Protein AF-S6GPW7-F1 (afdb_monomer_lite)

Sequence (615 aa):
MEFRFLLLMLITALSSCASDKSPLDYYLIQAQLHTISVLPEEQQSIKIIALLDSNPIYSYEIVKYLLRSKIVPNGTIKRIVKQKNISINQISSNVGASPVVITPLFHSASITINPVILAPHYYLQYKQKGNMDWKPSLKFYHDSISDSFTTSIFSLIENTDYEIRISKDKQFNQSMSYIFTTKTIPHFSDNNTFLLSNIYHGGTLDLVKLDISGSKNNWVRIIGDKNTVISTTDSSNSAINIGSNSYIYFENITINGGGRNAISSNKSHHLWFNGCNISNWGRKAHHYRGGKAYAEVNSDKAINYDSAFSLIRTGVVTIENCLVYSPRTKANAWKNGHPKGANAVLVDASHPIPAFQGQIVIRENRFFGTDKHRFNDIIESRRNGSPYGGFVRDSAIYNNYLAFSNDDIIEIDGSQSNILVYNNEIEQGFVGISAIPNRRGPSFIFNNHIHNLGDQYNNSWAAIKLGGLVSRPAGKVFIFNNLIISDSNGIASAKFGNDSTFWLEAWSNIIIVNGYKKNFFGYSVLEKSPFFINKYHNNLVFNCYLNLGLIKVKYNHTFTQNNHISLPFEILDLKSKNAIFDSVEMDSAIIKFSDKSGFIKMNDICELFDFFNLN

Structure (mmCIF, N/CA/C/O backbone):
data_AF-S6GPW7-F1
#
_entry.id   AF-S6GPW7-F1
#
loop_
_atom_site.group_PDB
_atom_site.id
_atom_site.type_symbol
_atom_site.label_atom_id
_atom_site.label_alt_id
_atom_site.label_comp_id
_atom_site.label_asym_id
_atom_site.label_entity_id
_atom_site.label_seq_id
_atom_site.pdbx_PDB_ins_code
_atom_site.Cartn_x
_atom_site.Cartn_y
_atom_site.Cartn_z
_atom_site.occupancy
_atom_site.B_iso_or_equiv
_atom_site.auth_seq_id
_atom_site.auth_comp_id
_atom_site.auth_asym_id
_atom_site.auth_atom_id
_atom_site.pdbx_PDB_model_num
ATOM 1 N N . MET A 1 1 ? -23.935 25.434 43.826 1.00 41.22 1 MET A N 1
ATOM 2 C CA . MET A 1 1 ? -23.540 24.031 44.096 1.00 41.22 1 MET A CA 1
ATOM 3 C C . MET A 1 1 ? -24.501 23.045 43.416 1.00 41.22 1 MET A C 1
ATOM 5 O O . MET A 1 1 ? -24.041 22.059 42.858 1.00 41.22 1 MET A O 1
ATOM 9 N N . GLU A 1 2 ? -25.793 23.373 43.331 1.00 40.59 2 GLU A N 1
ATOM 10 C CA . GLU A 1 2 ? -26.852 22.542 42.725 1.00 40.59 2 GLU A CA 1
ATOM 11 C C . GLU A 1 2 ? -26.724 22.306 41.205 1.00 40.59 2 GLU A C 1
ATOM 13 O O . GLU A 1 2 ? -27.003 21.209 40.732 1.00 40.59 2 GLU A O 1
ATOM 18 N N . PHE A 1 3 ? -26.187 23.259 40.431 1.00 35.41 3 PHE A N 1
ATOM 19 C CA . PHE A 1 3 ? -26.026 23.094 38.972 1.00 35.41 3 PHE A CA 1
ATOM 20 C C . PHE A 1 3 ? -24.984 22.026 38.580 1.00 35.41 3 PHE A C 1
ATOM 22 O O . PHE A 1 3 ? -25.128 21.345 37.568 1.00 35.41 3 PHE A O 1
ATOM 29 N N . ARG A 1 4 ? -23.939 21.833 39.405 1.00 36.97 4 ARG A N 1
ATOM 30 C CA . ARG A 1 4 ? -22.937 20.769 39.199 1.00 36.97 4 ARG A CA 1
ATOM 31 C C . ARG A 1 4 ? -23.511 19.385 39.492 1.00 36.97 4 ARG A C 1
ATOM 33 O O . ARG A 1 4 ? -23.126 18.436 38.822 1.00 36.97 4 ARG A O 1
ATOM 40 N N . PHE A 1 5 ? -24.428 19.286 40.452 1.00 33.16 5 PHE A N 1
ATOM 41 C CA . PHE A 1 5 ? -25.099 18.034 40.799 1.00 33.16 5 PHE A CA 1
ATOM 42 C C . PHE A 1 5 ? -26.126 17.627 39.736 1.00 33.16 5 PHE A C 1
ATOM 44 O O . PHE A 1 5 ? -26.167 16.462 39.349 1.00 33.16 5 PHE A O 1
ATOM 51 N N . LEU A 1 6 ? -26.879 18.591 39.188 1.00 33.94 6 LEU A N 1
ATOM 52 C CA . LEU A 1 6 ? -27.813 18.339 38.084 1.00 33.94 6 LEU A CA 1
ATOM 53 C C . LEU A 1 6 ? -27.091 17.891 36.804 1.00 33.94 6 LEU A C 1
ATOM 55 O O . LEU A 1 6 ? -27.535 16.955 36.146 1.00 33.94 6 LEU A O 1
ATOM 59 N N . LEU A 1 7 ? -25.953 18.518 36.479 1.00 40.66 7 LEU A N 1
ATOM 60 C CA . LEU A 1 7 ? -25.128 18.134 35.332 1.00 40.66 7 LEU A CA 1
ATOM 61 C C . LEU A 1 7 ? -24.517 16.739 35.522 1.00 40.66 7 LEU A C 1
ATOM 63 O O . LEU A 1 7 ? -24.514 15.953 34.581 1.00 40.66 7 LEU A O 1
ATOM 67 N N . LEU A 1 8 ? -24.057 16.407 36.736 1.00 36.50 8 LEU A N 1
ATOM 68 C CA . LEU A 1 8 ? -23.556 15.067 37.041 1.00 36.50 8 LEU A CA 1
ATOM 69 C C . LEU A 1 8 ? -24.660 14.020 36.856 1.00 36.50 8 LEU A C 1
ATOM 71 O O . LEU A 1 8 ? -24.414 13.038 36.174 1.00 36.50 8 LEU A O 1
ATOM 75 N N . MET A 1 9 ? -25.873 14.265 37.372 1.00 34.50 9 MET A N 1
ATOM 76 C CA . MET A 1 9 ? -27.010 13.345 37.225 1.00 34.50 9 MET A CA 1
ATOM 77 C C . MET A 1 9 ? -27.498 13.199 35.780 1.00 34.50 9 MET A C 1
ATOM 79 O O . MET A 1 9 ? -27.859 12.095 35.383 1.00 34.50 9 MET A O 1
ATOM 83 N N . LEU A 1 10 ? -27.474 14.265 34.968 1.00 37.69 10 LEU A N 1
ATOM 84 C CA . LEU A 1 10 ? -27.791 14.165 33.537 1.00 37.69 10 LEU A CA 1
ATOM 85 C C . LEU A 1 10 ? -26.751 13.312 32.792 1.00 37.69 10 LEU A C 1
ATOM 87 O O . LEU A 1 10 ? -27.102 12.510 31.930 1.00 37.69 10 LEU A O 1
ATOM 91 N N . ILE A 1 11 ? -25.474 13.454 33.157 1.00 40.44 11 ILE A N 1
ATOM 92 C CA . ILE A 1 11 ? -24.356 12.677 32.612 1.00 40.44 11 ILE A CA 1
ATOM 93 C C . ILE A 1 11 ? -24.465 11.194 33.023 1.00 40.44 11 ILE A C 1
ATOM 95 O O . ILE A 1 11 ? -24.216 10.323 32.189 1.00 40.44 11 ILE A O 1
ATOM 99 N N . THR A 1 12 ? -24.901 10.880 34.252 1.00 34.84 12 THR A N 1
ATOM 100 C CA . THR A 1 12 ? -25.174 9.494 34.689 1.00 34.84 12 THR A CA 1
ATOM 101 C C . THR A 1 12 ? -26.476 8.912 34.133 1.00 34.84 12 THR A C 1
ATOM 103 O O . THR A 1 12 ? -26.576 7.703 33.970 1.00 34.84 12 THR A O 1
ATOM 106 N N . ALA A 1 13 ? -27.481 9.729 33.820 1.00 31.44 13 ALA A N 1
ATOM 107 C CA . ALA A 1 13 ? -28.709 9.255 33.176 1.00 31.44 13 ALA A CA 1
ATOM 108 C C . ALA A 1 13 ? -28.494 8.953 31.681 1.00 31.44 13 ALA A C 1
ATOM 110 O O . ALA A 1 13 ? -29.089 8.026 31.140 1.00 31.44 13 ALA A O 1
ATOM 111 N N . LEU A 1 14 ? -27.595 9.686 31.015 1.00 33.16 14 LEU A N 1
ATOM 112 C CA . LEU A 1 14 ? -27.185 9.418 29.631 1.00 33.16 14 LEU A CA 1
ATOM 113 C C . LEU A 1 14 ? -26.241 8.206 29.509 1.00 33.16 14 LEU A C 1
ATOM 115 O O . LEU A 1 14 ? -26.162 7.600 28.440 1.00 33.16 14 LEU A O 1
ATOM 119 N N . SER A 1 15 ? -25.547 7.820 30.587 1.00 31.41 15 SER A N 1
ATOM 120 C CA . SER A 1 15 ? -24.606 6.692 30.581 1.00 31.41 15 SER A CA 1
ATOM 121 C C . SER A 1 15 ? -25.280 5.314 30.591 1.00 31.41 15 SER A C 1
ATOM 123 O O . SER A 1 15 ? -24.649 4.341 30.183 1.00 31.41 15 SER A O 1
ATOM 125 N N . SER A 1 16 ? -26.554 5.212 30.988 1.00 27.55 16 SER A N 1
ATOM 126 C CA . SER A 1 16 ? -27.301 3.944 31.019 1.00 27.55 16 SER A CA 1
ATOM 127 C C . SER A 1 16 ? -27.968 3.573 29.686 1.00 27.55 16 SER A C 1
ATOM 129 O O . SER A 1 16 ? -28.416 2.440 29.532 1.00 27.55 16 SER A O 1
ATOM 131 N N . CYS A 1 17 ? -28.004 4.487 28.706 1.00 25.69 17 CYS A N 1
ATOM 132 C CA . CYS A 1 17 ? -28.658 4.273 27.405 1.00 25.69 17 CYS A CA 1
ATOM 133 C C . CYS A 1 17 ? -27.687 4.120 26.216 1.00 25.69 17 CYS A C 1
ATOM 135 O O . CYS A 1 17 ? -28.120 3.782 25.115 1.00 25.69 17 CYS A O 1
ATOM 137 N N . ALA A 1 18 ? -26.384 4.358 26.399 1.00 26.92 18 ALA A N 1
ATOM 138 C CA . ALA A 1 18 ? -25.404 4.344 25.313 1.00 26.92 18 ALA A CA 1
ATOM 139 C C . ALA A 1 18 ? -24.499 3.104 25.392 1.00 26.92 18 ALA A C 1
ATOM 141 O O . ALA A 1 18 ? -23.521 3.072 26.136 1.00 26.92 18 ALA A O 1
ATOM 142 N N . SER A 1 19 ? -24.786 2.084 24.578 1.00 27.97 19 SER A N 1
ATOM 143 C CA . SER A 1 19 ? -23.931 0.893 24.432 1.00 27.97 19 SER A CA 1
ATOM 144 C C . SER A 1 19 ? -22.595 1.169 23.720 1.00 27.97 19 SER A C 1
ATOM 146 O O . SER A 1 19 ? -21.774 0.268 23.584 1.00 27.97 19 SER A O 1
ATOM 148 N N . ASP A 1 20 ? -22.361 2.404 23.272 1.00 36.50 20 ASP A N 1
ATOM 149 C CA . ASP A 1 20 ? -21.093 2.885 22.733 1.00 36.50 20 ASP A CA 1
ATOM 150 C C . ASP A 1 20 ? -20.721 4.176 23.488 1.00 36.50 20 ASP A C 1
ATOM 152 O O . ASP A 1 20 ? -21.438 5.171 23.434 1.00 36.50 20 ASP A O 1
ATOM 156 N N . LYS A 1 21 ? -19.596 4.162 24.215 1.00 40.12 21 LYS A N 1
ATOM 157 C CA . LYS A 1 21 ? -19.097 5.246 25.095 1.00 40.12 21 LYS A CA 1
ATOM 158 C C . LYS A 1 21 ? -18.836 6.606 24.402 1.00 40.12 21 LYS A C 1
ATOM 160 O O . LYS A 1 21 ? -18.437 7.560 25.064 1.00 40.12 21 LYS A O 1
ATOM 165 N N . SER A 1 22 ? -19.082 6.739 23.096 1.00 50.16 22 SER A N 1
ATOM 166 C CA . SER A 1 22 ? -18.648 7.892 22.295 1.00 50.16 22 SER A CA 1
ATOM 167 C C . SER A 1 22 ? -19.288 9.247 22.645 1.00 50.16 22 SER A C 1
ATOM 169 O O . SER A 1 22 ? -18.579 10.247 22.534 1.00 50.16 22 SER A O 1
ATOM 171 N N . PRO A 1 23 ? -20.563 9.359 23.081 1.00 45.94 23 PRO A N 1
ATOM 172 C CA . PRO A 1 23 ? -21.122 10.662 23.447 1.00 45.94 23 PRO A CA 1
ATOM 173 C C . PRO A 1 23 ? -20.554 11.177 24.777 1.00 45.94 23 PRO A C 1
ATOM 175 O O . PRO A 1 23 ? -20.287 12.366 24.920 1.00 45.94 23 PRO A O 1
ATOM 178 N N . LEU A 1 24 ? -20.335 10.279 25.743 1.00 48.34 24 LEU A N 1
ATOM 179 C CA . LEU A 1 24 ? -19.881 10.619 27.093 1.00 48.34 24 LEU A CA 1
ATOM 180 C C . LEU A 1 24 ? -18.437 11.137 27.095 1.00 48.34 24 LEU A C 1
ATOM 182 O O . LEU A 1 24 ? -18.153 12.165 27.711 1.00 48.34 24 LEU A O 1
ATOM 186 N N . ASP A 1 25 ? -17.554 10.467 26.351 1.00 63.09 25 ASP A N 1
ATOM 187 C CA . ASP A 1 25 ? -16.155 10.878 26.197 1.00 63.09 25 ASP A CA 1
ATOM 188 C C . ASP A 1 25 ? -16.063 12.273 25.558 1.00 63.09 25 ASP A C 1
ATOM 190 O O . ASP A 1 25 ? -15.295 13.123 26.010 1.00 63.09 25 ASP A O 1
ATOM 194 N N . TYR A 1 26 ? -16.930 12.566 24.581 1.00 61.44 26 TYR A N 1
ATOM 195 C CA . TYR A 1 26 ? -17.014 13.890 23.968 1.00 61.44 26 TYR A CA 1
ATOM 196 C C . TYR A 1 26 ? -17.415 14.978 24.976 1.00 61.44 26 TYR A C 1
ATOM 198 O O . TYR A 1 26 ? -16.755 16.015 25.049 1.00 61.44 26 TYR A O 1
ATOM 206 N N . TYR A 1 27 ? -18.448 14.757 25.798 1.00 66.75 27 TYR A N 1
ATOM 207 C CA . TYR A 1 27 ? -18.858 15.732 26.820 1.00 66.75 27 TYR A CA 1
ATOM 208 C C . TYR A 1 27 ? -17.788 15.949 27.900 1.00 66.75 27 TYR A C 1
ATOM 210 O O . TYR A 1 27 ? -17.579 17.083 28.338 1.00 66.75 27 TYR A O 1
ATOM 218 N N . LEU A 1 28 ? -17.073 14.895 28.302 1.00 68.56 28 LEU A N 1
ATOM 219 C CA . LEU A 1 28 ? -15.960 14.996 29.250 1.00 68.56 28 LEU A CA 1
ATOM 220 C C . LEU A 1 28 ? -14.803 15.823 28.675 1.00 68.56 28 LEU A C 1
ATOM 222 O O . LEU A 1 28 ? -14.281 16.709 29.357 1.00 68.56 28 LEU A O 1
ATOM 226 N N . ILE A 1 29 ? -14.454 15.598 27.407 1.00 74.62 29 ILE A N 1
ATOM 227 C CA . ILE A 1 29 ? -13.446 16.388 26.689 1.00 74.62 29 ILE A CA 1
ATOM 228 C C . ILE A 1 29 ? -13.878 17.859 26.604 1.00 74.62 29 ILE A C 1
ATOM 230 O O . ILE A 1 29 ? -13.081 18.754 26.886 1.00 74.62 29 ILE A O 1
ATOM 234 N N . GLN A 1 30 ? -15.145 18.128 26.282 1.00 71.50 30 GLN A N 1
ATOM 235 C CA . GLN A 1 30 ? -15.696 19.487 26.241 1.00 71.50 30 GLN A CA 1
ATOM 236 C C . GLN A 1 30 ? -15.601 20.197 27.601 1.00 71.50 30 GLN A C 1
ATOM 238 O O . GLN A 1 30 ? -15.169 21.350 27.675 1.00 71.50 30 GLN A O 1
ATOM 243 N N . ALA A 1 31 ? -15.924 19.499 28.693 1.00 74.75 31 ALA A N 1
ATOM 244 C CA . ALA A 1 31 ? -15.784 20.037 30.043 1.00 74.75 31 ALA A CA 1
ATOM 245 C C . ALA A 1 31 ? -14.317 20.368 30.376 1.00 74.75 31 ALA A C 1
ATOM 247 O O . ALA A 1 31 ? -14.025 21.455 30.879 1.00 74.75 31 ALA A O 1
ATOM 248 N N . GLN A 1 32 ? -13.379 19.476 30.040 1.00 80.56 32 GLN A N 1
ATOM 249 C CA . GLN A 1 32 ? -11.944 19.716 30.224 1.00 80.56 32 GLN A CA 1
ATOM 250 C C . GLN A 1 32 ? -11.466 20.929 29.415 1.00 80.56 32 GLN A C 1
ATOM 252 O O . GLN A 1 32 ? -10.768 21.786 29.958 1.00 80.56 32 GLN A O 1
ATOM 257 N N . LEU A 1 33 ? -11.904 21.065 28.162 1.00 79.38 33 LEU A N 1
ATOM 258 C CA . LEU A 1 33 ? -11.578 22.206 27.302 1.00 79.38 33 LEU A CA 1
ATOM 259 C C . LEU A 1 33 ? -12.082 23.533 27.874 1.00 79.38 33 LEU A C 1
ATOM 261 O O . LEU A 1 33 ? -11.371 24.535 27.813 1.00 79.38 33 LEU A O 1
ATOM 265 N N . HIS A 1 34 ? -13.258 23.545 28.502 1.00 76.81 34 HIS A N 1
ATOM 266 C CA . HIS A 1 34 ? -13.762 24.743 29.168 1.00 76.81 34 HIS A CA 1
ATOM 267 C C . HIS A 1 34 ? -12.894 25.140 30.373 1.00 76.81 34 HIS A C 1
ATOM 269 O O . HIS A 1 34 ? -12.595 26.318 30.550 1.00 76.81 34 HIS A O 1
ATOM 275 N N . THR A 1 35 ? -12.382 24.180 31.153 1.00 81.31 35 THR A N 1
ATOM 276 C CA . THR A 1 35 ? -11.455 24.490 32.263 1.00 81.31 35 THR A CA 1
ATOM 277 C C . THR A 1 35 ? -10.084 24.992 31.809 1.00 81.31 35 THR A C 1
ATOM 279 O O . THR A 1 35 ? -9.365 25.595 32.600 1.00 81.31 35 THR A O 1
ATOM 282 N N . ILE A 1 36 ? -9.701 24.760 30.550 1.00 82.69 36 ILE A N 1
ATOM 283 C CA . ILE A 1 36 ? -8.444 25.280 29.996 1.00 82.69 36 ILE A CA 1
ATOM 284 C C . ILE A 1 36 ? -8.540 26.796 29.769 1.00 82.69 36 ILE A C 1
ATOM 286 O O . ILE A 1 36 ? -7.542 27.489 29.940 1.00 82.69 36 ILE A O 1
ATOM 290 N N . SER A 1 37 ? -9.737 27.319 29.479 1.00 75.12 37 SER A N 1
ATOM 291 C CA . SER A 1 37 ? -9.974 28.747 29.198 1.00 75.12 37 SER A CA 1
ATOM 292 C C . SER A 1 37 ? -9.546 29.697 30.318 1.00 75.12 37 SER A C 1
ATOM 294 O O . SER A 1 37 ? -9.167 30.833 30.056 1.00 75.12 37 SER A O 1
ATOM 296 N N . VAL A 1 38 ? -9.591 29.222 31.562 1.00 82.94 38 VAL A N 1
ATOM 297 C CA . VAL A 1 38 ? -9.333 30.027 32.763 1.00 82.94 38 VAL A CA 1
ATOM 298 C C . VAL A 1 38 ? -7.879 29.960 33.235 1.00 82.94 38 VAL A C 1
ATOM 300 O O . VAL A 1 38 ? -7.550 30.492 34.291 1.00 82.94 38 VAL A O 1
ATOM 303 N N . LEU A 1 39 ? -7.004 29.274 32.496 1.00 86.19 39 LEU A N 1
ATOM 304 C CA . LEU A 1 39 ? -5.601 29.094 32.873 1.00 86.19 39 LEU A CA 1
ATOM 305 C C . LEU A 1 39 ? -4.692 30.130 32.204 1.00 86.19 39 LEU A C 1
ATOM 307 O O . LEU A 1 39 ? -4.997 30.570 31.094 1.00 86.19 39 LEU A O 1
ATOM 311 N N . PRO A 1 40 ? -3.526 30.438 32.802 1.00 84.31 40 PRO A N 1
ATOM 312 C CA . PRO A 1 40 ? -2.455 31.162 32.119 1.00 84.31 40 PRO A CA 1
ATOM 313 C C . PRO A 1 40 ? -2.008 30.442 30.837 1.00 84.31 40 PRO A C 1
ATOM 315 O O . PRO A 1 40 ? -1.972 29.211 30.802 1.00 84.31 40 PRO A O 1
ATOM 318 N N . GLU A 1 41 ? -1.612 31.187 29.800 1.00 76.94 41 GLU A N 1
ATOM 319 C CA . GLU A 1 41 ? -1.289 30.645 28.465 1.00 76.94 41 GLU A CA 1
ATOM 320 C C . GLU A 1 41 ? -0.233 29.517 28.486 1.00 76.94 41 GLU A C 1
ATOM 322 O O . GLU A 1 41 ? -0.355 28.512 27.773 1.00 76.94 41 GLU A O 1
ATOM 327 N N . GLU A 1 42 ? 0.778 29.629 29.350 1.00 76.81 42 GLU A N 1
ATOM 328 C CA . GLU A 1 42 ? 1.805 28.593 29.525 1.00 76.81 42 GLU A CA 1
ATOM 329 C C . GLU A 1 42 ? 1.209 27.265 30.025 1.00 76.81 42 GLU A C 1
ATOM 331 O O . GLU A 1 42 ? 1.555 26.188 29.533 1.00 76.81 42 GLU A O 1
ATOM 336 N N . GLN A 1 43 ? 0.239 27.332 30.941 1.00 87.06 43 GLN A N 1
ATOM 337 C CA . GLN A 1 43 ? -0.461 26.159 31.468 1.00 87.06 43 GLN A CA 1
ATOM 338 C C . GLN A 1 43 ? -1.509 25.619 30.490 1.00 87.06 43 GLN A C 1
ATOM 340 O O . GLN A 1 43 ? -1.745 24.407 30.459 1.00 87.06 43 GLN A O 1
ATOM 345 N N . GLN A 1 44 ? -2.109 26.484 29.663 1.00 86.19 44 GLN A N 1
ATOM 346 C CA . GLN A 1 44 ? -3.016 26.057 28.595 1.00 86.19 44 GLN A CA 1
ATOM 347 C C . GLN A 1 44 ? -2.303 25.098 27.644 1.00 86.19 44 GLN A C 1
ATOM 349 O O . GLN A 1 44 ? -2.817 24.018 27.358 1.00 86.19 44 GLN A O 1
ATOM 354 N N . SER A 1 45 ? -1.086 25.446 27.216 1.00 87.69 45 SER A N 1
ATOM 355 C CA . SER A 1 45 ? -0.302 24.620 26.291 1.00 87.69 45 SER A CA 1
ATOM 356 C C . SER A 1 45 ? -0.040 23.218 26.847 1.00 87.69 45 SER A C 1
ATOM 358 O O . SER A 1 45 ? -0.283 22.224 26.162 1.00 87.69 45 SER A O 1
ATOM 360 N N . ILE A 1 46 ? 0.391 23.133 28.109 1.00 89.62 46 ILE A N 1
ATOM 361 C CA . ILE A 1 46 ? 0.670 21.861 28.792 1.00 89.62 46 ILE A CA 1
ATOM 362 C C . ILE A 1 46 ? -0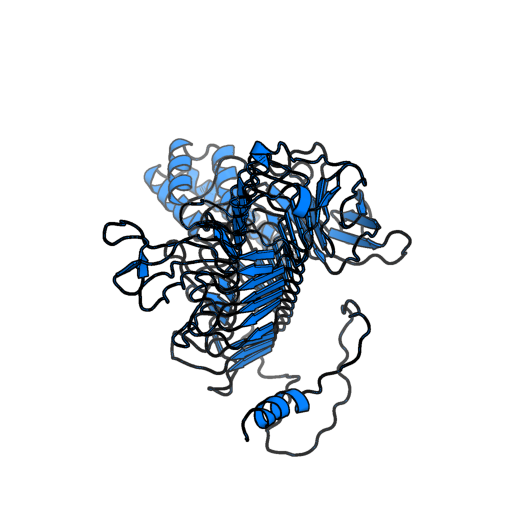.602 21.016 28.907 1.00 89.62 46 ILE A C 1
ATOM 364 O O . ILE A 1 46 ? -0.585 19.831 28.568 1.00 89.62 46 ILE A O 1
ATOM 368 N N . LYS A 1 47 ? -1.722 21.613 29.338 1.00 90.19 47 LYS A N 1
ATOM 369 C CA . LYS A 1 47 ? -2.984 20.875 29.481 1.00 90.19 47 LYS A CA 1
ATOM 370 C C . LYS A 1 47 ? -3.547 20.402 28.146 1.00 90.19 47 LYS A C 1
ATOM 372 O O . LYS A 1 47 ? -4.050 19.287 28.085 1.00 90.19 47 LYS A O 1
ATOM 377 N N . ILE A 1 48 ? -3.445 21.199 27.082 1.00 90.44 48 ILE A N 1
ATOM 378 C CA . ILE A 1 48 ? -3.885 20.783 25.742 1.00 90.44 48 ILE A CA 1
ATOM 379 C C . ILE A 1 48 ? -3.036 19.608 25.252 1.00 90.44 48 ILE A C 1
ATOM 381 O O . ILE A 1 48 ? -3.587 18.645 24.730 1.00 90.44 48 ILE A O 1
ATOM 385 N N . ILE A 1 49 ? -1.712 19.645 25.440 1.00 90.69 49 ILE A N 1
ATOM 386 C CA . ILE A 1 49 ? -0.837 18.525 25.062 1.00 90.69 49 ILE A CA 1
ATOM 387 C C . ILE A 1 49 ? -1.229 17.256 25.827 1.00 90.69 49 ILE A C 1
ATOM 389 O O . ILE A 1 49 ? -1.452 16.225 25.197 1.00 90.69 49 ILE A O 1
ATOM 393 N N . ALA A 1 50 ? -1.405 17.344 27.149 1.00 89.44 50 ALA A N 1
ATOM 394 C CA . ALA A 1 50 ? -1.837 16.214 27.972 1.00 89.44 50 ALA A CA 1
ATOM 395 C C . ALA A 1 50 ? -3.219 15.672 27.557 1.00 89.44 50 ALA A C 1
ATOM 397 O O . ALA A 1 50 ? -3.441 14.458 27.547 1.00 89.44 50 ALA A O 1
ATOM 398 N N . LEU A 1 51 ? -4.142 16.560 27.177 1.00 88.38 51 LEU A N 1
ATOM 399 C CA . LEU A 1 51 ? -5.462 16.191 26.672 1.00 88.38 51 LEU A CA 1
ATOM 400 C C . LEU A 1 51 ? -5.367 15.421 25.347 1.00 88.38 51 LEU A C 1
ATOM 402 O O . LEU A 1 51 ? -6.013 14.388 25.201 1.00 88.38 51 LEU A O 1
ATOM 406 N N . LEU A 1 52 ? -4.538 15.885 24.407 1.00 88.75 52 LEU A N 1
ATOM 407 C CA . LEU A 1 52 ? -4.300 15.203 23.129 1.00 88.75 52 LEU A CA 1
ATOM 408 C C . LEU A 1 52 ? -3.625 13.837 23.328 1.00 88.75 52 LEU A C 1
ATOM 410 O O . LEU A 1 52 ? -4.007 12.869 22.681 1.00 88.75 52 LEU A O 1
ATOM 414 N N . ASP A 1 53 ? -2.659 13.741 24.246 1.00 86.88 53 ASP A N 1
ATOM 415 C CA . ASP A 1 53 ? -1.949 12.492 24.560 1.00 86.88 53 ASP A CA 1
ATOM 416 C C . ASP A 1 53 ? -2.845 11.425 25.193 1.00 86.88 53 ASP A C 1
ATOM 418 O O . ASP A 1 53 ? -2.709 10.236 24.907 1.00 86.88 53 ASP A O 1
ATOM 422 N N . SER A 1 54 ? -3.779 11.849 26.042 1.00 83.94 54 SER A N 1
ATOM 423 C CA . SER A 1 54 ? -4.762 10.954 26.661 1.00 83.94 54 SER A CA 1
ATOM 424 C C . SER A 1 54 ? -5.922 10.597 25.727 1.00 83.94 54 SER A C 1
ATOM 426 O O . SER A 1 54 ? -6.571 9.575 25.938 1.00 83.94 54 SER A O 1
ATOM 428 N N . ASN A 1 55 ? -6.150 11.390 24.673 1.00 83.88 55 ASN A N 1
ATOM 429 C CA . ASN A 1 55 ? -7.260 11.235 23.731 1.00 83.88 55 ASN A CA 1
ATOM 430 C C . ASN A 1 55 ? -6.784 11.297 22.267 1.00 83.88 55 ASN A C 1
ATOM 432 O O . ASN A 1 55 ? -7.261 12.133 21.490 1.00 83.88 55 ASN A O 1
ATOM 436 N N . PRO A 1 56 ? -5.857 10.418 21.841 1.00 85.31 56 PRO A N 1
ATOM 437 C CA . PRO A 1 56 ? -5.248 10.514 20.520 1.00 85.31 56 PRO A CA 1
ATOM 438 C C . PRO A 1 56 ? -6.270 10.338 19.387 1.00 85.31 56 PRO A C 1
ATOM 440 O O . PRO A 1 56 ? -6.174 11.025 18.372 1.00 85.31 56 PRO A O 1
ATOM 443 N N . ILE A 1 57 ? -7.302 9.508 19.589 1.00 84.12 57 ILE A N 1
ATOM 444 C CA . ILE A 1 57 ? -8.386 9.312 18.612 1.00 84.12 57 ILE A CA 1
ATOM 445 C C . ILE A 1 57 ? -9.247 10.567 18.410 1.00 84.12 57 ILE A C 1
ATOM 447 O O . ILE A 1 57 ? -9.777 10.748 17.324 1.00 84.12 57 ILE A O 1
ATOM 451 N N . TYR A 1 58 ? -9.324 11.453 19.412 1.00 83.25 58 TYR A N 1
ATOM 452 C CA . TYR A 1 58 ? -10.111 12.692 19.370 1.00 83.25 58 TYR A CA 1
ATOM 453 C C . TYR A 1 58 ? -9.262 13.936 19.068 1.00 83.25 58 TYR A C 1
ATOM 455 O O . TYR A 1 58 ? -9.710 15.077 19.218 1.00 83.25 58 TYR A O 1
ATOM 463 N N . SER A 1 59 ? -7.994 13.743 18.687 1.00 86.94 59 SER A N 1
ATOM 464 C CA . SER A 1 59 ? -7.034 14.841 18.542 1.00 86.94 59 SER A CA 1
ATOM 465 C C . SER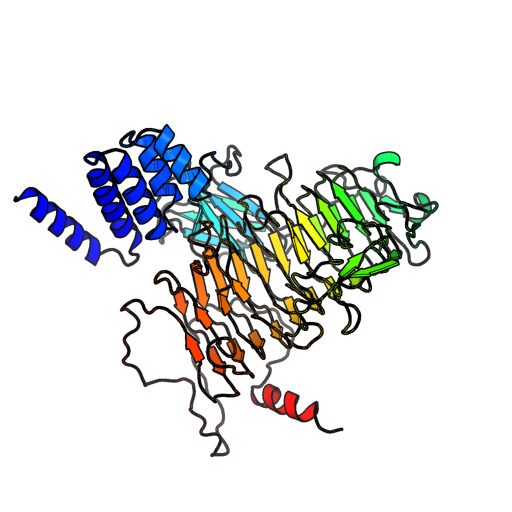 A 1 59 ? -7.480 15.894 17.525 1.00 86.94 59 SER A C 1
ATOM 467 O O . SER A 1 59 ? -7.269 17.089 17.740 1.00 86.94 59 SER A O 1
ATOM 469 N N . TYR A 1 60 ? -8.120 15.483 16.426 1.00 84.81 60 TYR A N 1
ATOM 470 C CA . TYR A 1 60 ? -8.588 16.418 15.400 1.00 84.81 60 TYR A CA 1
ATOM 471 C C . TYR A 1 60 ? -9.853 17.157 15.841 1.00 84.81 60 TYR A C 1
ATOM 473 O O . TYR A 1 60 ? -9.954 18.360 15.603 1.00 84.81 60 TYR A O 1
ATOM 481 N N . GLU A 1 61 ? -10.792 16.491 16.515 1.00 80.81 61 GLU A N 1
ATOM 482 C CA . GLU A 1 61 ? -11.999 17.106 17.073 1.00 80.81 61 GLU A CA 1
ATOM 483 C C . GLU A 1 61 ? -11.644 18.153 18.130 1.00 80.81 61 GLU A C 1
ATOM 485 O O . GLU A 1 61 ? -12.157 19.273 18.081 1.00 80.81 61 GLU A O 1
ATOM 490 N N . ILE A 1 62 ? -10.713 17.822 19.031 1.00 85.94 62 ILE A N 1
ATOM 491 C CA . ILE A 1 62 ? -10.199 18.736 20.058 1.00 85.94 62 ILE A CA 1
ATOM 492 C C . ILE A 1 62 ? -9.613 19.992 19.404 1.00 85.94 62 ILE A C 1
ATOM 494 O O . ILE A 1 62 ? -9.976 21.115 19.759 1.00 85.94 62 ILE A O 1
ATOM 498 N N . VAL A 1 63 ? -8.739 19.822 18.410 1.00 87.69 63 VAL A N 1
ATOM 499 C CA . VAL A 1 63 ? -8.103 20.946 17.707 1.00 87.69 63 VAL A CA 1
ATOM 500 C C . VAL A 1 63 ? -9.129 21.786 16.942 1.00 87.69 63 VAL A C 1
ATOM 502 O O . VAL A 1 63 ? -9.089 23.016 17.021 1.00 87.69 63 VAL A O 1
ATOM 505 N N . LYS A 1 64 ? -10.079 21.155 16.239 1.00 82.44 64 LYS A N 1
ATOM 506 C CA . LYS A 1 64 ? -11.172 21.851 15.537 1.00 82.44 64 LYS A CA 1
ATOM 507 C C . LYS A 1 64 ? -12.020 22.670 16.513 1.00 82.44 64 LYS A C 1
ATOM 509 O O . LYS A 1 64 ? -12.353 23.815 16.210 1.00 82.44 64 LYS A O 1
ATOM 514 N N . TYR A 1 65 ? -12.339 22.120 17.683 1.00 82.88 65 TYR A N 1
ATOM 515 C CA . TYR A 1 65 ? -13.076 22.836 18.720 1.00 82.88 65 TYR A CA 1
ATOM 516 C C . TYR A 1 65 ? -12.293 24.039 19.258 1.00 82.88 65 TYR A C 1
ATOM 518 O O . TYR A 1 65 ? -12.842 25.137 19.340 1.00 82.88 65 TYR A O 1
ATOM 526 N N . LEU A 1 66 ? -11.006 23.871 19.578 1.00 85.69 66 LEU A N 1
ATOM 527 C CA . LEU A 1 66 ? -10.149 24.961 20.060 1.00 85.69 66 LEU A CA 1
ATOM 528 C C . LEU A 1 66 ? -10.077 26.120 19.053 1.00 85.69 66 LEU A C 1
ATOM 530 O O . LEU A 1 66 ? -10.238 27.277 19.434 1.00 85.69 66 LEU A O 1
ATOM 534 N N . LEU A 1 67 ? -9.920 25.811 17.761 1.00 85.44 67 LEU A N 1
ATOM 535 C CA . LEU A 1 67 ? -9.899 26.814 16.690 1.00 85.44 67 LEU A CA 1
ATOM 536 C C . LEU A 1 67 ? -11.241 27.550 16.532 1.00 85.44 67 LEU A C 1
ATOM 538 O O . LEU A 1 67 ? -11.252 28.755 16.286 1.00 85.44 67 LEU A O 1
ATOM 542 N N . ARG A 1 68 ? -12.373 26.841 16.662 1.00 83.31 68 ARG A N 1
ATOM 543 C CA . ARG A 1 68 ? -13.724 27.421 16.523 1.00 83.31 68 ARG A CA 1
ATOM 544 C C . ARG A 1 68 ? -14.124 28.270 17.726 1.00 83.31 68 ARG A C 1
ATOM 546 O O . ARG A 1 68 ? -14.665 29.356 17.554 1.00 83.31 68 ARG A O 1
ATOM 553 N N . SER A 1 69 ? -13.863 27.765 18.928 1.00 82.69 69 SER A N 1
ATOM 554 C CA . SER A 1 69 ? -14.263 28.396 20.190 1.00 82.69 69 SER A CA 1
ATOM 555 C C . SER A 1 69 ? -13.460 29.653 20.518 1.00 82.69 69 SER A C 1
ATOM 557 O O . SER A 1 69 ? -13.933 30.484 21.286 1.00 82.69 69 SER A O 1
ATOM 559 N N . LYS A 1 70 ? -12.253 29.801 19.946 1.00 82.19 70 LYS A N 1
ATOM 560 C CA . LYS A 1 70 ? -11.316 30.906 20.225 1.00 82.19 70 LYS A CA 1
ATOM 561 C C . LYS A 1 70 ? -10.941 31.037 21.708 1.00 82.19 70 LYS A C 1
ATOM 563 O O . LYS A 1 70 ? -10.478 32.088 22.135 1.00 82.19 70 LYS A O 1
ATOM 568 N N . ILE A 1 71 ? -11.106 29.959 22.476 1.00 82.94 71 ILE A N 1
ATOM 569 C CA . ILE A 1 71 ? -10.767 29.896 23.903 1.00 82.94 71 ILE A CA 1
ATOM 570 C C . ILE A 1 71 ? -9.250 30.028 24.130 1.00 82.94 71 ILE A C 1
ATOM 572 O O . ILE A 1 71 ? -8.814 30.499 25.175 1.00 82.94 71 ILE A O 1
ATOM 576 N N . VAL A 1 72 ? -8.446 29.609 23.150 1.00 85.50 72 VAL A N 1
ATOM 577 C CA . VAL A 1 72 ? -6.979 29.615 23.196 1.00 85.50 72 VAL A CA 1
ATOM 578 C C . VAL A 1 72 ? -6.453 30.394 21.988 1.00 85.50 72 VAL A C 1
ATOM 580 O O . VAL A 1 72 ? -7.004 30.237 20.892 1.00 85.50 72 VAL A O 1
ATOM 583 N N . PRO A 1 73 ? -5.377 31.194 22.122 1.00 87.81 73 PRO A N 1
ATOM 584 C CA . PRO A 1 73 ? -4.792 31.906 20.992 1.00 87.81 73 PRO A CA 1
ATOM 585 C C . PRO A 1 73 ? -4.406 30.971 19.837 1.00 87.81 73 PRO A C 1
ATOM 587 O O . PRO A 1 73 ? -3.711 29.966 20.019 1.00 87.81 73 PRO A O 1
ATOM 590 N N . ASN A 1 74 ? -4.771 31.348 18.608 1.00 87.88 74 ASN A N 1
ATOM 591 C CA . ASN A 1 74 ? -4.472 30.564 17.402 1.00 87.88 74 ASN A CA 1
ATOM 592 C C . ASN A 1 74 ? -2.972 30.276 17.219 1.00 87.88 74 ASN A C 1
ATOM 594 O O . ASN A 1 74 ? -2.612 29.225 16.690 1.00 87.88 74 ASN A O 1
ATOM 598 N N . GLY A 1 75 ? -2.090 31.189 17.643 1.00 88.06 75 GLY A N 1
ATOM 599 C CA . GLY A 1 75 ? -0.637 30.979 17.608 1.00 88.06 75 GLY A CA 1
ATOM 600 C C . GLY A 1 75 ? -0.195 29.804 18.484 1.00 88.06 75 GLY A C 1
ATOM 601 O O . GLY A 1 75 ? 0.593 28.962 18.048 1.00 88.06 75 GLY A O 1
ATOM 602 N N . THR A 1 76 ? -0.781 29.686 19.675 1.00 88.38 76 THR A N 1
ATOM 603 C CA . THR A 1 76 ? -0.529 28.580 20.602 1.00 88.38 76 THR A CA 1
ATOM 604 C C . THR A 1 76 ? -1.064 27.261 20.053 1.00 88.38 76 THR A C 1
ATOM 606 O O . THR A 1 76 ? -0.320 26.280 20.016 1.00 88.38 76 THR A O 1
ATOM 609 N N . ILE A 1 77 ? -2.271 27.251 19.478 1.00 89.25 77 ILE A N 1
ATOM 610 C CA . ILE A 1 77 ? -2.811 26.063 18.797 1.00 89.25 77 ILE A CA 1
ATOM 611 C C . ILE A 1 77 ? -1.889 25.627 17.644 1.00 89.25 77 ILE A C 1
ATOM 613 O O . ILE A 1 77 ? -1.517 24.458 17.571 1.00 89.25 77 ILE A O 1
ATOM 617 N N . LYS A 1 78 ? -1.448 26.555 16.777 1.00 89.62 78 LYS A N 1
ATOM 618 C CA . LYS A 1 78 ? -0.545 26.268 15.641 1.00 89.62 78 LYS A CA 1
ATOM 619 C C . LYS A 1 78 ? 0.788 25.642 16.072 1.00 89.62 78 LYS A C 1
ATOM 621 O O . LYS A 1 78 ? 1.306 24.756 15.391 1.00 89.62 78 LYS A O 1
ATOM 626 N N . ARG A 1 79 ? 1.345 26.084 17.200 1.00 90.38 79 ARG A N 1
ATOM 627 C CA . ARG A 1 79 ? 2.567 25.511 17.782 1.00 90.38 79 ARG A CA 1
ATOM 628 C C . ARG A 1 79 ? 2.334 24.080 18.274 1.00 90.38 79 ARG A C 1
ATOM 630 O O . ARG A 1 79 ? 3.119 23.195 17.934 1.00 90.38 79 ARG A O 1
ATOM 637 N N . ILE A 1 80 ? 1.229 23.842 18.983 1.00 90.88 80 ILE A N 1
ATOM 638 C CA . ILE A 1 80 ? 0.861 22.517 19.503 1.00 90.88 80 ILE A CA 1
ATOM 639 C C . ILE A 1 80 ? 0.613 21.526 18.362 1.00 90.88 80 ILE A C 1
ATOM 641 O O . ILE A 1 80 ? 1.197 20.448 18.350 1.00 90.88 80 ILE A O 1
ATOM 645 N N . VAL A 1 81 ? -0.188 21.880 17.355 1.00 89.75 81 VAL A N 1
ATOM 646 C CA . VAL A 1 81 ? -0.492 20.961 16.238 1.00 89.75 81 VAL A CA 1
ATOM 647 C C . VAL A 1 81 ? 0.757 20.598 15.433 1.00 89.75 81 VAL A C 1
ATOM 649 O O . VAL A 1 81 ? 0.908 19.444 15.035 1.00 89.75 81 VAL A O 1
ATOM 652 N N . LYS A 1 82 ? 1.704 21.537 15.267 1.00 88.44 82 LYS A N 1
ATOM 653 C CA . LYS A 1 82 ? 3.011 21.263 14.652 1.00 88.44 82 LYS A CA 1
ATOM 654 C C . LYS A 1 82 ? 3.819 20.274 15.496 1.00 88.44 82 LYS A C 1
ATOM 656 O O . LYS A 1 82 ? 4.357 19.318 14.947 1.00 88.44 82 LYS A O 1
ATOM 661 N N . GLN A 1 83 ? 3.868 20.472 16.814 1.00 88.75 83 GLN A N 1
ATOM 662 C CA . GLN A 1 83 ? 4.553 19.571 17.747 1.00 88.75 83 GLN A CA 1
ATOM 663 C C . GLN A 1 83 ? 3.934 18.163 17.759 1.00 88.75 83 GLN A C 1
ATOM 665 O O . GLN A 1 83 ? 4.659 17.172 17.813 1.00 88.75 83 GLN A O 1
ATOM 670 N N . LYS A 1 84 ? 2.603 18.064 17.674 1.00 88.31 84 LYS A N 1
ATOM 671 C CA . LYS A 1 84 ? 1.845 16.801 17.719 1.00 88.31 84 LYS A CA 1
ATOM 672 C C . LYS A 1 84 ? 1.615 16.162 16.344 1.00 88.31 84 LYS A C 1
ATOM 674 O O . LYS A 1 84 ? 0.925 15.156 16.252 1.00 88.31 84 LYS A O 1
ATOM 679 N N . ASN A 1 85 ? 2.190 16.715 15.271 1.00 86.50 85 ASN A N 1
ATOM 680 C CA . ASN A 1 85 ? 2.014 16.239 13.892 1.00 86.50 85 ASN A CA 1
ATOM 681 C C . ASN A 1 85 ? 0.543 16.146 13.429 1.00 86.50 85 ASN A C 1
ATOM 683 O O . ASN A 1 85 ? 0.210 15.304 12.585 1.00 86.50 85 ASN A O 1
ATOM 687 N N . ILE A 1 86 ? -0.324 17.017 13.948 1.00 86.00 86 ILE A N 1
ATOM 688 C CA . ILE A 1 86 ? -1.743 17.104 13.585 1.00 86.00 86 ILE A CA 1
ATOM 689 C C . ILE A 1 86 ? -1.883 18.061 12.398 1.00 86.00 86 ILE A C 1
ATOM 691 O O . ILE A 1 86 ? -1.444 19.211 12.456 1.00 86.00 86 ILE A O 1
ATOM 695 N N . SER A 1 87 ? -2.500 17.601 11.307 1.00 75.88 87 SER A N 1
ATOM 696 C CA . SER A 1 87 ? -2.771 18.466 10.154 1.00 75.88 87 SER A CA 1
ATOM 697 C C . SER A 1 87 ? -3.990 19.351 10.420 1.00 75.88 87 SER A C 1
ATOM 699 O O . SER A 1 87 ? -5.080 18.836 10.642 1.00 75.88 87 SER A O 1
ATOM 701 N N . ILE A 1 88 ? -3.822 20.676 10.354 1.00 68.81 88 ILE A N 1
ATOM 702 C CA . ILE A 1 88 ? -4.923 21.654 10.485 1.00 68.81 88 ILE A CA 1
ATOM 703 C C . ILE A 1 88 ? -5.534 22.089 9.155 1.00 68.81 88 ILE A C 1
ATOM 705 O O . ILE A 1 88 ? -6.643 22.618 9.134 1.00 68.81 88 ILE A O 1
ATOM 709 N N . ASN A 1 89 ? -4.831 21.875 8.043 1.00 59.09 89 ASN A N 1
ATOM 710 C CA . ASN A 1 89 ? -5.417 22.104 6.731 1.00 59.09 89 ASN A CA 1
ATOM 711 C C . ASN A 1 89 ? -6.421 20.981 6.486 1.00 59.09 89 ASN A C 1
ATOM 713 O O . ASN A 1 89 ? -6.059 19.810 6.644 1.00 59.09 89 ASN A O 1
ATOM 717 N N . GLN A 1 90 ? -7.657 21.337 6.114 1.00 52.12 90 GLN A N 1
ATOM 718 C CA . GLN A 1 90 ? -8.617 20.364 5.607 1.00 52.12 90 GLN A CA 1
ATOM 719 C C . GLN A 1 90 ? -7.948 19.648 4.442 1.00 52.12 90 GLN A C 1
ATOM 721 O O . GLN A 1 90 ? -7.726 20.220 3.376 1.00 52.12 90 GLN A O 1
ATOM 726 N N . ILE A 1 91 ? -7.580 18.395 4.673 1.00 51.34 91 ILE A N 1
ATOM 727 C CA . ILE A 1 91 ? -7.314 17.502 3.569 1.00 51.34 91 ILE A CA 1
ATOM 728 C C . ILE A 1 91 ? -8.692 17.245 3.001 1.00 51.34 91 ILE A C 1
ATOM 730 O O . ILE A 1 91 ? -9.482 16.556 3.649 1.00 51.34 91 ILE A O 1
ATOM 734 N N . SER A 1 92 ? -8.996 17.875 1.870 1.00 42.75 92 SER A N 1
ATOM 735 C CA . SER A 1 92 ? -10.279 17.707 1.212 1.00 42.75 92 SER A CA 1
ATOM 736 C C . SER A 1 92 ? -10.584 16.209 1.123 1.00 42.75 92 SER A C 1
ATOM 738 O O . SER A 1 92 ? -9.859 15.441 0.486 1.00 42.75 92 SER A O 1
ATOM 740 N N . SER A 1 93 ? -11.657 15.778 1.796 1.00 46.84 93 SER A N 1
ATOM 741 C CA . SER A 1 93 ? -12.446 14.664 1.278 1.00 46.84 93 SER A CA 1
ATOM 742 C C . SER A 1 93 ? -12.797 15.028 -0.158 1.00 46.84 93 SER A C 1
ATOM 744 O O . SER A 1 93 ? -12.854 16.212 -0.490 1.00 46.84 93 SER A O 1
ATOM 746 N N . ASN A 1 94 ? -12.956 14.047 -1.039 1.00 45.28 94 ASN A N 1
ATOM 747 C CA . ASN A 1 94 ? -13.382 14.297 -2.412 1.00 45.28 94 ASN A CA 1
ATOM 748 C C . ASN A 1 94 ? -14.553 15.294 -2.432 1.00 45.28 94 ASN A C 1
ATOM 750 O O . ASN A 1 94 ? -15.694 14.910 -2.183 1.00 45.28 94 ASN A O 1
ATOM 754 N N . VAL A 1 95 ? -14.270 16.566 -2.737 1.00 43.03 95 VAL A N 1
ATOM 755 C CA . VAL A 1 95 ? -15.290 17.586 -2.976 1.00 43.03 95 VAL A CA 1
ATOM 756 C C . VAL A 1 95 ? -15.789 17.340 -4.394 1.00 43.03 95 VAL A C 1
ATOM 758 O O . VAL A 1 95 ? -15.530 18.098 -5.321 1.00 43.03 95 VAL A O 1
ATOM 761 N N . GLY A 1 96 ? -16.427 16.189 -4.585 1.00 48.56 96 GLY A N 1
ATOM 762 C CA . GLY A 1 96 ? -17.490 16.087 -5.562 1.00 48.56 96 GLY A CA 1
ATOM 763 C C . GLY A 1 96 ? -18.719 16.777 -4.976 1.00 48.56 96 GLY A C 1
ATOM 764 O O . GLY A 1 96 ? -18.894 16.810 -3.760 1.00 48.56 96 GLY A O 1
ATOM 765 N N . ALA A 1 97 ? -19.593 17.301 -5.832 1.00 53.28 97 ALA A N 1
ATOM 766 C CA . ALA A 1 97 ? -20.876 17.864 -5.410 1.00 53.28 97 ALA A CA 1
ATOM 767 C C . ALA A 1 97 ? -21.806 16.825 -4.737 1.00 53.28 97 ALA A C 1
ATOM 769 O O . ALA A 1 97 ? -22.813 17.197 -4.140 1.00 53.28 97 ALA A O 1
ATOM 770 N N . SER A 1 98 ? -21.480 15.528 -4.832 1.00 68.94 98 SER A N 1
ATOM 771 C CA . SER A 1 98 ? -22.285 14.447 -4.267 1.00 68.94 98 SER A CA 1
ATOM 772 C C . SER A 1 98 ? -22.061 14.291 -2.754 1.00 68.94 98 SER A C 1
ATOM 774 O O . SER A 1 98 ? -20.912 14.233 -2.298 1.00 68.94 98 SER A O 1
ATOM 776 N N . PRO A 1 99 ? -23.135 14.142 -1.962 1.00 83.00 99 PRO A N 1
ATOM 777 C CA . PRO A 1 99 ? -23.033 13.853 -0.534 1.00 83.00 99 PRO A CA 1
ATOM 778 C C . PRO A 1 99 ? -22.417 12.481 -0.220 1.00 83.00 99 PRO A C 1
ATOM 780 O O . PRO A 1 99 ? -21.903 12.283 0.880 1.00 83.00 99 PRO A O 1
ATOM 783 N N . VAL A 1 100 ? -22.461 11.544 -1.170 1.00 90.75 100 VAL A N 1
ATOM 784 C CA . VAL A 1 100 ? -21.893 10.197 -1.047 1.00 90.75 100 VAL A CA 1
ATOM 785 C C . VAL A 1 100 ? -20.966 9.938 -2.227 1.00 90.75 100 VAL A C 1
ATOM 787 O O . VAL A 1 100 ? -21.324 10.185 -3.382 1.00 90.75 100 VAL A O 1
ATOM 790 N N . VAL A 1 101 ? -19.770 9.440 -1.931 1.00 91.44 101 VAL A N 1
ATOM 791 C CA . VAL A 1 101 ? -18.757 9.030 -2.902 1.00 91.44 101 VAL A CA 1
ATOM 792 C C . VAL A 1 101 ? -18.601 7.518 -2.820 1.00 91.44 101 VAL A C 1
ATOM 794 O O . VAL A 1 101 ? -18.340 6.974 -1.747 1.00 91.44 101 VAL A O 1
ATOM 797 N N . ILE A 1 102 ? -18.761 6.855 -3.962 1.00 95.19 102 ILE A N 1
ATOM 798 C CA . ILE A 1 102 ? -18.591 5.412 -4.121 1.00 95.19 102 ILE A CA 1
ATOM 799 C C . ILE A 1 102 ? -17.383 5.198 -5.027 1.00 95.19 102 ILE A C 1
ATOM 801 O O . ILE A 1 102 ? -17.391 5.654 -6.171 1.00 95.19 102 ILE A O 1
ATOM 805 N N . THR A 1 103 ? -16.363 4.510 -4.521 1.00 96.31 103 THR A N 1
ATOM 806 C CA . THR A 1 103 ? -15.173 4.134 -5.292 1.00 96.31 103 THR A CA 1
ATOM 807 C C . THR A 1 103 ? -15.195 2.617 -5.506 1.00 96.31 103 THR A C 1
ATOM 809 O O . THR A 1 103 ? -14.807 1.871 -4.601 1.00 96.31 103 THR A O 1
ATOM 812 N N . PRO A 1 104 ? -15.687 2.127 -6.658 1.00 97.06 104 PRO A N 1
ATOM 813 C CA . PRO A 1 104 ? -15.689 0.702 -6.951 1.00 97.06 104 PRO A CA 1
ATOM 814 C C . PRO A 1 104 ? -14.280 0.189 -7.277 1.00 97.06 104 PRO A C 1
ATOM 816 O O . PRO A 1 104 ? -13.540 0.785 -8.058 1.00 97.06 104 PRO A O 1
ATOM 819 N N . LEU A 1 105 ? -13.945 -0.967 -6.710 1.00 97.00 105 LEU A N 1
ATOM 820 C CA . LEU A 1 105 ? -12.856 -1.843 -7.140 1.00 97.00 105 LEU A CA 1
ATOM 821 C C . LEU A 1 105 ? -13.470 -3.112 -7.763 1.00 97.00 105 LEU A C 1
ATOM 823 O O . LEU A 1 105 ? -14.658 -3.142 -8.079 1.00 97.00 105 LEU A O 1
ATOM 827 N N . PHE A 1 106 ? -12.665 -4.153 -7.968 1.00 97.44 106 PHE A N 1
ATOM 828 C CA . PHE A 1 106 ? -13.098 -5.405 -8.603 1.00 97.44 106 PHE A CA 1
ATOM 829 C C . PHE A 1 106 ? -14.037 -6.232 -7.712 1.00 97.44 106 PHE A C 1
ATOM 831 O O . PHE A 1 106 ? -15.148 -6.554 -8.114 1.00 97.44 106 PHE A O 1
ATOM 838 N N . HIS A 1 107 ? -13.622 -6.505 -6.470 1.00 97.25 107 HIS A N 1
ATOM 839 C CA . HIS A 1 107 ? -14.372 -7.331 -5.508 1.00 97.25 107 HIS A CA 1
ATOM 840 C C . HIS A 1 107 ? -14.800 -6.565 -4.253 1.00 97.25 107 HIS A C 1
ATOM 842 O O . HIS A 1 107 ? -15.151 -7.148 -3.224 1.00 97.25 107 HIS A O 1
ATOM 848 N N . SER A 1 108 ? -14.755 -5.239 -4.317 1.00 97.31 108 SER A N 1
ATOM 849 C CA . SER A 1 108 ? -15.072 -4.370 -3.193 1.00 97.31 108 SER A CA 1
ATOM 850 C C . SER A 1 108 ? -15.482 -2.984 -3.664 1.00 97.31 108 SER A C 1
ATOM 852 O O . SER A 1 108 ? -15.182 -2.587 -4.788 1.00 97.31 108 SER A O 1
ATOM 854 N N . ALA A 1 109 ? -16.122 -2.218 -2.789 1.00 97.81 109 ALA A N 1
ATOM 855 C CA . ALA A 1 109 ? -16.404 -0.809 -3.031 1.00 97.81 109 ALA A CA 1
ATOM 856 C C . ALA A 1 109 ? -16.247 -0.010 -1.742 1.00 97.81 109 ALA A C 1
ATOM 858 O O . ALA A 1 109 ? -16.807 -0.378 -0.706 1.00 97.81 109 ALA A O 1
ATOM 859 N N . SER A 1 110 ? -15.499 1.085 -1.815 1.00 96.50 110 SER A N 1
ATOM 860 C CA . SER A 1 110 ? -15.357 2.032 -0.712 1.00 96.50 110 SER A CA 1
ATOM 861 C C . SER A 1 110 ? -16.491 3.049 -0.762 1.00 96.50 110 SER A C 1
ATOM 863 O O . SER A 1 110 ? -16.779 3.610 -1.819 1.00 96.50 110 SER A O 1
ATOM 865 N N . ILE A 1 111 ? -17.144 3.278 0.377 1.00 95.44 111 ILE A N 1
ATOM 866 C CA . ILE A 1 111 ? -18.307 4.159 0.510 1.00 95.44 111 ILE A CA 1
ATOM 867 C C . ILE A 1 111 ? -17.958 5.255 1.505 1.00 95.44 111 ILE A C 1
ATOM 869 O O . ILE A 1 111 ? -17.740 4.962 2.678 1.00 95.44 111 ILE A O 1
ATOM 873 N N . THR A 1 112 ? -17.942 6.506 1.049 1.00 92.81 112 THR A N 1
ATOM 874 C CA . THR A 1 112 ? -17.637 7.681 1.874 1.00 92.81 112 THR A CA 1
ATOM 875 C C . THR A 1 112 ? -18.807 8.662 1.861 1.00 92.81 112 THR A C 1
ATOM 877 O O . THR A 1 112 ? -19.236 9.111 0.802 1.00 92.81 112 THR A O 1
ATOM 880 N N . ILE A 1 113 ? -19.304 9.035 3.037 1.00 90.62 113 ILE A N 1
ATOM 881 C CA . ILE A 1 113 ? -20.310 10.080 3.245 1.00 90.62 113 ILE A CA 1
ATOM 882 C C . ILE A 1 113 ? -19.578 11.370 3.616 1.00 90.62 113 ILE A C 1
ATOM 884 O O . ILE A 1 113 ? -18.846 11.421 4.608 1.00 90.62 113 ILE A O 1
ATOM 888 N N . ASN A 1 114 ? -19.774 12.410 2.811 1.00 81.25 114 ASN A N 1
ATOM 889 C CA . ASN A 1 114 ? -19.152 13.712 3.005 1.00 81.25 114 ASN A CA 1
ATOM 890 C C . ASN A 1 114 ? -19.773 14.472 4.199 1.00 81.25 114 ASN A C 1
ATOM 892 O O . ASN A 1 114 ? -20.958 14.298 4.493 1.00 81.25 114 ASN A O 1
ATOM 896 N N . PRO A 1 115 ? -19.016 15.389 4.837 1.00 70.44 115 PRO A N 1
ATOM 897 C CA . PRO A 1 115 ? -19.426 16.120 6.048 1.00 70.44 115 PRO A CA 1
ATOM 898 C C . PRO A 1 115 ? -20.712 16.956 5.933 1.00 70.44 115 PRO A C 1
ATOM 900 O O . PRO A 1 115 ? -21.204 17.460 6.937 1.00 70.44 115 PRO A O 1
ATOM 903 N N . VAL A 1 116 ? -21.275 17.130 4.732 1.00 60.47 116 VAL A N 1
ATOM 904 C CA . VAL A 1 116 ? -22.525 17.881 4.514 1.00 60.47 116 VAL A CA 1
ATOM 905 C C . VAL A 1 116 ? -23.739 17.144 5.102 1.00 60.47 116 VAL A C 1
ATOM 907 O O . VAL A 1 116 ? -24.738 17.778 5.435 1.00 60.47 116 VAL A O 1
ATOM 910 N N . ILE A 1 117 ? -23.653 15.822 5.295 1.00 62.12 117 ILE A N 1
ATOM 911 C CA . ILE A 1 117 ? -24.691 15.038 5.971 1.00 62.12 117 ILE A CA 1
ATOM 912 C C . ILE A 1 117 ? -24.148 14.586 7.328 1.00 62.12 117 ILE A C 1
ATOM 914 O O . ILE A 1 117 ? -23.407 13.607 7.418 1.00 62.12 117 ILE A O 1
ATOM 918 N N . LEU A 1 118 ? -24.527 15.275 8.407 1.00 62.47 118 LEU A N 1
ATOM 919 C CA . LEU A 1 118 ? -24.152 14.872 9.764 1.00 62.47 118 LEU A CA 1
ATOM 920 C C . LEU A 1 118 ? -25.244 14.011 10.416 1.00 62.47 118 LEU A C 1
ATOM 922 O O . LEU A 1 118 ? -26.443 14.318 10.389 1.00 62.47 118 LEU A O 1
ATOM 926 N N . ALA A 1 119 ? -24.799 12.905 10.997 1.00 66.12 119 ALA A N 1
ATOM 927 C CA . ALA A 1 119 ? -25.526 12.034 11.906 1.00 66.12 119 ALA A CA 1
ATOM 928 C C . ALA A 1 119 ? -24.492 11.391 12.839 1.00 66.12 119 ALA A C 1
ATOM 930 O O . ALA A 1 119 ? -23.343 11.230 12.426 1.00 66.12 119 ALA A O 1
ATOM 931 N N . PRO A 1 120 ? -24.867 11.003 14.069 1.00 67.31 120 PRO A N 1
ATOM 932 C CA . PRO A 1 120 ? -23.938 10.308 14.955 1.00 67.31 120 PRO A CA 1
ATOM 933 C C . PRO A 1 120 ? -23.511 8.950 14.378 1.00 67.31 120 PRO A C 1
ATOM 935 O O . PRO A 1 120 ? -22.380 8.521 14.592 1.00 67.31 120 PRO A O 1
ATOM 938 N N . HIS A 1 121 ? -24.397 8.293 13.619 1.00 78.38 121 HIS A N 1
ATOM 939 C CA . HIS A 1 121 ? -24.157 6.989 13.010 1.00 78.38 121 HIS A CA 1
ATOM 940 C C . HIS A 1 121 ? -24.851 6.863 11.651 1.00 78.38 121 HIS A C 1
ATOM 942 O O . HIS A 1 121 ? -25.894 7.474 11.413 1.00 78.38 121 HIS A O 1
ATOM 948 N N . TYR A 1 122 ? -24.281 6.007 10.803 1.00 88.81 122 TYR A N 1
ATOM 949 C CA . TYR A 1 122 ? -24.860 5.566 9.539 1.00 88.81 122 TYR A CA 1
ATOM 950 C C . TYR A 1 122 ? -24.841 4.040 9.451 1.00 88.81 122 TYR A C 1
ATOM 952 O O . TYR A 1 122 ? -23.930 3.385 9.966 1.00 88.81 122 TYR A O 1
ATOM 960 N N . TYR A 1 123 ? -25.831 3.492 8.758 1.00 91.88 123 TYR A N 1
ATOM 961 C CA . TYR A 1 123 ? -25.964 2.081 8.421 1.00 91.88 123 TYR A CA 1
ATOM 962 C C . TYR A 1 123 ? -26.021 1.937 6.908 1.00 91.88 123 TYR A C 1
ATOM 964 O O . TYR A 1 123 ? -26.629 2.759 6.223 1.00 91.88 123 TYR A O 1
ATOM 972 N N . LEU A 1 124 ? -25.386 0.888 6.397 1.00 94.94 124 LEU A N 1
ATOM 973 C CA . LEU A 1 124 ? -25.326 0.578 4.978 1.00 94.94 124 LEU A CA 1
ATOM 974 C C . LEU A 1 124 ? -25.781 -0.865 4.766 1.00 94.94 124 LEU A C 1
ATOM 976 O O . LEU A 1 124 ? -25.383 -1.785 5.484 1.00 94.94 124 LEU A O 1
ATOM 980 N N . GLN A 1 125 ? -26.631 -1.035 3.763 1.00 96.69 125 GLN A N 1
ATOM 981 C CA . GLN A 1 125 ? -26.984 -2.327 3.202 1.00 96.69 125 GLN A CA 1
ATOM 982 C C . GLN A 1 125 ? -26.750 -2.303 1.698 1.00 96.69 125 GLN A C 1
ATOM 984 O O . GLN A 1 125 ? -26.860 -1.255 1.059 1.00 96.69 125 GLN A O 1
ATOM 989 N N . TYR A 1 126 ? -26.433 -3.463 1.141 1.00 97.69 126 TYR A N 1
ATOM 990 C CA . TYR A 1 126 ? -26.168 -3.628 -0.280 1.00 97.69 126 TYR A CA 1
ATOM 991 C C . TYR A 1 126 ? -26.787 -4.916 -0.805 1.00 97.69 126 TYR A C 1
ATOM 993 O O . TYR A 1 126 ? -27.019 -5.865 -0.055 1.00 97.69 126 TYR A O 1
ATOM 1001 N N . LYS A 1 127 ? -27.030 -4.962 -2.108 1.00 97.44 127 LYS A N 1
ATOM 1002 C CA . LYS A 1 127 ? -27.430 -6.172 -2.820 1.00 97.44 127 LYS A CA 1
ATOM 1003 C C . LYS A 1 127 ? -26.991 -6.078 -4.272 1.00 97.44 127 LYS A C 1
ATOM 1005 O O . LYS A 1 127 ? -26.833 -4.984 -4.807 1.00 97.44 127 LYS A O 1
ATOM 1010 N N . GLN A 1 128 ? -26.784 -7.222 -4.907 1.00 97.81 128 GLN A N 1
ATOM 1011 C CA . GLN A 1 128 ? -26.620 -7.255 -6.357 1.00 97.81 128 GLN A CA 1
ATOM 1012 C C . GLN A 1 128 ? -27.926 -6.789 -7.010 1.00 97.81 128 GLN A C 1
ATOM 1014 O O . GLN A 1 128 ? -29.012 -7.128 -6.534 1.00 97.81 128 GLN A O 1
ATOM 1019 N N . LYS A 1 129 ? -27.831 -5.991 -8.072 1.00 96.94 129 LYS A N 1
ATOM 1020 C CA . LYS A 1 129 ? -29.005 -5.489 -8.790 1.00 96.94 129 LYS A CA 1
ATOM 1021 C C . LYS A 1 129 ? -29.841 -6.658 -9.314 1.00 96.94 129 LYS A C 1
ATOM 1023 O O . LYS A 1 129 ? -29.304 -7.617 -9.858 1.00 96.94 129 LYS A O 1
ATOM 1028 N N . GLY A 1 130 ? -31.155 -6.578 -9.115 1.00 94.81 130 GLY A N 1
ATOM 1029 C CA . GLY A 1 130 ? -32.093 -7.664 -9.418 1.00 94.81 130 GLY A CA 1
ATOM 1030 C C . GLY A 1 130 ? -32.307 -8.669 -8.278 1.00 94.81 130 GLY A C 1
ATOM 1031 O O . GLY A 1 130 ? -33.330 -9.347 -8.277 1.00 94.81 130 GLY A O 1
ATOM 1032 N N . ASN A 1 131 ? -31.431 -8.723 -7.267 1.00 95.31 131 ASN A N 1
ATOM 1033 C CA . ASN A 1 131 ? -31.694 -9.529 -6.072 1.00 95.31 131 ASN A CA 1
ATOM 1034 C C . ASN A 1 131 ? -32.680 -8.818 -5.133 1.00 95.31 131 ASN A C 1
ATOM 1036 O O . ASN A 1 131 ? -32.795 -7.587 -5.123 1.00 95.31 131 ASN A O 1
ATOM 1040 N N . MET A 1 132 ? -33.363 -9.601 -4.298 1.00 92.81 132 MET A N 1
ATOM 1041 C CA . MET A 1 132 ? -34.296 -9.087 -3.287 1.00 92.81 132 MET A CA 1
ATOM 1042 C C . MET A 1 132 ? -33.641 -8.915 -1.910 1.00 92.81 132 MET A C 1
ATOM 1044 O O . MET A 1 132 ? -33.999 -7.993 -1.177 1.00 92.81 132 MET A O 1
ATOM 1048 N N . ASP A 1 133 ? -32.637 -9.737 -1.593 1.00 94.25 133 ASP A N 1
ATOM 1049 C CA . ASP A 1 133 ? -32.055 -9.806 -0.253 1.00 94.25 133 ASP A CA 1
ATOM 1050 C C . ASP A 1 133 ? -30.983 -8.739 -0.017 1.00 94.25 133 ASP A C 1
ATOM 1052 O O . ASP A 1 133 ? -29.916 -8.736 -0.639 1.00 94.25 133 ASP A O 1
ATOM 1056 N N . TRP A 1 134 ? -31.257 -7.851 0.938 1.00 95.69 134 TRP A N 1
ATOM 1057 C CA . TRP A 1 134 ? -30.304 -6.861 1.427 1.00 95.69 134 TRP A CA 1
ATOM 1058 C C . TRP A 1 134 ? -29.313 -7.489 2.405 1.00 95.69 134 TRP A C 1
ATOM 1060 O O . TRP A 1 134 ? -29.699 -8.057 3.425 1.00 95.69 134 TRP A O 1
ATOM 1070 N N . LYS A 1 135 ? -28.020 -7.311 2.137 1.00 95.25 135 LYS A N 1
ATOM 1071 C CA . LYS A 1 135 ? -26.925 -7.725 3.018 1.00 95.25 135 LYS A CA 1
ATOM 1072 C C . LYS A 1 135 ? -26.411 -6.534 3.831 1.00 95.25 135 LYS A C 1
ATOM 1074 O O . LYS A 1 135 ? -26.303 -5.434 3.282 1.00 95.25 135 LYS A O 1
ATOM 1079 N N . PRO A 1 136 ? -26.075 -6.711 5.120 1.00 92.62 136 PRO A N 1
ATOM 1080 C CA . PRO A 1 136 ? -25.441 -5.663 5.916 1.00 92.62 136 PRO A CA 1
ATOM 1081 C C . PRO A 1 136 ? -23.976 -5.458 5.503 1.00 92.62 136 PRO A C 1
ATOM 1083 O O . PRO A 1 136 ? -23.316 -6.398 5.064 1.00 92.62 136 PRO A O 1
ATOM 1086 N N . SER A 1 137 ? -23.445 -4.247 5.689 1.00 90.31 137 SER A N 1
ATOM 1087 C CA . SER A 1 137 ? -22.000 -3.976 5.625 1.00 90.31 137 SER A CA 1
ATOM 1088 C C . SER A 1 137 ? -21.384 -3.797 7.017 1.00 90.31 137 SER A C 1
ATOM 1090 O O . SER A 1 137 ? -22.089 -3.694 8.024 1.00 90.31 137 SER A O 1
ATOM 1092 N N . LEU A 1 138 ? -20.055 -3.650 7.072 1.00 87.25 138 LEU A N 1
ATOM 1093 C CA . LEU A 1 138 ? -19.390 -3.114 8.260 1.00 87.25 138 LEU A CA 1
ATOM 1094 C C . LEU A 1 138 ? -19.890 -1.700 8.587 1.00 87.25 138 LEU A C 1
ATOM 1096 O O . LEU A 1 138 ? -20.224 -0.921 7.685 1.00 87.25 138 LEU A O 1
ATOM 1100 N N . LYS A 1 139 ? -19.893 -1.369 9.886 1.00 87.06 139 LYS A N 1
ATOM 1101 C CA . LYS A 1 139 ? -20.208 -0.026 10.390 1.00 87.06 139 LYS A CA 1
ATOM 1102 C C . LYS A 1 139 ? -19.282 1.014 9.758 1.00 87.06 139 LYS A C 1
ATOM 1104 O O . LYS A 1 139 ? -18.104 0.748 9.528 1.00 87.06 139 LYS A O 1
ATOM 1109 N N . PHE A 1 140 ? -19.805 2.219 9.556 1.00 90.12 140 PHE A N 1
ATOM 1110 C CA . PHE A 1 140 ? -18.979 3.348 9.153 1.00 90.12 140 PHE A CA 1
ATOM 1111 C C . PHE A 1 140 ? -17.965 3.723 10.237 1.00 90.12 140 PHE A C 1
ATOM 1113 O O . PHE A 1 140 ? -18.277 3.776 11.427 1.00 90.12 140 PHE A O 1
ATOM 1120 N N . TYR A 1 141 ? -16.757 4.025 9.786 1.00 88.56 141 TYR A N 1
ATOM 1121 C CA . TYR A 1 141 ? -15.690 4.647 10.546 1.00 88.56 141 TYR A CA 1
ATOM 1122 C C . TYR A 1 141 ? -15.711 6.160 10.306 1.00 88.56 141 TYR A C 1
ATOM 1124 O O . TYR A 1 141 ? -15.857 6.602 9.168 1.00 88.56 141 TYR A O 1
ATOM 1132 N N . HIS A 1 142 ? -15.551 6.958 11.358 1.00 85.62 142 HIS A N 1
ATOM 1133 C CA . HIS A 1 142 ? -15.433 8.412 11.241 1.00 85.62 142 HIS A CA 1
ATOM 1134 C C . HIS A 1 142 ? -13.965 8.796 11.026 1.00 85.62 142 HIS A C 1
ATOM 1136 O O . HIS A 1 142 ? -13.130 8.591 11.903 1.00 85.62 142 HIS A O 1
ATOM 1142 N N . ASP A 1 143 ? -13.642 9.340 9.850 1.00 84.31 143 ASP A N 1
ATOM 1143 C CA . ASP A 1 143 ? -12.346 9.970 9.593 1.00 84.31 143 ASP A CA 1
ATOM 1144 C C . ASP A 1 143 ? -12.358 11.388 10.169 1.00 84.31 143 ASP A C 1
ATOM 1146 O O . ASP A 1 143 ? -12.762 12.345 9.503 1.00 84.31 143 ASP A O 1
ATOM 1150 N N . SER A 1 144 ? -11.850 11.539 11.392 1.00 77.44 144 SER A N 1
ATOM 1151 C CA . SER A 1 144 ? -11.767 12.819 12.102 1.00 77.44 144 SER A CA 1
ATOM 1152 C C . SER A 1 144 ? -10.974 13.897 11.351 1.00 77.44 144 SER A C 1
ATOM 1154 O O . SER A 1 144 ? -11.131 15.090 11.636 1.00 77.44 144 SER A O 1
ATOM 1156 N N . ILE A 1 145 ? -10.135 13.530 10.372 1.00 79.94 145 ILE A N 1
ATOM 1157 C CA . ILE A 1 145 ? -9.370 14.489 9.567 1.00 79.94 145 ILE A CA 1
ATOM 1158 C C . ILE A 1 145 ? -10.288 15.177 8.561 1.00 79.94 145 ILE A C 1
ATOM 1160 O O . ILE A 1 145 ? -10.418 16.405 8.588 1.00 79.94 145 ILE A O 1
ATOM 1164 N N . SER A 1 146 ? -10.944 14.395 7.701 1.00 77.75 146 SER A N 1
ATOM 1165 C CA . SER A 1 146 ? -11.858 14.917 6.676 1.00 77.75 146 SER A CA 1
ATOM 1166 C C . SER A 1 146 ? -13.280 15.178 7.180 1.00 77.75 146 SER A C 1
ATOM 1168 O O . SER A 1 146 ? -14.054 15.827 6.483 1.00 77.75 146 SER A O 1
ATOM 1170 N N . ASP A 1 147 ? -13.595 14.734 8.400 1.00 79.00 147 ASP A N 1
ATOM 1171 C CA . ASP A 1 147 ? -14.941 14.744 8.983 1.00 79.00 147 ASP A CA 1
ATOM 1172 C C . ASP A 1 147 ? -15.956 13.940 8.149 1.00 79.00 147 ASP A C 1
ATOM 1174 O O . ASP A 1 147 ? -17.131 14.285 8.055 1.00 79.00 147 ASP A O 1
ATOM 1178 N N . SER A 1 148 ? -15.477 12.880 7.493 1.00 84.44 148 SER A N 1
ATOM 1179 C CA . SER A 1 148 ? -16.294 11.983 6.674 1.00 84.44 148 SER A CA 1
ATOM 1180 C C . SER A 1 148 ? -16.551 10.659 7.386 1.00 84.44 148 SER A C 1
ATOM 1182 O O . SER A 1 148 ? -15.802 10.254 8.276 1.00 84.44 148 SER A O 1
ATOM 1184 N N . PHE A 1 149 ? -17.614 9.968 6.984 1.00 88.88 149 PHE A N 1
ATOM 1185 C CA . PHE A 1 149 ? -17.886 8.601 7.419 1.00 88.88 149 PHE A CA 1
ATOM 1186 C C . PHE A 1 149 ? -17.574 7.653 6.278 1.00 88.88 149 PHE A C 1
ATOM 1188 O O . PHE A 1 149 ? -18.155 7.780 5.205 1.00 88.88 149 PHE A O 1
ATOM 1195 N N . THR A 1 150 ? -16.689 6.689 6.498 1.00 91.69 150 THR A N 1
ATOM 1196 C CA . THR A 1 150 ? -16.250 5.765 5.455 1.00 91.69 150 THR A CA 1
ATOM 1197 C C . THR A 1 150 ? -16.342 4.301 5.877 1.00 91.69 150 THR A C 1
ATOM 1199 O O . THR A 1 150 ? -16.160 3.958 7.043 1.00 91.69 150 THR A O 1
ATOM 1202 N N . THR A 1 151 ? -16.643 3.423 4.927 1.00 93.06 151 THR A N 1
ATOM 1203 C CA . THR A 1 151 ? -16.601 1.963 5.082 1.00 93.06 151 THR A CA 1
ATOM 1204 C C . THR A 1 151 ? -16.265 1.312 3.742 1.00 93.06 151 THR A C 1
ATOM 1206 O O . THR A 1 151 ? -16.118 1.991 2.725 1.00 93.06 151 THR A O 1
ATOM 1209 N N . SER A 1 152 ? -16.137 -0.010 3.722 1.00 95.00 152 SER A N 1
ATOM 1210 C CA . SER A 1 152 ? -15.985 -0.779 2.490 1.00 95.00 152 SER A CA 1
ATOM 1211 C C . SER A 1 152 ? -16.896 -2.003 2.495 1.00 95.00 152 SER A C 1
ATOM 1213 O O . SER A 1 152 ? -17.104 -2.640 3.528 1.00 95.00 152 SER A O 1
ATOM 1215 N N . ILE A 1 153 ? -17.456 -2.312 1.328 1.00 96.62 153 ILE A N 1
ATOM 1216 C CA . ILE A 1 153 ? -18.158 -3.566 1.053 1.00 96.62 153 ILE A CA 1
ATOM 1217 C C . ILE A 1 153 ? -17.147 -4.528 0.424 1.00 96.62 153 ILE A C 1
ATOM 1219 O O . ILE A 1 153 ? -16.378 -4.110 -0.440 1.00 96.62 153 ILE A O 1
ATOM 1223 N N . PHE A 1 154 ? -17.153 -5.795 0.837 1.00 93.50 154 PHE A N 1
ATOM 1224 C CA . PHE A 1 154 ? -16.235 -6.834 0.355 1.00 93.50 154 PHE A CA 1
ATOM 1225 C C . PHE A 1 154 ? -16.985 -7.957 -0.363 1.00 93.50 154 PHE A C 1
ATOM 1227 O O . PHE A 1 154 ? -18.209 -8.043 -0.270 1.00 93.50 154 PHE A O 1
ATOM 1234 N N . SER A 1 155 ? -16.233 -8.868 -0.988 1.00 90.06 155 SER A N 1
ATOM 1235 C CA . SER A 1 155 ? -16.762 -10.082 -1.632 1.00 90.06 155 SER A CA 1
ATOM 1236 C C . SER A 1 155 ? -17.822 -9.786 -2.700 1.00 90.06 155 SER A C 1
ATOM 1238 O O . SER A 1 155 ? -18.825 -10.490 -2.820 1.00 90.06 155 SER A O 1
ATOM 1240 N N . LEU A 1 156 ? -17.616 -8.705 -3.452 1.00 96.19 156 LEU A N 1
ATOM 1241 C CA . LEU A 1 156 ? -18.420 -8.380 -4.623 1.00 96.19 156 LEU A CA 1
ATOM 1242 C C . LEU A 1 156 ? -17.938 -9.180 -5.839 1.00 96.19 156 LEU A C 1
ATOM 1244 O O . LEU A 1 156 ? -16.789 -9.618 -5.907 1.00 96.19 156 LEU A O 1
ATOM 1248 N N . ILE A 1 157 ? -18.817 -9.340 -6.817 1.00 96.69 157 ILE A N 1
ATOM 1249 C CA . ILE A 1 157 ? -18.499 -9.942 -8.109 1.00 96.69 157 ILE A CA 1
ATOM 1250 C C . ILE A 1 157 ? -17.970 -8.835 -9.025 1.00 96.69 157 ILE A C 1
ATOM 1252 O O . ILE A 1 157 ? -18.479 -7.713 -8.999 1.00 96.69 157 ILE A O 1
ATOM 1256 N N . GLU A 1 158 ? -16.934 -9.137 -9.805 1.00 95.94 158 GLU A N 1
ATOM 1257 C CA . GLU A 1 158 ? -16.364 -8.219 -10.797 1.00 95.94 158 GLU A CA 1
ATOM 1258 C C . GLU A 1 158 ? -17.400 -7.867 -11.884 1.00 95.94 158 GLU A C 1
ATOM 1260 O O . GLU A 1 158 ? -18.303 -8.660 -12.157 1.00 95.94 158 GLU A O 1
ATOM 1265 N N . ASN A 1 159 ? -17.300 -6.682 -12.498 1.00 97.50 159 ASN A N 1
ATOM 1266 C CA . ASN A 1 159 ? -18.191 -6.231 -13.577 1.00 97.50 159 ASN A CA 1
ATOM 1267 C C . ASN A 1 159 ? -19.702 -6.400 -13.292 1.00 97.50 159 ASN A C 1
ATOM 1269 O O . ASN A 1 159 ? -20.467 -6.859 -14.140 1.00 97.50 159 ASN A O 1
ATOM 1273 N N . THR A 1 160 ? -20.132 -6.101 -12.070 1.00 98.25 160 THR A N 1
ATOM 1274 C CA . THR A 1 160 ? -21.488 -6.387 -11.597 1.00 98.25 160 THR A CA 1
ATOM 1275 C C . THR A 1 160 ? -22.125 -5.141 -10.998 1.00 98.25 160 THR A C 1
ATOM 1277 O O . THR A 1 160 ? -21.500 -4.418 -10.220 1.00 98.25 160 THR A O 1
ATOM 1280 N N . ASP A 1 161 ? -23.389 -4.906 -11.352 1.00 98.44 161 ASP A N 1
ATOM 1281 C CA . ASP A 1 161 ? -24.204 -3.830 -10.793 1.00 98.44 161 ASP A CA 1
ATOM 1282 C C . ASP A 1 161 ? -24.669 -4.169 -9.370 1.00 98.44 161 ASP A C 1
ATOM 1284 O O . ASP A 1 161 ? -25.254 -5.227 -9.111 1.00 98.44 161 ASP A O 1
ATOM 1288 N N . TYR A 1 162 ? -24.489 -3.219 -8.460 1.00 98.50 162 TYR A N 1
ATOM 1289 C CA . TYR A 1 162 ? -24.949 -3.285 -7.079 1.00 98.50 162 TYR A CA 1
ATOM 1290 C C . TYR A 1 162 ? -25.821 -2.085 -6.732 1.00 98.50 162 TYR A C 1
ATOM 1292 O O . TYR A 1 162 ? -25.559 -0.955 -7.142 1.00 98.50 162 TYR A O 1
ATOM 1300 N N . GLU A 1 163 ? -26.834 -2.345 -5.913 1.00 98.19 163 GLU A N 1
ATOM 1301 C CA . GLU A 1 163 ? -27.648 -1.333 -5.253 1.00 98.19 163 GLU A CA 1
ATOM 1302 C C . GLU A 1 163 ? -27.201 -1.209 -3.798 1.00 98.19 163 GLU A C 1
ATOM 1304 O O . GLU A 1 163 ? -26.977 -2.213 -3.114 1.00 98.19 163 GLU A O 1
ATOM 1309 N N . ILE A 1 164 ? -27.101 0.024 -3.308 1.00 97.31 164 ILE A N 1
ATOM 1310 C CA . ILE A 1 164 ? -26.869 0.311 -1.893 1.00 97.31 164 ILE A CA 1
ATOM 1311 C C . ILE A 1 164 ? -27.959 1.205 -1.339 1.00 97.31 164 ILE A C 1
ATOM 1313 O O . ILE A 1 164 ? -28.496 2.053 -2.051 1.00 97.31 164 ILE A O 1
ATOM 1317 N N . ARG A 1 165 ? -28.213 1.065 -0.038 1.00 95.50 165 ARG A N 1
ATOM 1318 C CA . ARG A 1 165 ? -29.013 2.010 0.734 1.00 95.50 165 ARG A CA 1
ATOM 1319 C C . ARG A 1 165 ? -28.303 2.407 2.017 1.00 95.50 165 ARG A C 1
ATOM 1321 O O . ARG A 1 165 ? -27.726 1.562 2.702 1.00 95.50 165 ARG A O 1
ATOM 1328 N N . ILE A 1 166 ? -28.351 3.696 2.333 1.00 94.44 166 ILE A N 1
ATOM 1329 C CA . ILE A 1 166 ? -27.717 4.296 3.510 1.00 94.44 166 ILE A CA 1
ATOM 1330 C C . ILE A 1 166 ? -28.795 4.958 4.365 1.00 94.44 166 ILE A C 1
ATOM 1332 O O . ILE A 1 166 ? -29.573 5.759 3.847 1.00 94.44 166 ILE A O 1
ATOM 1336 N N . SER A 1 167 ? -28.820 4.660 5.665 1.00 91.50 167 SER A N 1
ATOM 1337 C CA . SER A 1 167 ? -29.740 5.274 6.634 1.00 91.50 167 SER A CA 1
ATOM 1338 C C . SER A 1 167 ? -29.021 5.732 7.910 1.00 91.50 167 SER A C 1
ATOM 1340 O O . SER A 1 167 ? -27.939 5.249 8.239 1.00 91.50 167 SER A O 1
ATOM 1342 N N . LYS A 1 168 ? -29.634 6.673 8.637 1.00 89.00 168 LYS A N 1
ATOM 1343 C CA . LYS A 1 168 ? -29.260 7.069 10.006 1.00 89.00 168 LYS A CA 1
ATOM 1344 C C . LYS A 1 168 ? -29.853 6.128 11.067 1.00 89.00 168 LYS A C 1
ATOM 1346 O O . LYS A 1 168 ? -29.408 6.133 12.212 1.00 89.00 168 LYS A O 1
ATOM 1351 N N . ASP A 1 169 ? -30.839 5.318 10.690 1.00 88.00 169 ASP A N 1
ATOM 1352 C CA . ASP A 1 169 ? -31.540 4.362 11.543 1.00 88.00 169 ASP A CA 1
ATOM 1353 C C . ASP A 1 169 ? -31.359 2.919 11.033 1.00 88.00 169 ASP A C 1
ATOM 1355 O O . ASP A 1 169 ? -31.180 2.678 9.840 1.00 88.00 169 ASP A O 1
ATOM 1359 N N . LYS A 1 170 ? -31.391 1.936 11.942 1.00 87.56 170 LYS A N 1
ATOM 1360 C CA . LYS A 1 170 ? -31.190 0.516 11.592 1.00 87.56 170 LYS A CA 1
ATOM 1361 C C . LYS A 1 170 ? -32.363 -0.110 10.838 1.00 87.56 170 LYS A C 1
ATOM 1363 O O . LYS A 1 170 ? -32.192 -1.175 10.255 1.00 87.56 170 LYS A O 1
ATOM 1368 N N . GLN A 1 171 ? -33.543 0.501 10.905 1.00 89.19 171 GLN A N 1
ATOM 1369 C CA . GLN A 1 171 ? -34.765 -0.008 10.281 1.00 89.19 171 GLN A CA 1
ATOM 1370 C C . GLN A 1 171 ? -34.853 0.420 8.808 1.00 89.19 171 GLN A C 1
ATOM 1372 O O . GLN A 1 171 ? -35.655 -0.130 8.061 1.00 89.19 171 GLN A O 1
ATOM 1377 N N . PHE A 1 172 ? -33.981 1.339 8.371 1.00 91.31 172 PHE A N 1
ATOM 1378 C CA . PHE A 1 172 ? -33.959 1.918 7.030 1.00 91.31 172 PHE A CA 1
ATOM 1379 C C . PHE A 1 172 ? -35.291 2.586 6.651 1.00 91.31 172 PHE A C 1
ATOM 1381 O O . PHE A 1 172 ? -35.664 2.588 5.478 1.00 91.31 172 PHE A O 1
ATOM 1388 N N . ASN A 1 173 ? -35.981 3.196 7.627 1.00 88.62 173 ASN A N 1
ATOM 1389 C CA . ASN A 1 173 ? -37.267 3.877 7.409 1.00 88.62 173 ASN A CA 1
ATOM 1390 C C . ASN A 1 173 ? -37.138 5.039 6.409 1.00 88.62 173 ASN A C 1
ATOM 1392 O O . ASN A 1 173 ? -38.031 5.278 5.599 1.00 88.62 173 ASN A O 1
ATOM 1396 N N . GLN A 1 174 ? -36.009 5.751 6.451 1.00 89.25 174 GLN A N 1
ATOM 1397 C CA . GLN A 1 174 ? -35.609 6.728 5.441 1.00 89.25 174 GLN A CA 1
ATOM 1398 C C . GLN A 1 174 ? -34.203 6.385 4.963 1.00 89.25 174 GLN A C 1
ATOM 1400 O O . GLN A 1 174 ? -33.284 6.265 5.770 1.00 89.25 174 GLN A O 1
ATOM 1405 N N . SER A 1 175 ? -34.013 6.223 3.653 1.00 92.25 175 SER A N 1
ATOM 1406 C CA . SER A 1 175 ? -32.698 5.883 3.113 1.00 92.25 175 SER A CA 1
ATOM 1407 C C . SER A 1 175 ? -32.392 6.589 1.802 1.00 92.25 175 SER A C 1
ATOM 1409 O O . SER A 1 175 ? -33.274 6.868 0.992 1.00 92.25 175 SER A O 1
ATOM 1411 N N . MET A 1 176 ? -31.109 6.874 1.604 1.00 92.44 176 MET A N 1
ATOM 1412 C CA . MET A 1 176 ? -30.561 7.299 0.320 1.00 92.44 176 MET A CA 1
ATOM 1413 C C . MET A 1 176 ? -30.129 6.053 -0.442 1.00 92.44 176 MET A C 1
ATOM 1415 O O . MET A 1 176 ? -29.440 5.210 0.134 1.00 92.44 176 MET A O 1
ATOM 1419 N N . SER A 1 177 ? -30.511 5.947 -1.713 1.00 94.44 177 SER A N 1
ATOM 1420 C CA . SER A 1 177 ? -30.181 4.794 -2.554 1.00 94.44 177 SER A CA 1
ATOM 1421 C C . SER A 1 177 ? -29.248 5.186 -3.692 1.00 94.44 177 SER A C 1
ATOM 1423 O O . SER A 1 177 ? -29.401 6.255 -4.281 1.00 94.44 177 SER A O 1
ATOM 1425 N N . TYR A 1 178 ? -28.293 4.313 -4.003 1.00 96.25 178 TYR A N 1
ATOM 1426 C CA . TYR A 1 178 ? -27.326 4.514 -5.081 1.00 96.25 178 TYR A CA 1
ATOM 1427 C C . TYR A 1 178 ? -27.075 3.206 -5.825 1.00 96.25 178 TYR A C 1
ATOM 1429 O O . TYR A 1 178 ? -27.259 2.122 -5.271 1.00 96.25 178 TYR A O 1
ATOM 1437 N N . ILE A 1 179 ? -26.613 3.324 -7.068 1.00 96.94 179 ILE A N 1
ATOM 1438 C CA . ILE A 1 179 ? -26.187 2.200 -7.902 1.00 96.94 179 ILE A CA 1
ATOM 1439 C C . ILE A 1 179 ? -24.730 2.422 -8.288 1.00 96.94 179 ILE A C 1
ATOM 1441 O O . ILE A 1 179 ? -24.324 3.552 -8.567 1.00 96.94 179 ILE A O 1
ATOM 1445 N N . PHE A 1 180 ? -23.950 1.349 -8.309 1.00 97.44 180 PHE A N 1
ATOM 1446 C CA . PHE A 1 180 ? -22.604 1.353 -8.865 1.00 97.44 180 PHE A CA 1
ATOM 1447 C C . PHE A 1 180 ? -22.303 0.018 -9.544 1.00 97.44 180 PHE A C 1
ATOM 1449 O O . PHE A 1 180 ? -22.940 -0.991 -9.248 1.00 97.44 180 PHE A O 1
ATOM 1456 N N . THR A 1 181 ? -21.295 0.017 -10.409 1.00 98.00 181 THR A N 1
ATOM 1457 C CA . THR A 1 181 ? -20.767 -1.191 -11.048 1.00 98.00 181 THR A CA 1
ATOM 1458 C C . THR A 1 181 ? -19.348 -1.417 -10.546 1.00 98.00 181 THR A C 1
ATOM 1460 O O . THR A 1 181 ? -18.561 -0.468 -10.463 1.00 98.00 181 THR A O 1
ATOM 1463 N N . THR A 1 182 ? -19.017 -2.649 -10.164 1.00 98.19 182 THR A N 1
ATOM 1464 C CA . THR A 1 182 ? -17.634 -3.014 -9.831 1.00 98.19 182 THR A CA 1
ATOM 1465 C C . THR A 1 182 ? -16.720 -2.870 -11.047 1.00 98.19 182 THR A C 1
ATOM 1467 O O . THR A 1 182 ? -17.156 -2.914 -12.198 1.00 98.19 182 THR A O 1
ATOM 1470 N N . LYS A 1 183 ? -15.429 -2.644 -10.790 1.00 95.56 183 LYS A N 1
ATOM 1471 C CA . LYS A 1 183 ? -14.425 -2.438 -11.840 1.00 95.56 183 LYS A CA 1
ATOM 1472 C C . LYS A 1 183 ? -14.320 -3.681 -12.733 1.00 95.56 183 LYS A C 1
ATOM 1474 O O . LYS A 1 183 ? -14.567 -4.788 -12.274 1.00 95.56 183 LYS A O 1
ATOM 1479 N N . THR A 1 184 ? -13.931 -3.474 -13.985 1.00 94.56 184 THR A N 1
ATOM 1480 C CA . THR A 1 184 ? -13.606 -4.509 -14.974 1.00 94.56 184 THR A CA 1
ATOM 1481 C C . THR A 1 184 ? -12.442 -4.025 -15.843 1.00 94.56 184 THR A C 1
ATOM 1483 O O . THR A 1 184 ? -11.989 -2.879 -15.695 1.00 94.56 184 THR A O 1
ATOM 1486 N N . ILE A 1 185 ? -11.943 -4.883 -16.731 1.00 92.00 185 ILE A N 1
ATOM 1487 C CA . ILE A 1 185 ? -10.953 -4.518 -17.749 1.00 92.00 185 ILE A CA 1
ATOM 1488 C C . ILE A 1 185 ? -11.445 -3.318 -18.585 1.00 92.00 185 ILE A C 1
ATOM 1490 O O . ILE A 1 185 ? -12.626 -3.262 -18.936 1.00 92.00 185 ILE A O 1
ATOM 1494 N N . PRO A 1 186 ? -10.596 -2.314 -18.880 1.00 90.12 186 PRO A N 1
ATOM 1495 C CA . PRO A 1 186 ? -11.027 -1.161 -19.653 1.00 90.12 186 PRO A CA 1
ATOM 1496 C C . PRO A 1 186 ? -11.297 -1.534 -21.112 1.00 90.12 186 PRO A C 1
ATOM 1498 O O . PRO A 1 186 ? -10.886 -2.582 -21.605 1.00 90.12 186 PRO A O 1
ATOM 1501 N N . HIS A 1 187 ? -11.985 -0.637 -21.813 1.00 85.62 187 HIS A N 1
ATOM 1502 C CA . HIS A 1 187 ? -12.239 -0.780 -23.240 1.00 85.62 187 HIS A CA 1
ATOM 1503 C C . HIS A 1 187 ? -11.055 -0.270 -24.072 1.00 85.62 187 HIS A C 1
ATOM 1505 O O . HIS A 1 187 ? -10.492 0.797 -23.799 1.00 85.62 187 HIS A O 1
ATOM 1511 N N . PHE A 1 188 ? -10.741 -1.016 -25.131 1.00 86.50 188 PHE A N 1
ATOM 1512 C CA . PHE A 1 188 ? -9.723 -0.692 -26.130 1.00 86.50 188 PHE A CA 1
ATOM 1513 C C . PHE A 1 188 ? -10.342 -0.753 -27.526 1.00 86.50 188 PHE A C 1
ATOM 1515 O O . PHE A 1 188 ? -11.286 -1.509 -27.754 1.00 86.50 188 PHE A O 1
ATOM 1522 N N . SER A 1 189 ? -9.780 0.007 -28.461 1.00 82.19 189 SER A N 1
ATOM 1523 C CA . SER A 1 189 ? -10.028 -0.161 -29.896 1.00 82.19 189 SER A CA 1
ATOM 1524 C C . SER A 1 189 ? -8.791 -0.738 -30.581 1.00 82.19 189 SER A C 1
ATOM 1526 O O . SER A 1 189 ? -7.667 -0.528 -30.115 1.00 82.19 189 SER A O 1
ATOM 1528 N N . ASP A 1 190 ? -8.980 -1.422 -31.710 1.00 80.88 190 ASP A N 1
ATOM 1529 C CA . ASP A 1 190 ? -7.870 -1.998 -32.484 1.00 80.88 190 ASP A CA 1
ATOM 1530 C C . ASP A 1 190 ? -6.860 -0.922 -32.911 1.00 80.88 190 ASP A C 1
ATOM 1532 O O . ASP A 1 190 ? -5.653 -1.109 -32.788 1.00 80.88 190 ASP A O 1
ATOM 1536 N N . ASN A 1 191 ? -7.352 0.264 -33.286 1.00 84.44 191 ASN A N 1
ATOM 1537 C CA . ASN A 1 191 ? -6.524 1.416 -33.663 1.00 84.44 191 ASN A CA 1
ATOM 1538 C C . ASN A 1 191 ? -5.672 1.979 -32.513 1.00 84.44 191 ASN A C 1
ATOM 1540 O O . ASN A 1 191 ? -4.793 2.799 -32.758 1.00 84.44 191 ASN A O 1
ATOM 1544 N N . ASN A 1 192 ? -5.940 1.576 -31.269 1.00 90.94 192 ASN A N 1
ATOM 1545 C CA . ASN A 1 192 ? -5.206 2.014 -30.083 1.00 90.94 192 ASN A CA 1
ATOM 1546 C C . ASN A 1 192 ? -4.416 0.866 -29.436 1.00 90.94 192 ASN A C 1
ATOM 1548 O O . ASN A 1 192 ? -4.109 0.904 -28.242 1.00 90.94 192 ASN A O 1
ATOM 1552 N N . THR A 1 193 ? -4.117 -0.170 -30.223 1.00 96.19 193 THR A N 1
ATOM 1553 C CA . THR A 1 193 ? -3.335 -1.334 -29.810 1.00 96.19 193 THR A CA 1
ATOM 1554 C C . THR A 1 193 ? -1.990 -1.350 -30.533 1.00 96.19 193 THR A C 1
ATOM 1556 O O . THR A 1 193 ? -1.927 -1.352 -31.759 1.00 96.19 193 THR A O 1
ATOM 1559 N N . PHE A 1 194 ? -0.900 -1.404 -29.771 1.00 96.75 194 PHE A N 1
ATOM 1560 C CA . PHE A 1 194 ? 0.467 -1.491 -30.273 1.00 96.75 194 PHE A CA 1
ATOM 1561 C C . PHE A 1 194 ? 1.069 -2.847 -29.925 1.00 96.75 194 PHE A C 1
ATOM 1563 O O . PHE A 1 194 ? 1.072 -3.257 -28.763 1.00 96.75 194 PHE A O 1
ATOM 1570 N N . LEU A 1 195 ? 1.646 -3.519 -30.918 1.00 97.88 195 LEU A N 1
ATOM 1571 C CA . LEU A 1 195 ? 2.576 -4.612 -30.656 1.00 97.88 195 LEU A CA 1
ATOM 1572 C C . LEU A 1 195 ? 3.907 -4.016 -30.205 1.00 97.88 195 LEU A C 1
ATOM 1574 O O . LEU A 1 195 ? 4.437 -3.115 -30.860 1.00 97.88 195 LEU A O 1
ATOM 1578 N N . LEU A 1 196 ? 4.459 -4.529 -29.108 1.00 98.44 196 LEU A N 1
ATOM 1579 C CA . LEU A 1 196 ? 5.729 -4.062 -28.563 1.00 98.44 196 LEU A CA 1
ATOM 1580 C C . LEU A 1 196 ? 6.845 -4.147 -29.610 1.00 98.44 196 LEU A C 1
ATOM 1582 O O . LEU A 1 196 ? 7.615 -3.201 -29.745 1.00 98.44 196 LEU A O 1
ATOM 1586 N N . SER A 1 197 ? 6.877 -5.225 -30.399 1.00 97.88 197 SER A N 1
ATOM 1587 C CA . SER A 1 197 ? 7.824 -5.440 -31.503 1.00 97.88 197 SER A CA 1
ATOM 1588 C C . SER A 1 197 ? 7.862 -4.299 -32.525 1.00 97.88 197 SER A C 1
ATOM 1590 O O . SER A 1 197 ? 8.883 -4.086 -33.172 1.00 97.88 197 SER A O 1
ATOM 1592 N N . ASN A 1 198 ? 6.760 -3.560 -32.676 1.00 97.25 198 ASN A N 1
ATOM 1593 C CA . ASN A 1 198 ? 6.644 -2.488 -33.662 1.00 97.25 198 ASN A CA 1
ATOM 1594 C C . ASN A 1 198 ? 7.119 -1.137 -33.121 1.00 97.25 198 ASN A C 1
ATOM 1596 O O . ASN A 1 198 ? 7.449 -0.258 -33.910 1.00 97.25 198 ASN A O 1
ATOM 1600 N N . ILE A 1 199 ? 7.128 -0.960 -31.797 1.00 97.31 199 ILE A N 1
ATOM 1601 C CA . ILE A 1 199 ? 7.455 0.317 -31.141 1.00 97.31 199 ILE A CA 1
ATOM 1602 C C . ILE A 1 199 ? 8.755 0.263 -30.331 1.00 97.31 199 ILE A C 1
ATOM 1604 O O . ILE A 1 199 ? 9.240 1.293 -29.865 1.00 97.31 199 ILE A O 1
ATOM 1608 N N . TYR A 1 200 ? 9.311 -0.932 -30.123 1.00 97.50 200 TYR A N 1
ATOM 1609 C CA . TYR A 1 200 ? 10.531 -1.141 -29.361 1.00 97.50 200 TYR A CA 1
ATOM 1610 C C . TYR A 1 200 ? 11.720 -1.443 -30.273 1.00 97.50 200 TYR A C 1
ATOM 1612 O O . TYR A 1 200 ? 11.732 -2.430 -31.004 1.00 97.50 200 TYR A O 1
ATOM 1620 N N . HIS A 1 201 ? 12.760 -0.613 -30.179 1.00 94.62 201 HIS A N 1
ATOM 1621 C CA . HIS A 1 201 ? 13.962 -0.710 -31.018 1.00 94.62 201 HIS A CA 1
ATOM 1622 C C . HIS A 1 201 ? 15.261 -0.777 -30.196 1.00 94.62 201 HIS A C 1
ATOM 1624 O O . HIS A 1 201 ? 16.332 -0.413 -30.677 1.00 94.62 201 HIS A O 1
ATOM 1630 N N . GLY A 1 202 ? 15.171 -1.244 -28.946 1.00 94.19 202 GLY A N 1
ATOM 1631 C CA . GLY A 1 202 ? 16.299 -1.333 -28.017 1.00 94.19 202 GLY A CA 1
ATOM 1632 C C . GLY A 1 202 ? 16.389 -0.155 -27.042 1.00 94.19 202 GLY A C 1
ATOM 1633 O O . GLY A 1 202 ? 15.842 0.924 -27.267 1.00 94.19 202 GLY A O 1
ATOM 1634 N N . GLY A 1 203 ? 17.081 -0.367 -25.920 1.00 95.06 203 GLY A N 1
ATOM 1635 C CA . GLY A 1 203 ? 17.194 0.636 -24.859 1.00 95.06 203 GLY A CA 1
ATOM 1636 C C . GLY A 1 203 ? 15.888 0.823 -24.082 1.00 95.06 203 GLY A C 1
ATOM 1637 O O . GLY A 1 203 ? 15.154 -0.138 -23.859 1.00 95.06 203 GLY A O 1
ATOM 1638 N N . THR A 1 204 ? 15.629 2.042 -23.601 1.00 97.31 204 THR A N 1
ATOM 1639 C CA . THR A 1 204 ? 14.416 2.376 -22.833 1.00 97.31 204 THR A CA 1
ATOM 1640 C C . THR A 1 204 ? 13.216 2.554 -23.764 1.00 97.31 204 THR A C 1
ATOM 1642 O O . THR A 1 204 ? 13.275 3.367 -24.685 1.00 97.31 204 THR A O 1
ATOM 1645 N N . LEU A 1 205 ? 12.098 1.883 -23.470 1.00 98.06 205 LEU A N 1
ATOM 1646 C CA . LEU A 1 205 ? 10.797 2.204 -24.059 1.00 98.06 205 LEU A CA 1
ATOM 1647 C C . LEU A 1 205 ? 10.261 3.489 -23.411 1.00 98.06 205 LEU A C 1
ATOM 1649 O O . LEU A 1 205 ? 9.800 3.480 -22.268 1.00 98.06 205 LEU A O 1
ATOM 1653 N N . ASP A 1 206 ? 10.365 4.608 -24.122 1.00 97.81 206 ASP A N 1
ATOM 1654 C CA . ASP A 1 206 ? 10.025 5.937 -23.609 1.00 97.81 206 ASP A CA 1
ATOM 1655 C C . ASP A 1 206 ? 8.699 6.430 -24.200 1.00 97.81 206 ASP A C 1
ATOM 1657 O O . ASP A 1 206 ? 8.660 7.000 -25.291 1.00 97.81 206 ASP A O 1
ATOM 1661 N N . LEU A 1 207 ? 7.601 6.211 -23.475 1.00 98.31 207 LEU A N 1
ATOM 1662 C CA . LEU A 1 207 ? 6.255 6.532 -23.958 1.00 98.31 207 LEU A CA 1
ATOM 1663 C C . LEU A 1 207 ? 6.011 8.036 -24.088 1.00 98.31 207 LEU A C 1
ATOM 1665 O O . LEU A 1 207 ? 5.163 8.443 -24.875 1.00 98.31 207 LEU A O 1
ATOM 1669 N N . VAL A 1 208 ? 6.773 8.862 -23.364 1.00 97.19 208 VAL A N 1
ATOM 1670 C CA . VAL A 1 208 ? 6.718 10.323 -23.509 1.00 97.19 208 VAL A CA 1
ATOM 1671 C C . VAL A 1 208 ? 7.264 10.736 -24.873 1.00 97.19 208 VAL A C 1
ATOM 1673 O O . VAL A 1 208 ? 6.676 11.578 -25.539 1.00 97.19 208 VAL A O 1
ATOM 1676 N N . LYS A 1 209 ? 8.372 10.127 -25.313 1.00 97.12 209 LYS A N 1
ATOM 1677 C CA . LYS A 1 209 ? 8.972 10.422 -26.625 1.00 97.12 209 LYS A CA 1
ATOM 1678 C C . LYS A 1 209 ? 8.174 9.848 -27.787 1.00 97.12 209 LYS A C 1
ATOM 1680 O O . LYS A 1 209 ? 8.195 10.428 -28.865 1.00 97.12 209 LYS A O 1
ATOM 1685 N N . LEU A 1 210 ? 7.510 8.717 -27.565 1.00 96.75 210 LEU A N 1
ATOM 1686 C CA . LEU A 1 210 ? 6.630 8.097 -28.554 1.00 96.75 210 LEU A CA 1
ATOM 1687 C C . LEU A 1 210 ? 5.244 8.758 -28.620 1.00 96.75 210 LEU A C 1
ATOM 1689 O O . LEU A 1 210 ? 4.457 8.384 -29.480 1.00 96.75 210 LEU A O 1
ATOM 1693 N N . ASP A 1 211 ? 4.946 9.699 -27.716 1.00 95.62 211 ASP A N 1
ATOM 1694 C CA . ASP A 1 211 ? 3.629 10.332 -27.564 1.00 95.62 211 ASP A CA 1
ATOM 1695 C C . ASP A 1 211 ? 2.484 9.311 -27.400 1.00 95.62 211 ASP A C 1
ATOM 1697 O O . ASP A 1 211 ? 1.387 9.444 -27.937 1.00 95.62 211 ASP A O 1
ATOM 1701 N N . ILE A 1 212 ? 2.752 8.238 -26.646 1.00 95.44 212 ILE A N 1
ATOM 1702 C CA . ILE A 1 212 ? 1.786 7.163 -26.406 1.00 95.44 212 ILE A CA 1
ATOM 1703 C C . ILE A 1 212 ? 1.063 7.417 -25.082 1.00 95.44 212 ILE A C 1
ATOM 1705 O O . ILE A 1 212 ? 1.618 7.218 -23.995 1.00 95.44 212 ILE A O 1
ATOM 1709 N N . SER A 1 213 ? -0.202 7.824 -25.175 1.00 94.12 213 SER A N 1
ATOM 1710 C CA . SER A 1 213 ? -1.135 7.963 -24.054 1.00 94.12 213 SER A CA 1
ATOM 1711 C C . SER A 1 213 ? -2.564 7.698 -24.530 1.00 94.12 213 SER A C 1
ATOM 1713 O O . SER A 1 213 ? -2.907 7.985 -25.672 1.00 94.12 213 SER A O 1
ATOM 1715 N N . GLY A 1 214 ? -3.415 7.159 -23.656 1.00 95.31 214 GLY A N 1
ATOM 1716 C CA . GLY A 1 214 ? -4.823 6.912 -23.964 1.00 95.31 214 GLY A CA 1
ATOM 1717 C C . GLY A 1 214 ? -5.765 7.971 -23.397 1.00 95.31 214 GLY A C 1
ATOM 1718 O O . GLY A 1 214 ? -5.361 9.023 -22.897 1.00 95.31 214 GLY A O 1
ATOM 1719 N N . SER A 1 215 ? -7.053 7.639 -23.413 1.00 95.00 215 SER A N 1
ATOM 1720 C CA . SER A 1 215 ? -8.124 8.409 -22.780 1.00 95.00 215 SER A CA 1
ATOM 1721 C C . SER A 1 215 ? -9.077 7.496 -22.007 1.00 95.00 215 SER A C 1
ATOM 1723 O O . SER A 1 215 ? -9.078 6.280 -22.188 1.00 95.00 215 SER A O 1
ATOM 1725 N N . LYS A 1 216 ? -9.961 8.086 -21.192 1.00 93.19 216 LYS A N 1
ATOM 1726 C CA . LYS A 1 216 ? -10.978 7.346 -20.425 1.00 93.19 216 LYS A CA 1
ATOM 1727 C C . LYS A 1 216 ? -11.818 6.391 -21.284 1.00 93.19 216 LYS A C 1
ATOM 1729 O O . LYS A 1 216 ? -12.162 5.314 -20.809 1.00 93.19 216 LYS A O 1
ATOM 1734 N N . ASN A 1 217 ? -12.135 6.790 -22.516 1.00 91.00 217 ASN A N 1
ATOM 1735 C CA . ASN A 1 217 ? -13.022 6.041 -23.410 1.00 91.00 217 ASN A CA 1
ATOM 1736 C C . ASN A 1 217 ? -12.265 5.162 -24.415 1.00 91.00 217 ASN A C 1
ATOM 1738 O O . ASN A 1 217 ? -12.889 4.377 -25.119 1.00 91.00 217 ASN A O 1
ATOM 1742 N N . ASN A 1 218 ? -10.946 5.317 -24.517 1.00 92.94 218 ASN A N 1
ATOM 1743 C CA . ASN A 1 218 ? -10.116 4.548 -25.431 1.00 92.94 218 ASN A CA 1
ATOM 1744 C C . ASN A 1 218 ? -8.715 4.446 -24.831 1.00 92.94 218 ASN A C 1
ATOM 1746 O O . ASN A 1 218 ? -7.885 5.344 -25.008 1.00 92.94 218 ASN A O 1
ATOM 1750 N N . TRP A 1 219 ? -8.486 3.392 -24.052 1.00 97.25 219 TRP A N 1
ATOM 1751 C CA . TRP A 1 219 ? -7.172 3.124 -23.481 1.00 97.25 219 TRP A CA 1
ATOM 1752 C C . TRP A 1 219 ? -6.218 2.668 -24.577 1.00 97.25 219 TRP A C 1
ATOM 1754 O O . TRP A 1 219 ? -6.640 2.032 -25.544 1.00 97.25 219 TRP A O 1
ATOM 1764 N N . VAL A 1 220 ? -4.936 2.989 -24.422 1.00 97.75 220 VAL A N 1
ATOM 1765 C CA . VAL A 1 220 ? -3.888 2.379 -25.241 1.00 97.75 220 VAL A CA 1
ATOM 1766 C C . VAL A 1 220 ? -3.604 0.986 -24.698 1.00 97.75 220 VAL A C 1
ATOM 1768 O O . VAL A 1 220 ? -3.419 0.835 -23.491 1.00 97.75 220 VAL A O 1
ATOM 1771 N N . ARG A 1 221 ? -3.502 -0.014 -25.573 1.00 98.25 221 ARG A N 1
ATOM 1772 C CA . ARG A 1 221 ? -3.027 -1.359 -25.231 1.00 98.25 221 ARG A CA 1
ATOM 1773 C C . ARG A 1 221 ? -1.652 -1.590 -25.854 1.00 98.25 221 ARG A C 1
ATOM 1775 O O . ARG A 1 221 ? -1.490 -1.405 -27.052 1.00 98.25 221 ARG A O 1
ATOM 1782 N N . ILE A 1 222 ? -0.663 -1.993 -25.062 1.00 98.44 222 ILE A N 1
ATOM 1783 C CA . ILE A 1 222 ? 0.673 -2.382 -25.531 1.00 98.44 222 ILE A CA 1
ATOM 1784 C C . ILE A 1 222 ? 0.854 -3.866 -25.233 1.00 98.44 222 ILE A C 1
ATOM 1786 O O . ILE A 1 222 ? 0.870 -4.264 -24.068 1.00 98.44 222 ILE A O 1
ATOM 1790 N N . ILE A 1 223 ? 0.982 -4.671 -26.284 1.00 98.38 223 ILE A N 1
ATOM 1791 C CA . ILE A 1 223 ? 1.047 -6.131 -26.201 1.00 98.38 223 ILE A CA 1
ATOM 1792 C C . ILE A 1 223 ? 2.481 -6.582 -26.454 1.00 98.38 223 ILE A C 1
ATOM 1794 O O . ILE A 1 223 ? 3.035 -6.351 -27.528 1.00 98.38 223 ILE A O 1
ATOM 1798 N N . GLY A 1 224 ? 3.081 -7.213 -25.453 1.00 98.19 224 GLY A N 1
ATOM 1799 C CA . GLY A 1 224 ? 4.378 -7.862 -25.546 1.00 98.19 224 GLY A CA 1
ATOM 1800 C C . GLY A 1 224 ? 4.300 -9.253 -26.159 1.00 98.19 224 GLY A C 1
ATOM 1801 O O . GLY A 1 224 ? 3.236 -9.853 -26.308 1.00 98.19 224 GLY A O 1
ATOM 1802 N N . ASP A 1 225 ? 5.473 -9.782 -26.474 1.00 93.19 225 ASP A N 1
ATOM 1803 C CA . ASP A 1 225 ? 5.659 -11.148 -26.934 1.00 93.19 225 ASP A CA 1
ATOM 1804 C C . ASP A 1 225 ? 6.958 -11.718 -26.338 1.00 93.19 225 ASP A C 1
ATOM 1806 O O . ASP A 1 225 ? 7.775 -10.994 -25.764 1.00 93.19 225 ASP A O 1
ATOM 1810 N N . LYS A 1 226 ? 7.149 -13.036 -26.443 1.00 88.31 226 LYS A N 1
ATOM 1811 C CA . LYS A 1 226 ? 8.304 -13.725 -25.840 1.00 88.31 226 LYS A CA 1
ATOM 1812 C C . LYS A 1 226 ? 9.642 -13.406 -26.520 1.00 88.31 226 LYS A C 1
ATOM 1814 O O . LYS A 1 226 ? 10.682 -13.629 -25.908 1.00 88.31 226 LYS A O 1
ATOM 1819 N N . ASN A 1 227 ? 9.623 -12.930 -27.764 1.00 93.75 227 ASN A N 1
ATOM 1820 C CA . ASN A 1 227 ? 10.815 -12.625 -28.554 1.00 93.75 227 ASN A CA 1
ATOM 1821 C C . ASN A 1 227 ? 11.260 -11.166 -28.370 1.00 93.75 227 ASN A C 1
ATOM 1823 O O . ASN A 1 227 ? 12.437 -10.857 -28.554 1.00 93.75 227 ASN A O 1
ATOM 1827 N N . THR A 1 228 ? 10.348 -10.280 -27.964 1.00 97.31 228 THR A N 1
ATOM 1828 C CA . THR A 1 228 ? 10.625 -8.862 -27.727 1.00 97.31 228 THR A CA 1
ATOM 1829 C C . THR A 1 228 ? 10.825 -8.580 -26.235 1.00 97.31 228 THR A C 1
ATOM 1831 O O . THR A 1 228 ? 9.899 -8.206 -25.515 1.00 97.31 228 THR A O 1
ATOM 1834 N N . VAL A 1 229 ? 12.064 -8.733 -25.759 1.00 97.69 229 VAL A N 1
ATOM 1835 C CA . VAL A 1 229 ? 12.445 -8.418 -24.371 1.00 97.69 229 VAL A CA 1
ATOM 1836 C C . VAL A 1 229 ? 12.953 -6.983 -24.268 1.00 97.69 229 VAL A C 1
ATOM 1838 O O . VAL A 1 229 ? 13.936 -6.619 -24.916 1.00 97.69 229 VAL A O 1
ATOM 1841 N N . ILE A 1 230 ? 12.342 -6.180 -23.393 1.00 98.00 230 ILE A N 1
ATOM 1842 C CA . ILE A 1 230 ? 12.860 -4.844 -23.084 1.00 98.00 230 ILE A CA 1
ATOM 1843 C C . ILE A 1 230 ? 14.095 -5.001 -22.200 1.00 98.00 230 ILE A C 1
ATOM 1845 O O . ILE A 1 230 ? 14.014 -5.486 -21.068 1.00 98.00 230 ILE A O 1
ATOM 1849 N N . SER A 1 231 ? 15.242 -4.566 -22.712 1.00 94.06 231 SER A N 1
ATOM 1850 C CA . SER A 1 231 ? 16.517 -4.586 -22.000 1.00 94.06 231 SER A CA 1
ATOM 1851 C C . SER A 1 231 ? 17.233 -3.248 -22.137 1.00 94.06 231 SER A C 1
ATOM 1853 O O . SER A 1 231 ? 17.146 -2.558 -23.155 1.00 94.06 231 SER A O 1
ATOM 1855 N N . THR A 1 232 ? 17.929 -2.843 -21.078 1.00 90.75 232 THR A N 1
ATOM 1856 C CA . THR A 1 232 ? 18.606 -1.545 -21.031 1.00 90.75 232 THR A CA 1
ATOM 1857 C C . THR A 1 232 ? 19.997 -1.634 -20.433 1.00 90.75 232 THR A C 1
ATOM 1859 O O . THR A 1 232 ? 20.331 -2.564 -19.700 1.00 90.75 232 THR A O 1
ATOM 1862 N N . THR A 1 233 ? 20.807 -0.616 -20.715 1.00 85.25 233 THR A N 1
ATOM 1863 C CA . THR A 1 233 ? 22.124 -0.431 -20.103 1.00 85.25 233 THR A CA 1
ATOM 1864 C C . THR A 1 233 ? 22.009 0.006 -18.640 1.00 85.25 233 THR A C 1
ATOM 1866 O O . THR A 1 233 ? 20.987 0.546 -18.201 1.00 85.25 233 THR A O 1
ATOM 1869 N N . ASP A 1 234 ? 23.100 -0.155 -17.886 1.00 85.56 234 ASP A N 1
ATOM 1870 C CA . ASP A 1 234 ? 23.184 0.243 -16.472 1.00 85.56 234 ASP A CA 1
ATOM 1871 C C . ASP A 1 234 ? 22.973 1.758 -16.254 1.00 85.56 234 ASP A C 1
ATOM 1873 O O . ASP A 1 234 ? 22.554 2.171 -15.176 1.00 85.56 234 ASP A O 1
ATOM 1877 N N . SER A 1 235 ? 23.198 2.586 -17.283 1.00 85.50 235 SER A N 1
ATOM 1878 C CA . SER A 1 235 ? 22.995 4.043 -17.246 1.00 85.50 235 SER A CA 1
ATOM 1879 C C . SER A 1 235 ? 21.532 4.491 -17.376 1.00 85.50 235 SER A C 1
ATOM 1881 O O . SER A 1 235 ? 21.225 5.658 -17.133 1.00 85.50 235 SER A O 1
ATOM 1883 N N . SER A 1 236 ? 20.618 3.598 -17.767 1.00 89.38 236 SER A N 1
ATOM 1884 C CA . SER A 1 236 ? 19.199 3.937 -17.942 1.00 89.38 236 SER A CA 1
ATOM 1885 C C . SER A 1 236 ? 18.499 4.200 -16.602 1.00 89.38 236 SER A C 1
ATOM 1887 O O . SER A 1 236 ? 18.692 3.479 -15.629 1.00 89.38 236 SER A O 1
ATOM 1889 N N . ASN A 1 237 ? 17.616 5.198 -16.523 1.00 94.50 237 ASN A N 1
ATOM 1890 C CA . ASN A 1 237 ? 16.804 5.355 -15.311 1.00 94.50 237 ASN A CA 1
ATOM 1891 C C . ASN A 1 237 ? 15.754 4.236 -15.204 1.00 94.50 237 ASN A C 1
ATOM 1893 O O . ASN A 1 237 ? 15.567 3.662 -14.133 1.00 94.50 237 ASN A O 1
ATOM 1897 N N . SER A 1 238 ? 15.096 3.888 -16.312 1.00 97.44 238 SER A N 1
ATOM 1898 C CA . SER A 1 238 ? 14.152 2.773 -16.349 1.00 97.44 238 SER A CA 1
ATOM 1899 C C . SER A 1 238 ? 14.137 2.013 -17.672 1.00 97.44 238 SER A C 1
ATOM 1901 O O . SER A 1 238 ? 14.613 2.530 -18.684 1.00 97.44 238 SER A O 1
ATOM 1903 N N . ALA A 1 239 ? 13.594 0.792 -17.667 1.00 98.31 239 ALA A N 1
ATOM 1904 C CA . ALA A 1 239 ? 13.342 0.033 -18.893 1.00 98.31 239 ALA A CA 1
ATOM 1905 C C . ALA A 1 239 ? 12.122 0.568 -19.651 1.00 98.31 239 ALA A C 1
ATOM 1907 O O . ALA A 1 239 ? 12.192 0.763 -20.860 1.00 98.31 239 ALA A O 1
ATOM 1908 N N . ILE A 1 240 ? 11.052 0.907 -18.929 1.00 98.69 240 ILE A N 1
ATOM 1909 C CA . ILE A 1 240 ? 9.898 1.645 -19.447 1.00 98.69 240 ILE A CA 1
ATOM 1910 C C . ILE A 1 240 ? 9.807 2.985 -18.717 1.00 98.69 240 ILE A C 1
ATOM 1912 O O . ILE A 1 240 ? 9.802 3.036 -17.481 1.00 98.69 240 ILE A O 1
ATOM 1916 N N . ASN A 1 241 ? 9.762 4.082 -19.467 1.00 98.50 241 ASN A N 1
ATOM 1917 C CA . ASN A 1 241 ? 9.469 5.416 -18.951 1.00 98.50 241 ASN A CA 1
ATOM 1918 C C . ASN A 1 241 ? 8.066 5.839 -19.398 1.00 98.50 241 ASN A C 1
ATOM 1920 O O . ASN A 1 241 ? 7.842 6.097 -20.578 1.00 98.50 241 ASN A O 1
ATOM 1924 N N . ILE A 1 242 ? 7.132 5.917 -18.449 1.00 98.75 242 ILE A N 1
ATOM 1925 C CA . ILE A 1 242 ? 5.745 6.337 -18.704 1.00 98.75 242 ILE A CA 1
ATOM 1926 C C . ILE A 1 242 ? 5.605 7.862 -18.565 1.00 98.75 242 ILE A C 1
ATOM 1928 O O . ILE A 1 242 ? 4.742 8.476 -19.187 1.00 98.75 242 ILE A O 1
ATOM 1932 N N . GLY A 1 243 ? 6.453 8.500 -17.751 1.00 98.31 243 GLY A N 1
ATOM 1933 C CA . GLY A 1 243 ? 6.304 9.917 -17.419 1.00 98.31 243 GLY A CA 1
ATOM 1934 C C . GLY A 1 243 ? 4.973 10.188 -16.715 1.00 98.31 243 GLY A C 1
ATOM 1935 O O . GLY A 1 243 ? 4.687 9.566 -15.691 1.00 98.31 243 GLY A O 1
ATOM 1936 N N . SER A 1 244 ? 4.181 11.120 -17.247 1.00 97.94 244 SER A N 1
ATOM 1937 C CA . SER A 1 244 ? 2.822 11.438 -16.779 1.00 97.94 244 SER A CA 1
ATOM 1938 C C . SER A 1 244 ? 1.712 10.866 -17.674 1.00 97.94 244 SER A C 1
ATOM 1940 O O . SER A 1 244 ? 0.543 11.208 -17.483 1.00 97.94 244 SER A O 1
ATOM 1942 N N . ASN A 1 245 ? 2.056 10.032 -18.661 1.00 98.44 245 ASN A N 1
ATOM 1943 C CA . ASN A 1 245 ? 1.081 9.458 -19.590 1.00 98.44 245 ASN A CA 1
ATOM 1944 C C . ASN A 1 245 ? 0.122 8.510 -18.857 1.00 98.44 245 ASN A C 1
ATOM 1946 O O . ASN A 1 245 ? 0.439 7.962 -17.802 1.00 98.44 245 ASN A O 1
ATOM 1950 N N . SER A 1 246 ? -1.091 8.362 -19.381 1.00 98.25 246 SER A N 1
ATOM 1951 C CA . SER A 1 246 ? -2.210 7.764 -18.645 1.00 98.25 246 SER A CA 1
ATOM 1952 C C . SER A 1 246 ? -3.154 6.986 -19.561 1.00 98.25 246 SER A C 1
ATOM 1954 O O . SER A 1 246 ? -3.128 7.176 -20.775 1.00 98.25 246 SER A O 1
ATOM 1956 N N . TYR A 1 247 ? -4.010 6.138 -18.980 1.00 98.19 247 TYR A N 1
ATOM 1957 C CA . TYR A 1 247 ? -4.927 5.241 -19.707 1.00 98.19 247 TYR A CA 1
ATOM 1958 C C . TYR A 1 247 ? -4.181 4.257 -20.617 1.00 98.19 247 TYR A C 1
ATOM 1960 O O . TYR A 1 247 ? -4.412 4.198 -21.826 1.00 98.19 247 TYR A O 1
ATOM 1968 N N . ILE A 1 248 ? -3.250 3.512 -20.021 1.00 98.62 248 ILE A N 1
ATOM 1969 C CA . ILE A 1 248 ? -2.369 2.574 -20.724 1.00 98.62 248 ILE A CA 1
ATOM 1970 C C . ILE A 1 248 ? -2.475 1.201 -20.070 1.00 98.62 248 ILE A C 1
ATOM 1972 O O . ILE A 1 248 ? -2.349 1.073 -18.852 1.00 98.62 248 ILE A O 1
ATOM 1976 N N . TYR A 1 249 ? -2.693 0.186 -20.895 1.00 98.69 249 TYR A N 1
ATOM 1977 C CA . TYR A 1 249 ? -2.734 -1.217 -20.527 1.00 98.69 249 TYR A CA 1
ATOM 1978 C C . TYR A 1 249 ? -1.549 -1.939 -21.156 1.00 98.69 249 TYR A C 1
ATOM 1980 O O . TYR A 1 249 ? -1.404 -1.971 -22.375 1.00 98.69 249 TYR A O 1
ATOM 1988 N N . PHE A 1 250 ? -0.701 -2.516 -20.322 1.00 98.75 250 PHE A N 1
ATOM 1989 C CA . PHE A 1 250 ? 0.428 -3.341 -20.716 1.00 98.75 250 PHE A CA 1
ATOM 1990 C C . PHE A 1 250 ? 0.054 -4.804 -20.548 1.00 98.75 250 PHE A C 1
ATOM 1992 O O . PHE A 1 250 ? -0.420 -5.199 -19.482 1.00 98.75 250 PHE A O 1
ATOM 1999 N N . GLU A 1 251 ? 0.317 -5.601 -21.574 1.00 98.50 251 GLU A N 1
ATOM 2000 C CA . GLU A 1 251 ? 0.002 -7.022 -21.586 1.00 98.50 251 GLU A CA 1
ATOM 2001 C C . GLU A 1 251 ? 1.224 -7.846 -21.957 1.00 98.50 251 GLU A C 1
ATOM 2003 O O . GLU A 1 251 ? 1.846 -7.589 -22.985 1.00 98.50 251 GLU A O 1
ATOM 2008 N N . ASN A 1 252 ? 1.553 -8.850 -21.145 1.00 98.56 252 ASN A N 1
ATOM 2009 C CA . ASN A 1 252 ? 2.600 -9.835 -21.439 1.00 98.56 252 ASN A CA 1
ATOM 2010 C C . ASN A 1 252 ? 3.974 -9.216 -21.764 1.00 98.56 252 ASN A C 1
ATOM 2012 O O . ASN A 1 252 ? 4.727 -9.723 -22.599 1.00 98.56 252 ASN A O 1
ATOM 2016 N N . ILE A 1 253 ? 4.321 -8.106 -21.105 1.00 98.69 253 ILE A N 1
ATOM 2017 C CA . ILE A 1 253 ? 5.609 -7.435 -21.302 1.00 98.69 253 ILE A CA 1
ATOM 2018 C C . ILE A 1 253 ? 6.708 -8.176 -20.539 1.00 98.69 253 ILE A C 1
ATOM 2020 O O . ILE A 1 253 ? 6.618 -8.353 -19.324 1.00 98.69 253 ILE A O 1
ATOM 2024 N N . THR A 1 254 ? 7.781 -8.549 -21.238 1.00 98.62 254 THR A N 1
ATOM 2025 C CA . THR A 1 254 ? 8.980 -9.118 -20.610 1.00 98.62 254 THR A CA 1
ATOM 2026 C C . THR A 1 254 ? 10.071 -8.058 -20.496 1.00 98.62 254 THR A C 1
ATOM 2028 O O . THR A 1 254 ? 10.456 -7.438 -21.488 1.00 98.62 254 THR A O 1
ATOM 2031 N N . ILE A 1 255 ? 10.584 -7.859 -19.282 1.00 98.38 255 ILE A N 1
ATOM 2032 C CA . ILE A 1 255 ? 11.663 -6.919 -18.975 1.00 98.38 255 ILE A CA 1
ATOM 2033 C C . ILE A 1 255 ? 12.821 -7.678 -18.332 1.00 98.38 255 ILE A C 1
ATOM 2035 O O . ILE A 1 255 ? 12.652 -8.352 -17.318 1.00 98.38 255 ILE A O 1
ATOM 2039 N N . ASN A 1 256 ? 14.014 -7.501 -18.893 1.00 96.00 256 ASN A N 1
ATOM 2040 C CA . ASN A 1 256 ? 15.273 -7.939 -18.303 1.00 96.00 256 ASN A CA 1
ATOM 2041 C C . ASN A 1 256 ? 16.217 -6.734 -18.268 1.00 96.00 256 ASN A C 1
ATOM 2043 O O . ASN A 1 256 ? 16.944 -6.463 -19.226 1.00 96.00 256 ASN A O 1
ATOM 2047 N N . GLY A 1 257 ? 16.144 -5.954 -17.191 1.00 93.69 257 GLY A N 1
ATOM 2048 C CA . GLY A 1 257 ? 16.909 -4.717 -17.068 1.00 93.69 257 GLY A CA 1
ATOM 2049 C C . GLY A 1 257 ? 16.136 -3.560 -16.444 1.00 93.69 257 GLY A C 1
ATOM 2050 O O . GLY A 1 257 ? 15.148 -3.734 -15.736 1.00 93.69 257 GLY A O 1
ATOM 2051 N N . GLY A 1 258 ? 16.622 -2.347 -16.707 1.00 93.56 258 GLY A N 1
ATOM 2052 C CA . GLY A 1 258 ? 16.206 -1.113 -16.045 1.00 93.56 258 GLY A CA 1
ATOM 2053 C C . GLY A 1 258 ? 17.270 -0.661 -15.054 1.00 93.56 258 GLY A C 1
ATOM 2054 O O . GLY A 1 258 ? 17.373 -1.218 -13.965 1.00 93.56 258 GLY A O 1
ATOM 2055 N N . GLY A 1 259 ? 18.113 0.310 -15.435 1.00 91.06 259 GLY A N 1
ATOM 2056 C CA . GLY A 1 259 ? 19.303 0.725 -14.672 1.00 91.06 259 GLY A CA 1
ATOM 2057 C C . GLY A 1 259 ? 18.993 1.082 -13.216 1.00 91.06 259 GLY A C 1
ATOM 2058 O O . GLY A 1 259 ? 19.705 0.637 -12.319 1.00 91.06 259 GLY A O 1
ATOM 2059 N N . ARG A 1 260 ? 17.869 1.766 -12.963 1.00 95.50 260 ARG A N 1
ATOM 2060 C CA . ARG A 1 260 ? 17.330 1.977 -11.610 1.00 95.50 260 ARG A CA 1
ATOM 2061 C C . ARG A 1 260 ? 15.985 1.290 -11.371 1.00 95.50 260 ARG A C 1
ATOM 2063 O O . ARG A 1 260 ? 15.827 0.631 -10.352 1.00 95.50 260 ARG A O 1
ATOM 2070 N N . ASN A 1 261 ? 15.037 1.429 -12.291 1.00 98.19 261 ASN A N 1
ATOM 2071 C CA . ASN A 1 261 ? 13.703 0.834 -12.177 1.00 98.19 261 ASN A CA 1
ATOM 2072 C C . ASN A 1 261 ? 13.376 -0.001 -13.417 1.00 98.19 261 ASN A C 1
ATOM 2074 O O . ASN A 1 261 ? 13.839 0.334 -14.502 1.00 98.19 261 ASN A O 1
ATOM 2078 N N . ALA A 1 262 ? 12.534 -1.026 -13.321 1.00 98.56 262 ALA A N 1
ATOM 2079 C CA . ALA A 1 262 ? 12.022 -1.653 -14.542 1.00 98.56 262 ALA A CA 1
ATOM 2080 C C . ALA A 1 262 ? 11.001 -0.722 -15.213 1.00 98.56 262 ALA A C 1
ATOM 2082 O O . ALA A 1 262 ? 11.192 -0.284 -16.344 1.00 98.56 262 ALA A O 1
ATOM 2083 N N . ILE A 1 263 ? 9.976 -0.307 -14.474 1.00 98.81 263 ILE A N 1
ATOM 2084 C CA . ILE A 1 263 ? 8.912 0.580 -14.940 1.00 98.81 263 ILE A CA 1
ATOM 2085 C C . ILE A 1 263 ? 8.867 1.804 -14.031 1.00 98.81 263 ILE A C 1
ATOM 2087 O O . ILE A 1 263 ? 8.861 1.685 -12.803 1.00 98.81 263 ILE A O 1
ATOM 2091 N N . SER A 1 264 ? 8.840 2.999 -14.623 1.00 98.62 264 SER A N 1
ATOM 2092 C CA . SER A 1 264 ? 8.710 4.244 -13.864 1.00 98.62 264 SER A CA 1
ATOM 2093 C C . SER A 1 264 ? 7.576 5.130 -14.371 1.00 98.62 264 SER A C 1
ATOM 2095 O O . SER A 1 264 ? 7.390 5.307 -15.575 1.00 98.62 264 SER A O 1
ATOM 2097 N N . SER A 1 265 ? 6.831 5.693 -13.419 1.00 98.62 265 SER A N 1
ATOM 2098 C CA . SER A 1 265 ? 5.753 6.657 -13.645 1.00 98.62 265 SER A CA 1
ATOM 2099 C C . SER A 1 265 ? 5.839 7.800 -12.631 1.00 98.62 265 SER A C 1
ATOM 2101 O O . SER A 1 265 ? 6.277 7.619 -11.490 1.00 98.62 265 SER A O 1
ATOM 2103 N N . ASN A 1 266 ? 5.449 9.000 -13.053 1.00 98.38 266 ASN A N 1
ATOM 2104 C CA . ASN A 1 266 ? 5.465 10.208 -12.240 1.00 98.38 266 ASN A CA 1
ATOM 2105 C C . ASN A 1 266 ? 4.249 11.082 -12.561 1.00 98.38 266 ASN A C 1
ATOM 2107 O O . ASN A 1 266 ? 4.178 11.661 -13.642 1.00 98.38 266 ASN A O 1
ATOM 2111 N N . LYS A 1 267 ? 3.318 11.220 -11.608 1.00 98.31 267 LYS A N 1
ATOM 2112 C CA . LYS A 1 267 ? 2.027 11.908 -11.817 1.00 98.31 267 LYS A CA 1
ATOM 2113 C C . LYS A 1 267 ? 1.207 11.300 -12.966 1.00 98.31 267 LYS A C 1
ATOM 2115 O O . LYS A 1 267 ? 0.520 12.027 -13.673 1.00 98.31 267 LYS A O 1
ATOM 2120 N N . SER A 1 268 ? 1.320 9.989 -13.167 1.00 98.69 268 SER A N 1
ATOM 2121 C CA . SER A 1 268 ? 0.458 9.250 -14.092 1.00 98.69 268 SER A CA 1
ATOM 2122 C C . SER A 1 268 ? -0.833 8.824 -13.396 1.00 98.69 268 SER A C 1
ATOM 2124 O O . SER A 1 268 ? -0.931 8.843 -12.163 1.00 98.69 268 SER A O 1
ATOM 2126 N N . HIS A 1 269 ? -1.808 8.369 -14.174 1.00 98.62 269 HIS A N 1
ATOM 2127 C CA . HIS A 1 269 ? -2.957 7.653 -13.647 1.00 98.62 269 HIS A CA 1
ATOM 2128 C C . HIS A 1 269 ? -3.564 6.683 -14.658 1.00 98.62 269 HIS A C 1
ATOM 2130 O O . HIS A 1 269 ? -3.301 6.772 -15.852 1.00 98.62 269 HIS A O 1
ATOM 2136 N N . HIS A 1 270 ? -4.452 5.800 -14.205 1.00 98.56 270 HIS A N 1
ATOM 2137 C CA . HIS A 1 270 ? -5.130 4.831 -15.074 1.00 98.56 270 HIS A CA 1
ATOM 2138 C C . HIS A 1 270 ? -4.111 3.974 -15.839 1.00 98.56 270 HIS A C 1
ATOM 2140 O O . HIS A 1 270 ? -4.048 3.989 -17.064 1.00 98.56 270 HIS A O 1
ATOM 2146 N N . LEU A 1 271 ? -3.267 3.270 -15.089 1.00 98.81 271 LEU A N 1
ATOM 2147 C CA . LEU A 1 271 ? -2.293 2.329 -15.638 1.00 98.81 271 LEU A CA 1
ATOM 2148 C C . LEU A 1 271 ? -2.717 0.908 -15.294 1.00 98.81 271 LEU A C 1
ATOM 2150 O O . LEU A 1 271 ? -3.208 0.651 -14.194 1.00 98.81 271 LEU A O 1
ATOM 2154 N N . TRP A 1 272 ? -2.508 -0.017 -16.215 1.00 98.81 272 TRP A N 1
ATOM 2155 C CA . TRP A 1 272 ? -2.787 -1.424 -15.993 1.00 98.81 272 TRP A CA 1
ATOM 2156 C C . TRP A 1 272 ? -1.623 -2.260 -16.504 1.00 98.81 272 TRP A C 1
ATOM 2158 O O . TRP A 1 272 ? -1.186 -2.079 -17.633 1.00 98.81 272 TRP A O 1
ATOM 2168 N N . PHE A 1 273 ? -1.120 -3.163 -15.675 1.00 98.88 273 PHE A N 1
ATOM 2169 C CA . PHE A 1 273 ? -0.057 -4.099 -16.010 1.00 98.88 273 PHE A CA 1
ATOM 2170 C C . PHE A 1 273 ? -0.592 -5.506 -15.786 1.00 98.88 273 PHE A C 1
ATOM 2172 O O . PHE A 1 273 ? -0.909 -5.849 -14.651 1.00 98.88 273 PHE A O 1
ATOM 2179 N N . ASN A 1 274 ? -0.734 -6.280 -16.858 1.00 98.75 274 ASN A N 1
ATOM 2180 C CA . ASN A 1 274 ? -1.229 -7.649 -16.815 1.00 98.75 274 ASN A CA 1
ATOM 2181 C C . ASN A 1 274 ? -0.195 -8.601 -17.426 1.00 98.75 274 ASN A C 1
ATOM 2183 O O . ASN A 1 274 ? 0.242 -8.406 -18.562 1.00 98.75 274 ASN A O 1
ATOM 2187 N N . GLY A 1 275 ? 0.208 -9.632 -16.685 1.00 98.56 275 GLY A N 1
ATOM 2188 C CA . GLY A 1 275 ? 1.091 -10.671 -17.223 1.00 98.56 275 GLY A CA 1
ATOM 2189 C C . GLY A 1 275 ? 2.548 -10.239 -17.429 1.00 98.56 275 GLY A C 1
ATOM 2190 O O . GLY A 1 275 ? 3.268 -10.873 -18.199 1.00 98.56 275 GLY A O 1
ATOM 2191 N N . CYS A 1 276 ? 3.012 -9.153 -16.798 1.00 98.69 276 CYS A N 1
ATOM 2192 C CA . CYS A 1 276 ? 4.400 -8.712 -16.958 1.00 98.69 276 CYS A CA 1
ATOM 2193 C C . CYS A 1 276 ? 5.380 -9.669 -16.260 1.00 98.69 276 CYS A C 1
ATOM 2195 O O . CYS A 1 276 ? 5.151 -10.088 -15.127 1.00 98.69 276 CYS A O 1
ATOM 2197 N N . ASN A 1 277 ? 6.514 -9.947 -16.900 1.00 98.69 277 ASN A N 1
ATOM 2198 C CA . ASN A 1 277 ? 7.611 -10.742 -16.348 1.00 98.69 277 ASN A CA 1
ATOM 2199 C C . ASN A 1 277 ? 8.857 -9.860 -16.229 1.00 98.69 277 ASN A C 1
ATOM 2201 O O . ASN A 1 277 ? 9.401 -9.423 -17.243 1.00 98.69 277 ASN A O 1
ATOM 2205 N N . ILE A 1 278 ? 9.274 -9.554 -15.001 1.00 98.69 278 ILE A N 1
ATOM 2206 C CA . ILE A 1 278 ? 10.294 -8.543 -14.723 1.00 98.69 278 ILE A CA 1
ATOM 2207 C C . ILE A 1 278 ? 11.420 -9.146 -13.888 1.00 98.69 278 ILE A C 1
ATOM 2209 O O . ILE A 1 278 ? 11.200 -9.615 -12.769 1.00 98.69 278 ILE A O 1
ATOM 2213 N N . SER A 1 279 ? 12.645 -9.047 -14.401 1.00 97.44 279 SER A N 1
ATOM 2214 C CA . SER A 1 279 ? 13.857 -9.400 -13.668 1.00 97.44 279 SER A CA 1
ATOM 2215 C C . SER A 1 279 ? 15.021 -8.454 -13.980 1.00 97.44 279 SER A C 1
ATOM 2217 O O . SER A 1 279 ? 14.954 -7.617 -14.884 1.00 97.44 279 SER A O 1
ATOM 2219 N N . ASN A 1 280 ? 16.100 -8.558 -13.197 1.00 96.19 280 ASN A N 1
ATOM 2220 C CA . ASN A 1 280 ? 17.391 -7.913 -13.459 1.00 96.19 280 ASN A CA 1
ATOM 2221 C C . ASN A 1 280 ? 17.367 -6.365 -13.520 1.00 96.19 280 ASN A C 1
ATOM 2223 O O . ASN A 1 280 ? 18.202 -5.742 -14.182 1.00 96.19 280 ASN A O 1
ATOM 2227 N N . TRP A 1 281 ? 16.436 -5.720 -12.810 1.00 97.19 281 TRP A N 1
ATOM 2228 C CA . TRP A 1 281 ? 16.402 -4.259 -12.652 1.00 97.19 281 TRP A CA 1
ATOM 2229 C C . TRP A 1 281 ? 17.254 -3.786 -11.464 1.00 97.19 281 TRP A C 1
ATOM 2231 O O . TRP A 1 281 ? 17.701 -4.578 -10.633 1.00 97.19 281 TRP A O 1
ATOM 2241 N N . GLY A 1 282 ? 17.441 -2.469 -11.350 1.00 97.06 282 GLY A N 1
ATOM 2242 C CA . GLY A 1 282 ? 18.067 -1.824 -10.190 1.00 97.06 282 GLY A CA 1
ATOM 2243 C C . GLY A 1 282 ? 19.581 -1.744 -10.282 1.00 97.06 282 GLY A C 1
ATOM 2244 O O . GLY A 1 282 ? 20.207 -2.545 -10.952 1.00 97.06 282 GLY A O 1
ATOM 2245 N N . ARG A 1 283 ? 20.213 -0.753 -9.672 1.00 96.38 283 ARG A N 1
ATOM 2246 C CA . ARG A 1 283 ? 21.635 -0.447 -9.870 1.00 96.38 283 ARG A CA 1
ATOM 2247 C C . ARG A 1 283 ? 22.519 -1.614 -9.434 1.00 96.38 283 ARG A C 1
ATOM 2249 O O . ARG A 1 283 ? 22.217 -2.292 -8.451 1.00 96.38 283 ARG A O 1
ATOM 2256 N N . LYS A 1 284 ? 23.635 -1.827 -10.136 1.00 94.25 284 LYS A N 1
ATOM 2257 C CA . LYS A 1 284 ? 24.673 -2.782 -9.721 1.00 94.25 284 LYS A CA 1
ATOM 2258 C C . LYS A 1 284 ? 25.433 -2.239 -8.513 1.00 94.25 284 LYS A C 1
ATOM 2260 O O . LYS A 1 284 ? 25.707 -1.044 -8.426 1.00 94.25 284 LYS A O 1
ATOM 2265 N N . ALA A 1 285 ? 25.769 -3.122 -7.582 1.00 95.00 285 ALA A N 1
ATOM 2266 C CA . ALA A 1 285 ? 26.633 -2.793 -6.461 1.00 95.00 285 ALA A CA 1
ATOM 2267 C C . ALA A 1 285 ? 28.100 -3.014 -6.848 1.00 95.00 285 ALA A C 1
ATOM 2269 O O . ALA A 1 285 ? 28.505 -4.154 -7.071 1.00 95.00 285 ALA A O 1
ATOM 2270 N N . HIS A 1 286 ? 28.903 -1.951 -6.879 1.00 95.31 286 HIS A N 1
ATOM 2271 C CA . HIS A 1 286 ? 30.357 -2.061 -7.069 1.00 95.31 286 HIS A CA 1
ATOM 2272 C C . HIS A 1 286 ? 31.126 -2.012 -5.745 1.00 95.31 286 HIS A C 1
ATOM 2274 O O . HIS A 1 286 ? 32.323 -2.291 -5.700 1.00 95.31 286 HIS A O 1
ATOM 2280 N N . HIS A 1 287 ? 30.449 -1.680 -4.644 1.00 96.19 287 HIS A N 1
ATOM 2281 C CA . HIS A 1 287 ? 31.078 -1.577 -3.338 1.00 96.19 287 HIS A CA 1
ATOM 2282 C C . HIS A 1 287 ? 30.090 -1.870 -2.202 1.00 96.19 287 HIS A C 1
ATOM 2284 O O . HIS A 1 287 ? 28.907 -1.541 -2.292 1.00 96.19 287 HIS A O 1
ATOM 2290 N N . TYR A 1 288 ? 30.580 -2.451 -1.104 1.00 96.31 288 TYR A N 1
ATOM 2291 C CA . TYR A 1 288 ? 29.785 -2.729 0.093 1.00 96.31 288 TYR A CA 1
ATOM 2292 C C . TYR A 1 288 ? 30.430 -2.114 1.335 1.00 96.31 288 TYR A C 1
ATOM 2294 O O . TYR A 1 288 ? 31.615 -2.323 1.585 1.00 96.31 288 TYR A O 1
ATOM 2302 N N . ARG A 1 289 ? 29.643 -1.402 2.155 1.00 95.56 289 ARG A N 1
ATOM 2303 C CA . ARG A 1 289 ? 30.085 -0.869 3.4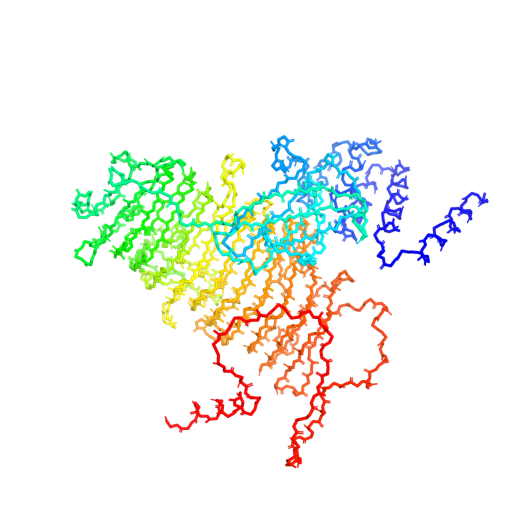60 1.00 95.56 289 ARG A CA 1
ATOM 2304 C C . ARG A 1 289 ? 29.094 -1.213 4.546 1.00 95.56 289 ARG A C 1
ATOM 2306 O O . ARG A 1 289 ? 27.903 -0.944 4.397 1.00 95.56 289 ARG A O 1
ATOM 2313 N N . GLY A 1 290 ? 29.585 -1.818 5.627 1.00 93.31 290 GLY A N 1
ATOM 2314 C CA . GLY A 1 290 ? 28.737 -2.258 6.737 1.00 93.31 290 GLY A CA 1
ATOM 2315 C C . GLY A 1 290 ? 27.568 -3.128 6.268 1.00 93.31 290 GLY A C 1
ATOM 2316 O O . GLY A 1 290 ? 26.452 -2.932 6.723 1.00 93.31 290 GLY A O 1
ATOM 2317 N N . GLY A 1 291 ? 27.795 -4.000 5.276 1.00 93.88 291 GLY A N 1
ATOM 2318 C CA . GLY A 1 291 ? 26.775 -4.881 4.698 1.00 93.88 291 GLY A CA 1
ATOM 2319 C C . GLY A 1 291 ? 25.769 -4.223 3.744 1.00 93.88 291 GLY A C 1
ATOM 2320 O O . GLY A 1 291 ? 24.893 -4.924 3.246 1.00 93.88 291 GLY A O 1
ATOM 2321 N N . LYS A 1 292 ? 25.880 -2.918 3.460 1.00 97.19 292 LYS A N 1
ATOM 2322 C CA . LYS A 1 292 ? 25.009 -2.195 2.516 1.00 97.19 292 LYS A CA 1
ATOM 2323 C C . LYS A 1 292 ? 25.670 -2.044 1.157 1.00 97.19 292 LYS A C 1
ATOM 2325 O O . LYS A 1 292 ? 26.868 -1.781 1.093 1.00 97.19 292 LYS A O 1
ATOM 2330 N N . ALA A 1 293 ? 24.877 -2.168 0.100 1.00 97.12 293 ALA A N 1
ATOM 2331 C CA . ALA A 1 293 ? 25.316 -2.007 -1.279 1.00 97.12 293 ALA A CA 1
ATOM 2332 C C . ALA A 1 293 ? 25.417 -0.529 -1.679 1.00 97.12 293 ALA A C 1
ATOM 2334 O O . ALA A 1 293 ? 24.530 0.267 -1.371 1.00 97.12 293 ALA A O 1
ATOM 2335 N N . TYR A 1 294 ? 26.464 -0.175 -2.416 1.00 97.44 294 TYR A N 1
ATOM 2336 C CA . TYR A 1 294 ? 26.689 1.149 -2.986 1.00 97.44 294 TYR A CA 1
ATOM 2337 C C . TYR A 1 294 ? 27.014 1.015 -4.471 1.00 97.44 294 TYR A C 1
ATOM 2339 O O . TYR A 1 294 ? 27.707 0.080 -4.878 1.00 97.44 294 TYR A O 1
ATOM 2347 N N . ALA A 1 295 ? 26.511 1.963 -5.264 1.00 93.88 295 ALA A N 1
ATOM 2348 C CA . ALA A 1 295 ? 26.791 2.003 -6.694 1.00 93.88 295 ALA A CA 1
ATOM 2349 C C . ALA A 1 295 ? 28.280 2.255 -6.941 1.00 93.88 295 ALA A C 1
ATOM 2351 O O . ALA A 1 295 ? 28.856 1.599 -7.779 1.00 93.88 295 ALA A O 1
ATOM 2352 N N . GLU A 1 296 ? 28.925 3.118 -6.153 1.00 93.75 296 GLU A N 1
ATOM 2353 C CA . GLU A 1 296 ? 30.350 3.437 -6.294 1.00 93.75 296 GLU A CA 1
ATOM 2354 C C . GLU A 1 296 ? 31.037 3.569 -4.931 1.00 93.75 296 GLU A C 1
ATOM 2356 O O . GLU A 1 296 ? 30.382 3.844 -3.917 1.00 93.75 296 GLU A O 1
ATOM 2361 N N . VAL A 1 297 ? 32.373 3.474 -4.905 1.00 93.44 297 VAL A N 1
ATOM 2362 C CA . VAL A 1 297 ? 33.186 3.664 -3.684 1.00 93.44 297 VAL A CA 1
ATOM 2363 C C . VAL A 1 297 ? 32.907 5.022 -3.028 1.00 93.44 297 VAL A C 1
ATOM 2365 O O . VAL A 1 297 ? 32.778 5.096 -1.811 1.00 93.44 297 VAL A O 1
ATOM 2368 N N . ASN A 1 298 ? 32.691 6.079 -3.812 1.00 93.81 298 ASN A N 1
ATOM 2369 C CA . ASN A 1 298 ? 32.471 7.435 -3.291 1.00 93.81 298 ASN A CA 1
ATOM 2370 C C . ASN A 1 298 ? 30.986 7.817 -3.131 1.00 93.81 298 ASN A C 1
ATOM 2372 O O . ASN A 1 298 ? 30.683 8.964 -2.815 1.00 93.81 298 ASN A O 1
ATOM 2376 N N . SER A 1 299 ? 30.043 6.887 -3.341 1.00 93.19 299 SER A N 1
ATOM 2377 C CA . SER A 1 299 ? 28.608 7.168 -3.151 1.00 93.19 299 SER A CA 1
ATOM 2378 C C . SER A 1 299 ? 28.307 7.522 -1.692 1.00 93.19 299 SER A C 1
ATOM 2380 O O . SER A 1 299 ? 28.678 6.769 -0.802 1.00 93.19 299 SER A O 1
ATOM 2382 N N . ASP A 1 300 ? 27.570 8.595 -1.413 1.00 93.12 300 ASP A N 1
ATOM 2383 C CA . ASP A 1 300 ? 27.163 8.973 -0.047 1.00 93.12 300 ASP A CA 1
ATOM 2384 C C . ASP A 1 300 ? 26.002 8.107 0.489 1.00 93.12 300 ASP A C 1
ATOM 2386 O O . ASP A 1 300 ? 25.830 7.920 1.697 1.00 93.12 300 ASP A O 1
ATOM 2390 N N . LYS A 1 301 ? 25.209 7.531 -0.420 1.00 94.94 301 LYS A N 1
ATOM 2391 C CA . LYS A 1 301 ? 23.994 6.767 -0.122 1.00 94.94 301 LYS A CA 1
ATOM 2392 C C . LYS A 1 301 ? 24.081 5.351 -0.666 1.00 94.94 301 LYS A C 1
ATOM 2394 O O . LYS A 1 301 ? 24.471 5.125 -1.808 1.00 94.94 301 LYS A O 1
ATOM 2399 N N . ALA A 1 302 ? 23.657 4.405 0.167 1.00 97.06 302 ALA A N 1
ATOM 2400 C CA . ALA A 1 302 ? 23.451 3.029 -0.261 1.00 97.06 302 ALA A CA 1
ATOM 2401 C C . ALA A 1 302 ? 22.343 2.965 -1.322 1.00 97.06 302 ALA A C 1
ATOM 2403 O O . ALA A 1 302 ? 21.428 3.798 -1.319 1.00 97.06 302 ALA A O 1
ATOM 2404 N N . ILE A 1 303 ? 22.428 1.969 -2.199 1.00 97.44 303 ILE A N 1
ATOM 2405 C CA . ILE A 1 303 ? 21.382 1.648 -3.169 1.00 97.44 303 ILE A CA 1
ATOM 2406 C C . ILE A 1 303 ? 20.091 1.369 -2.398 1.00 97.44 303 ILE A C 1
ATOM 2408 O O . ILE A 1 303 ? 20.079 0.597 -1.442 1.00 97.44 303 ILE A O 1
ATOM 2412 N N . ASN A 1 304 ? 19.027 2.066 -2.784 1.00 97.31 304 ASN A N 1
ATOM 2413 C CA . ASN A 1 304 ? 17.701 1.925 -2.203 1.00 97.31 304 ASN A CA 1
ATOM 2414 C C . ASN A 1 304 ? 16.643 2.450 -3.172 1.00 97.31 304 ASN A C 1
ATOM 2416 O O . ASN A 1 304 ? 16.939 3.396 -3.917 1.00 97.31 304 ASN A O 1
ATOM 2420 N N . TYR A 1 305 ? 15.418 1.933 -3.057 1.00 96.12 305 TYR A N 1
ATOM 2421 C CA . TYR A 1 305 ? 14.262 2.343 -3.863 1.00 96.12 305 TYR A CA 1
ATOM 2422 C C . TYR A 1 305 ? 14.433 2.065 -5.360 1.00 96.12 305 TYR A C 1
ATOM 2424 O O . TYR A 1 305 ? 14.039 2.880 -6.198 1.00 96.12 305 TYR A O 1
ATOM 2432 N N . ASP A 1 306 ? 15.086 0.953 -5.676 1.00 97.50 306 ASP A N 1
ATOM 2433 C CA . ASP A 1 306 ? 15.222 0.467 -7.043 1.00 97.50 306 ASP A CA 1
ATOM 2434 C C . ASP A 1 306 ? 14.090 -0.532 -7.296 1.00 97.50 306 ASP A C 1
ATOM 2436 O O . ASP A 1 306 ? 14.057 -1.613 -6.707 1.00 97.50 306 ASP A O 1
ATOM 2440 N N . SER A 1 307 ? 13.123 -0.149 -8.122 1.00 98.31 307 SER A N 1
ATOM 2441 C CA . SER A 1 307 ? 11.797 -0.776 -8.116 1.00 98.31 307 SER A CA 1
ATOM 2442 C C . SER A 1 307 ? 11.457 -1.431 -9.444 1.00 98.31 307 SER A C 1
ATOM 2444 O O . SER A 1 307 ? 11.701 -0.844 -10.501 1.00 98.31 307 SER A O 1
ATOM 2446 N N . ALA A 1 308 ? 10.815 -2.601 -9.416 1.00 98.69 308 ALA A N 1
ATOM 2447 C CA . ALA A 1 308 ? 10.208 -3.131 -10.637 1.00 98.69 308 ALA A CA 1
ATOM 2448 C C . ALA A 1 308 ? 9.075 -2.194 -11.094 1.00 98.69 308 ALA A C 1
ATOM 2450 O O . ALA A 1 308 ? 9.065 -1.743 -12.236 1.00 98.69 308 ALA A O 1
ATOM 2451 N N . PHE A 1 309 ? 8.211 -1.774 -10.170 1.00 98.88 309 PHE A N 1
ATOM 2452 C CA . PHE A 1 309 ? 7.200 -0.744 -10.394 1.00 98.88 309 PHE A CA 1
ATOM 2453 C C . PHE A 1 309 ? 7.460 0.467 -9.495 1.00 98.88 309 PHE A C 1
ATOM 2455 O O . PHE A 1 309 ? 7.202 0.433 -8.294 1.00 98.88 309 PHE A O 1
ATOM 2462 N N . SER A 1 310 ? 7.961 1.563 -10.069 1.00 98.69 310 SER A N 1
ATOM 2463 C CA . SER A 1 310 ? 8.126 2.840 -9.364 1.00 98.69 310 SER A CA 1
ATOM 2464 C C . SER A 1 310 ? 6.947 3.767 -9.671 1.00 98.69 310 SER A C 1
ATOM 2466 O O . SER A 1 310 ? 6.869 4.357 -10.755 1.00 98.69 310 SER A O 1
ATOM 2468 N N . LEU A 1 311 ? 6.009 3.874 -8.725 1.00 98.62 311 LEU A N 1
ATOM 2469 C CA . LEU A 1 311 ? 4.775 4.651 -8.854 1.00 98.62 311 LEU A CA 1
ATOM 2470 C C . LEU A 1 311 ? 4.882 5.945 -8.047 1.00 98.62 311 LEU A C 1
ATOM 2472 O O . LEU A 1 311 ? 4.499 6.005 -6.880 1.00 98.62 311 LEU A O 1
ATOM 2476 N N . ILE A 1 312 ? 5.418 7.003 -8.658 1.00 98.06 312 ILE A N 1
ATOM 2477 C CA . ILE A 1 312 ? 5.634 8.277 -7.965 1.00 98.06 312 ILE A CA 1
ATOM 2478 C C . ILE A 1 312 ? 4.456 9.212 -8.207 1.00 98.06 312 ILE A C 1
ATOM 2480 O O . ILE A 1 312 ? 4.171 9.592 -9.342 1.00 98.06 312 ILE A O 1
ATOM 2484 N N . ARG A 1 313 ? 3.759 9.603 -7.137 1.00 97.81 313 ARG A N 1
ATOM 2485 C CA . ARG A 1 313 ? 2.549 10.445 -7.182 1.00 97.81 313 ARG A CA 1
ATOM 2486 C C . ARG A 1 313 ? 1.536 9.958 -8.223 1.00 97.81 313 ARG A C 1
ATOM 2488 O O . ARG A 1 313 ? 0.926 10.774 -8.907 1.00 97.81 313 ARG A O 1
ATOM 2495 N N . THR A 1 314 ? 1.412 8.646 -8.372 1.00 98.56 314 THR A N 1
ATOM 2496 C CA . THR A 1 314 ? 0.665 7.976 -9.443 1.00 98.56 314 THR A CA 1
ATOM 2497 C C . THR A 1 314 ? -0.468 7.169 -8.824 1.00 98.56 314 THR A C 1
ATOM 2499 O O . THR A 1 314 ? -0.240 6.494 -7.825 1.00 98.56 314 THR A O 1
ATOM 2502 N N . GLY A 1 315 ? -1.679 7.240 -9.377 1.00 98.00 315 GLY A N 1
ATOM 2503 C CA . GLY A 1 315 ? -2.843 6.545 -8.812 1.00 98.00 315 GLY A CA 1
ATOM 2504 C C . GLY A 1 315 ? -3.799 5.991 -9.860 1.00 98.00 315 GLY A C 1
ATOM 2505 O O . GLY A 1 315 ? -3.608 6.196 -11.052 1.00 98.00 315 GLY A O 1
ATOM 2506 N N . VAL A 1 316 ? -4.814 5.243 -9.434 1.00 98.50 316 VAL A N 1
ATOM 2507 C CA . VAL A 1 316 ? -5.655 4.426 -10.328 1.00 98.50 316 VAL A CA 1
ATOM 2508 C C . VAL A 1 316 ? -4.789 3.451 -11.135 1.00 98.50 316 VAL A C 1
ATOM 2510 O O . VAL A 1 316 ? -4.649 3.568 -12.351 1.00 98.50 316 VAL A O 1
ATOM 2513 N N . VAL A 1 317 ? -4.150 2.509 -10.445 1.00 98.81 317 VAL A N 1
ATOM 2514 C CA . VAL A 1 317 ? -3.233 1.537 -11.058 1.00 98.81 317 VAL A CA 1
ATOM 2515 C C . VAL A 1 317 ? -3.705 0.123 -10.762 1.00 98.81 317 VAL A C 1
ATOM 2517 O O . VAL A 1 317 ? -4.137 -0.159 -9.650 1.00 98.81 317 VAL A O 1
ATOM 2520 N N . THR A 1 318 ? -3.611 -0.777 -11.734 1.00 98.88 318 THR A N 1
ATOM 2521 C CA . THR A 1 318 ? -3.789 -2.216 -11.522 1.00 98.88 318 THR A CA 1
ATOM 2522 C C . THR A 1 318 ? -2.522 -2.949 -11.951 1.00 98.88 318 THR A C 1
ATOM 2524 O O . THR A 1 318 ? -2.048 -2.753 -13.062 1.00 98.88 318 THR A O 1
ATOM 2527 N N . ILE A 1 319 ? -1.947 -3.742 -11.050 1.00 98.94 319 ILE A N 1
ATOM 2528 C CA . ILE A 1 319 ? -0.839 -4.663 -11.316 1.00 98.94 319 ILE A CA 1
ATOM 2529 C C . ILE A 1 319 ? -1.383 -6.060 -11.047 1.00 98.94 319 ILE A C 1
ATOM 2531 O O . ILE A 1 319 ? -1.709 -6.379 -9.899 1.00 98.94 319 ILE A O 1
ATOM 2535 N N . GLU A 1 320 ? -1.524 -6.863 -12.094 1.00 98.75 320 GLU A N 1
ATOM 2536 C CA . GLU A 1 320 ? -2.077 -8.206 -11.992 1.00 98.75 320 GLU A CA 1
ATOM 2537 C C . GLU A 1 320 ? -1.326 -9.251 -12.806 1.00 98.75 320 GLU A C 1
ATOM 2539 O O . GLU A 1 320 ? -0.696 -8.938 -13.818 1.00 98.75 320 GLU A O 1
ATOM 2544 N N . ASN A 1 321 ? -1.386 -10.504 -12.353 1.00 98.81 321 ASN A N 1
ATOM 2545 C CA . ASN A 1 321 ? -0.768 -11.652 -13.022 1.00 98.81 321 ASN A CA 1
ATOM 2546 C C . ASN A 1 321 ? 0.725 -11.457 -13.341 1.00 98.81 321 ASN A C 1
ATOM 2548 O O . ASN A 1 321 ? 1.261 -12.077 -14.258 1.00 98.81 321 ASN A O 1
ATOM 2552 N N . CYS A 1 322 ? 1.413 -10.571 -12.618 1.00 98.94 322 CYS A N 1
ATOM 2553 C CA . CYS A 1 322 ? 2.808 -10.247 -12.871 1.00 98.94 322 CYS A CA 1
ATOM 2554 C C . CYS A 1 322 ? 3.742 -11.150 -12.061 1.00 98.94 322 CYS A C 1
ATOM 2556 O O . CYS A 1 322 ? 3.468 -11.526 -10.917 1.00 98.94 322 CYS A O 1
ATOM 2558 N N . LEU A 1 323 ? 4.899 -11.429 -12.652 1.00 98.88 323 LEU A N 1
ATOM 2559 C CA . LEU A 1 323 ? 6.008 -12.157 -12.058 1.00 98.88 323 LEU A CA 1
ATOM 2560 C C . LEU A 1 323 ? 7.195 -11.200 -11.880 1.00 98.88 323 LEU A C 1
ATOM 2562 O O . LEU A 1 323 ? 7.710 -10.666 -12.862 1.00 98.88 323 LEU A O 1
ATOM 2566 N N . VAL A 1 324 ? 7.637 -10.987 -10.637 1.00 98.88 324 VAL A N 1
ATOM 2567 C CA . VAL A 1 324 ? 8.752 -10.078 -10.305 1.00 98.88 324 VAL A CA 1
ATOM 2568 C C . VAL A 1 324 ? 9.748 -10.788 -9.399 1.00 98.88 324 VAL A C 1
ATOM 2570 O O . VAL A 1 324 ? 9.398 -11.211 -8.297 1.00 98.88 324 VAL A O 1
ATOM 2573 N N . TYR A 1 325 ? 10.993 -10.909 -9.854 1.00 98.12 325 TYR A N 1
ATOM 2574 C CA . TYR A 1 325 ? 12.032 -11.660 -9.148 1.00 98.12 325 TYR A CA 1
ATOM 2575 C C . TYR A 1 325 ? 13.434 -11.217 -9.561 1.00 98.12 325 TYR A C 1
ATOM 2577 O O . TYR A 1 325 ? 13.637 -10.640 -10.625 1.00 98.12 325 TYR A O 1
ATOM 2585 N N . SER A 1 326 ? 14.425 -11.533 -8.727 1.00 94.69 326 SER A N 1
ATOM 2586 C CA . SER A 1 326 ? 15.848 -11.342 -9.045 1.00 94.69 326 SER A CA 1
ATOM 2587 C C . SER A 1 326 ? 16.206 -9.917 -9.511 1.00 94.69 326 SER A C 1
ATOM 2589 O O . SER A 1 326 ? 16.648 -9.741 -10.652 1.00 94.69 326 SER A O 1
ATOM 2591 N N . PRO A 1 327 ? 16.065 -8.885 -8.651 1.00 95.88 327 PRO A N 1
ATOM 2592 C CA . PRO A 1 327 ? 16.741 -7.610 -8.897 1.00 95.88 327 PRO A CA 1
ATOM 2593 C C . PRO A 1 327 ? 18.263 -7.825 -9.043 1.00 95.88 327 PRO A C 1
ATOM 2595 O O . PRO A 1 327 ? 18.796 -8.864 -8.660 1.00 95.88 327 PRO A O 1
ATOM 2598 N N . ARG A 1 328 ? 19.004 -6.849 -9.583 1.00 95.00 328 ARG A N 1
ATOM 2599 C CA . ARG A 1 328 ? 20.475 -6.963 -9.713 1.00 95.00 328 ARG A CA 1
ATOM 2600 C C . ARG A 1 328 ? 21.189 -6.973 -8.367 1.00 95.00 328 ARG A C 1
ATOM 2602 O O . ARG A 1 328 ? 22.211 -7.640 -8.214 1.00 95.00 328 ARG A O 1
ATOM 2609 N N . THR A 1 329 ? 20.664 -6.223 -7.402 1.00 95.31 329 THR A N 1
ATOM 2610 C CA . THR A 1 329 ? 21.289 -6.022 -6.095 1.00 95.31 329 THR A CA 1
ATOM 2611 C C . THR A 1 329 ? 20.309 -6.356 -4.981 1.00 95.31 329 THR A C 1
ATOM 2613 O O . THR A 1 329 ? 19.233 -5.766 -4.885 1.00 95.31 329 THR A O 1
ATOM 2616 N N . LYS A 1 330 ? 20.728 -7.254 -4.087 1.00 94.94 330 LYS A N 1
ATOM 2617 C CA . LYS A 1 330 ? 19.977 -7.622 -2.886 1.00 94.94 330 LYS A CA 1
ATOM 2618 C C . LYS A 1 330 ? 19.983 -6.517 -1.835 1.00 94.94 330 LYS A C 1
ATOM 2620 O O . LYS A 1 330 ? 20.941 -5.744 -1.742 1.00 94.94 330 LYS A O 1
ATOM 2625 N N . ALA A 1 331 ? 18.973 -6.517 -0.973 1.00 97.12 331 ALA A N 1
ATOM 2626 C CA . ALA A 1 331 ? 18.966 -5.664 0.206 1.00 97.12 331 ALA A CA 1
ATOM 2627 C C . ALA A 1 331 ? 19.850 -6.205 1.340 1.00 97.12 331 ALA A C 1
ATOM 2629 O O . ALA A 1 331 ? 20.108 -7.406 1.440 1.00 97.12 331 ALA A O 1
ATOM 2630 N N . ASN A 1 332 ? 20.280 -5.318 2.239 1.00 97.25 332 ASN A N 1
ATOM 2631 C CA . ASN A 1 332 ? 20.853 -5.724 3.525 1.00 97.25 332 ASN A CA 1
ATOM 2632 C C . ASN A 1 332 ? 19.753 -6.106 4.530 1.00 97.25 332 ASN A C 1
ATOM 2634 O O . ASN A 1 332 ? 18.671 -5.537 4.486 1.00 97.25 332 ASN A O 1
ATOM 2638 N N . ALA A 1 333 ? 20.056 -6.983 5.489 1.00 95.62 333 ALA A N 1
ATOM 2639 C CA . ALA A 1 333 ? 19.181 -7.218 6.641 1.00 95.62 333 ALA A CA 1
ATOM 2640 C C . ALA A 1 333 ? 19.418 -6.235 7.791 1.00 95.62 333 ALA A C 1
ATOM 2642 O O . ALA A 1 333 ? 20.437 -5.532 7.826 1.00 95.62 333 ALA A O 1
ATOM 2643 N N . TRP A 1 334 ? 18.512 -6.273 8.771 1.00 95.06 334 TRP A N 1
ATOM 2644 C CA . TRP A 1 334 ? 18.514 -5.445 9.979 1.00 95.06 334 TRP A CA 1
ATOM 2645 C C . TRP A 1 334 ? 19.796 -5.531 10.816 1.00 95.06 334 TRP A C 1
ATOM 2647 O O . TRP A 1 334 ? 20.187 -4.537 11.430 1.00 95.06 334 TRP A O 1
ATOM 2657 N N . LYS A 1 335 ? 20.517 -6.664 10.786 1.00 94.06 335 LYS A N 1
ATOM 2658 C CA . LYS A 1 335 ? 21.851 -6.802 11.417 1.00 94.06 335 LYS A CA 1
ATOM 2659 C C . LYS A 1 335 ? 22.838 -5.718 10.958 1.00 94.06 335 LYS A C 1
ATOM 2661 O O . LYS A 1 335 ? 23.724 -5.328 11.710 1.00 94.06 335 LYS A O 1
ATOM 2666 N N . ASN A 1 336 ? 22.662 -5.220 9.737 1.00 94.88 336 ASN A N 1
ATOM 2667 C CA . ASN A 1 336 ? 23.491 -4.195 9.108 1.00 94.88 336 ASN A CA 1
ATOM 2668 C C . ASN A 1 336 ? 22.826 -2.797 9.161 1.00 94.88 336 ASN A C 1
ATOM 2670 O O . ASN A 1 336 ? 23.197 -1.882 8.425 1.00 94.88 336 ASN A O 1
ATOM 2674 N N . GLY A 1 337 ? 21.826 -2.613 10.029 1.00 95.00 337 GLY A N 1
ATOM 2675 C CA . GLY A 1 337 ? 20.945 -1.445 10.100 1.00 95.00 337 GLY A CA 1
ATOM 2676 C C . GLY A 1 337 ? 19.724 -1.572 9.185 1.00 95.00 337 GLY A C 1
ATOM 2677 O O . GLY A 1 337 ? 19.594 -2.566 8.480 1.00 95.00 337 GLY A O 1
ATOM 2678 N N . HIS A 1 338 ? 18.858 -0.547 9.177 1.00 95.06 338 HIS A N 1
ATOM 2679 C CA . HIS A 1 338 ? 17.618 -0.545 8.381 1.00 95.06 338 HIS A CA 1
ATOM 2680 C C . HIS A 1 338 ? 17.880 -1.046 6.950 1.00 95.06 338 HIS A C 1
ATOM 2682 O O . HIS A 1 338 ? 18.804 -0.507 6.309 1.00 95.06 338 HIS A O 1
ATOM 2688 N N . PRO A 1 339 ? 17.142 -2.070 6.483 1.00 97.12 339 PRO A N 1
ATOM 2689 C CA . PRO A 1 339 ? 17.237 -2.593 5.132 1.00 97.12 339 PRO A CA 1
ATOM 2690 C C . PRO A 1 339 ? 17.173 -1.488 4.085 1.00 97.12 339 PRO A C 1
ATOM 2692 O O . PRO A 1 339 ? 16.417 -0.524 4.200 1.00 97.12 339 PRO A O 1
ATOM 2695 N N . LYS A 1 340 ? 18.054 -1.607 3.096 1.00 97.44 340 LYS A N 1
ATOM 2696 C CA . LYS A 1 340 ? 18.109 -0.778 1.899 1.00 97.44 340 LYS A CA 1
ATOM 2697 C C . LYS A 1 340 ? 18.376 -1.683 0.712 1.00 97.44 340 LYS A C 1
ATOM 2699 O O . LYS A 1 340 ? 19.278 -2.521 0.785 1.00 97.44 340 LYS A O 1
ATOM 2704 N N . GLY A 1 341 ? 17.621 -1.512 -0.361 1.00 96.62 341 GLY A N 1
ATOM 2705 C CA . GLY A 1 341 ? 17.782 -2.295 -1.575 1.00 96.62 341 GLY A CA 1
ATOM 2706 C C . GLY A 1 341 ? 16.637 -2.106 -2.555 1.00 96.62 341 GLY A C 1
ATOM 2707 O O . GLY A 1 341 ? 16.011 -1.045 -2.606 1.00 96.62 341 GLY A O 1
ATOM 2708 N N . ALA A 1 342 ? 16.438 -3.129 -3.378 1.00 97.31 342 ALA A N 1
ATOM 2709 C CA . ALA A 1 342 ? 15.366 -3.173 -4.354 1.00 97.31 342 ALA A CA 1
ATOM 2710 C C . ALA A 1 342 ? 14.054 -3.668 -3.736 1.00 97.31 342 ALA A C 1
ATOM 2712 O O . ALA A 1 342 ? 14.077 -4.525 -2.850 1.00 97.31 342 ALA A O 1
ATOM 2713 N N . ASN A 1 343 ? 12.946 -3.185 -4.297 1.00 98.25 343 ASN A N 1
ATOM 2714 C CA . ASN A 1 343 ? 11.577 -3.609 -4.007 1.00 98.25 343 ASN A CA 1
ATOM 2715 C C . ASN A 1 343 ? 10.867 -4.038 -5.304 1.00 98.25 343 ASN A C 1
ATOM 2717 O O . ASN A 1 343 ? 11.312 -3.708 -6.411 1.00 98.25 343 ASN A O 1
ATOM 2721 N N . ALA A 1 344 ? 9.761 -4.774 -5.188 1.00 98.69 344 ALA A N 1
ATOM 2722 C CA . ALA A 1 344 ? 8.921 -5.075 -6.346 1.00 98.69 344 ALA A CA 1
ATOM 2723 C C . ALA A 1 344 ? 8.058 -3.857 -6.704 1.00 98.69 344 ALA A C 1
ATOM 2725 O O . ALA A 1 344 ? 8.008 -3.446 -7.863 1.00 98.69 344 ALA A O 1
ATOM 2726 N N . VAL A 1 345 ? 7.428 -3.228 -5.713 1.00 98.88 345 VAL A N 1
ATOM 2727 C CA . VAL A 1 345 ? 6.573 -2.056 -5.922 1.00 98.88 345 VAL A CA 1
ATOM 2728 C C . VAL A 1 345 ? 6.948 -0.962 -4.932 1.00 98.88 345 VAL A C 1
ATOM 2730 O O . VAL A 1 345 ? 6.985 -1.204 -3.732 1.00 98.88 345 VAL A O 1
ATOM 2733 N N . LEU A 1 346 ? 7.166 0.255 -5.429 1.00 98.69 346 LEU A N 1
ATOM 2734 C CA . LEU A 1 346 ? 7.288 1.462 -4.615 1.00 98.69 346 LEU A CA 1
ATOM 2735 C C . LEU A 1 346 ? 6.099 2.379 -4.874 1.00 98.69 346 LEU A C 1
ATOM 2737 O O . LEU A 1 346 ? 5.940 2.887 -5.988 1.00 98.69 346 LEU A O 1
ATOM 2741 N N . VAL A 1 347 ? 5.294 2.626 -3.842 1.00 98.12 347 VAL A N 1
ATOM 2742 C CA . VAL A 1 347 ? 4.025 3.351 -3.966 1.00 98.12 347 VAL A CA 1
ATOM 2743 C C . VAL A 1 347 ? 4.087 4.726 -3.302 1.00 98.12 347 VAL A C 1
ATOM 2745 O O . VAL A 1 347 ? 4.268 4.867 -2.092 1.00 98.12 347 VAL A O 1
ATOM 2748 N N . ASP A 1 348 ? 3.849 5.759 -4.104 1.00 97.56 348 ASP A N 1
ATOM 2749 C CA . ASP A 1 348 ? 3.389 7.076 -3.672 1.00 97.56 348 ASP A CA 1
ATOM 2750 C C . ASP A 1 348 ? 2.118 7.412 -4.460 1.00 97.56 348 ASP A C 1
ATOM 2752 O O . ASP A 1 348 ? 2.183 7.963 -5.558 1.00 97.56 348 ASP A O 1
ATOM 2756 N N . ALA A 1 349 ? 0.947 7.101 -3.910 1.00 97.31 349 ALA A N 1
ATOM 2757 C CA . ALA A 1 349 ? -0.333 7.337 -4.576 1.00 97.31 349 ALA A CA 1
ATOM 2758 C C . ALA A 1 349 ? -0.885 8.761 -4.360 1.00 97.31 349 ALA A C 1
ATOM 2760 O O . ALA A 1 349 ? -2.071 9.024 -4.586 1.00 97.31 349 ALA A O 1
ATOM 2761 N N . SER A 1 350 ? -0.037 9.709 -3.927 1.00 95.44 350 SER A N 1
ATOM 2762 C CA . SER A 1 350 ? -0.404 11.114 -3.692 1.00 95.44 350 SER A CA 1
ATOM 2763 C C . SER A 1 350 ? -0.426 11.949 -4.984 1.00 95.44 350 SER A C 1
ATOM 2765 O O . SER A 1 350 ? 0.267 12.965 -5.145 1.00 95.44 350 SER A O 1
ATOM 2767 N N . HIS A 1 351 ? -1.253 11.510 -5.935 1.00 96.88 351 HIS A N 1
ATOM 2768 C CA . HIS A 1 351 ? -1.486 12.215 -7.193 1.00 96.88 351 HIS A CA 1
ATOM 2769 C C . HIS A 1 351 ? -1.926 13.680 -6.951 1.00 96.88 351 HIS A C 1
ATOM 2771 O O . HIS A 1 351 ? -2.713 13.944 -6.035 1.00 96.88 351 HIS A O 1
ATOM 2777 N N . PRO A 1 352 ? -1.421 14.669 -7.724 1.00 94.44 352 PRO A N 1
ATOM 2778 C CA . PRO A 1 352 ? -1.785 16.083 -7.559 1.00 94.44 352 PRO A CA 1
ATOM 2779 C C . PRO A 1 352 ? -3.285 16.366 -7.700 1.00 94.44 352 PRO A C 1
ATOM 2781 O O . PRO A 1 352 ? -3.802 17.238 -7.011 1.00 94.44 352 PRO A O 1
ATOM 2784 N N . ILE A 1 353 ? -3.971 15.640 -8.583 1.00 93.94 353 ILE A N 1
ATOM 2785 C CA . ILE A 1 353 ? -5.426 15.719 -8.761 1.00 93.94 353 ILE A CA 1
ATOM 2786 C C . ILE A 1 353 ? -6.088 14.748 -7.772 1.00 93.94 353 ILE A C 1
ATOM 2788 O O . ILE A 1 353 ? -5.854 13.543 -7.911 1.00 93.94 353 ILE A O 1
ATOM 2792 N N . PRO A 1 354 ? -6.924 15.225 -6.824 1.00 88.81 354 PRO A N 1
ATOM 2793 C CA . PRO A 1 354 ? -7.530 14.386 -5.792 1.00 88.81 354 PRO A CA 1
ATOM 2794 C C . PRO A 1 354 ? -8.286 13.181 -6.343 1.00 88.81 354 PRO A C 1
ATOM 2796 O O . PRO A 1 354 ? -8.120 12.094 -5.813 1.00 88.81 354 PRO A O 1
ATOM 2799 N N . ALA A 1 355 ? -9.045 13.334 -7.434 1.00 90.56 355 ALA A N 1
ATOM 2800 C CA . ALA A 1 355 ? -9.823 12.248 -8.043 1.00 90.56 355 ALA A CA 1
ATOM 2801 C C . ALA A 1 355 ? -8.981 11.016 -8.436 1.00 90.56 355 ALA A C 1
ATOM 2803 O O . ALA A 1 355 ? -9.506 9.907 -8.471 1.00 90.56 355 ALA A O 1
ATOM 2804 N N . PHE A 1 356 ? -7.680 11.196 -8.678 1.00 95.31 356 PHE A N 1
ATOM 2805 C CA . PHE A 1 356 ? -6.764 10.126 -9.081 1.00 95.31 356 PHE A CA 1
ATOM 2806 C C . PHE A 1 356 ? -5.825 9.679 -7.958 1.00 95.31 356 PHE A C 1
ATOM 2808 O O . PHE A 1 356 ? -4.872 8.957 -8.216 1.00 95.31 356 PHE A O 1
ATOM 2815 N N . GLN A 1 357 ? -6.046 10.113 -6.715 1.00 94.94 357 GLN A N 1
ATOM 2816 C CA . GLN A 1 357 ? -5.294 9.597 -5.572 1.00 94.94 357 GLN A CA 1
ATOM 2817 C C . GLN A 1 357 ? -5.748 8.184 -5.199 1.00 94.94 357 GLN A C 1
ATOM 2819 O O . GLN A 1 357 ? -6.945 7.876 -5.250 1.00 94.94 357 GLN A O 1
ATOM 2824 N N . GLY A 1 358 ? -4.792 7.370 -4.751 1.00 96.88 358 GLY A N 1
ATOM 2825 C CA . GLY A 1 358 ? -5.040 5.997 -4.321 1.00 96.88 358 GLY A CA 1
ATOM 2826 C C . GLY A 1 358 ? -5.455 5.079 -5.464 1.00 96.88 358 GLY A C 1
ATOM 2827 O O . GLY A 1 358 ? -4.925 5.198 -6.570 1.00 96.88 358 GLY A O 1
ATOM 2828 N N . GLN A 1 359 ? -6.404 4.177 -5.204 1.00 97.62 359 GLN A N 1
ATOM 2829 C CA . GLN A 1 359 ? -6.929 3.231 -6.198 1.00 97.62 359 GLN A CA 1
ATOM 2830 C C . GLN A 1 359 ? -5.835 2.359 -6.827 1.00 97.62 359 GLN A C 1
ATOM 2832 O O . GLN A 1 359 ? -5.843 2.094 -8.030 1.00 97.62 359 GLN A O 1
ATOM 2837 N N . ILE A 1 360 ? -4.870 1.934 -6.010 1.00 98.62 360 ILE A N 1
ATOM 2838 C CA . ILE A 1 360 ? -3.850 0.967 -6.411 1.00 98.62 360 ILE A CA 1
ATOM 2839 C C . ILE A 1 360 ? -4.393 -0.432 -6.122 1.00 98.62 360 ILE A C 1
ATOM 2841 O O . ILE A 1 360 ? -4.775 -0.742 -4.996 1.00 98.62 360 ILE A O 1
ATOM 2845 N N . VAL A 1 361 ? -4.435 -1.279 -7.140 1.00 98.88 361 VAL A N 1
ATOM 2846 C CA . VAL A 1 361 ? -4.814 -2.684 -7.022 1.00 98.88 361 VAL A CA 1
ATOM 2847 C C . VAL A 1 361 ? -3.610 -3.538 -7.383 1.00 98.88 361 VAL A C 1
ATOM 2849 O O . VAL A 1 361 ? -3.104 -3.431 -8.495 1.00 98.88 361 VAL A O 1
ATOM 2852 N N . ILE A 1 362 ? -3.161 -4.375 -6.454 1.00 98.94 362 ILE A N 1
ATOM 2853 C CA . ILE A 1 362 ? -2.081 -5.344 -6.664 1.00 98.94 362 ILE A CA 1
ATOM 2854 C C . ILE A 1 362 ? -2.692 -6.721 -6.428 1.00 98.94 362 ILE A C 1
ATOM 2856 O O . ILE A 1 362 ? -2.983 -7.062 -5.278 1.00 98.94 362 ILE A O 1
ATOM 2860 N N . ARG A 1 363 ? -2.960 -7.478 -7.498 1.00 98.75 363 ARG A N 1
ATOM 2861 C CA . ARG A 1 363 ? -3.666 -8.760 -7.393 1.00 98.75 363 ARG A CA 1
ATOM 2862 C C . ARG A 1 363 ? -3.042 -9.904 -8.171 1.00 98.75 363 ARG A C 1
ATOM 2864 O O . ARG A 1 363 ? -2.504 -9.671 -9.238 1.00 98.75 363 ARG A O 1
ATOM 2871 N N . GLU A 1 364 ? -3.171 -11.133 -7.686 1.00 98.75 364 GLU A N 1
ATOM 2872 C CA . GLU A 1 364 ? -2.829 -12.332 -8.479 1.00 98.75 364 GLU A CA 1
ATOM 2873 C C . GLU A 1 364 ? -1.365 -12.350 -8.962 1.00 98.75 364 GLU A C 1
ATOM 2875 O O . GLU A 1 364 ? -1.029 -12.929 -9.991 1.00 98.75 364 GLU A O 1
ATOM 2880 N N . ASN A 1 365 ? -0.467 -11.687 -8.229 1.00 98.94 365 ASN A N 1
ATOM 2881 C CA . ASN A 1 365 ? 0.940 -11.595 -8.595 1.00 98.94 365 ASN A CA 1
ATOM 2882 C C . ASN A 1 365 ? 1.799 -12.606 -7.838 1.00 98.94 365 ASN A C 1
ATOM 2884 O O . ASN A 1 365 ? 1.452 -13.071 -6.751 1.00 98.94 365 ASN A O 1
ATOM 2888 N N . ARG A 1 366 ? 2.989 -12.871 -8.381 1.00 98.94 366 ARG A N 1
ATOM 2889 C CA . ARG A 1 366 ? 4.058 -13.609 -7.703 1.00 98.94 366 ARG A CA 1
ATOM 2890 C C . ARG A 1 366 ? 5.298 -12.734 -7.620 1.00 98.94 366 ARG A C 1
ATOM 2892 O O . ARG A 1 366 ? 6.014 -12.584 -8.611 1.00 98.94 366 ARG A O 1
ATOM 2899 N N . PHE A 1 367 ? 5.558 -12.168 -6.446 1.00 98.88 367 PHE A N 1
ATOM 2900 C CA . PHE A 1 367 ? 6.739 -11.339 -6.197 1.00 98.88 367 PHE A CA 1
ATOM 2901 C C . PHE A 1 367 ? 7.627 -12.024 -5.165 1.00 98.88 367 PHE A C 1
ATOM 2903 O O . PHE A 1 367 ? 7.251 -12.144 -4.001 1.00 98.88 367 PHE A O 1
ATOM 2910 N N . PHE A 1 368 ? 8.800 -12.495 -5.583 1.00 98.44 368 PHE A N 1
ATOM 2911 C CA . PHE A 1 368 ? 9.661 -13.264 -4.691 1.00 98.44 368 PHE A CA 1
ATOM 2912 C C . PHE A 1 368 ? 11.150 -13.059 -4.957 1.00 98.44 368 PHE A C 1
ATOM 2914 O O . PHE A 1 368 ? 11.604 -12.872 -6.087 1.00 98.44 368 PHE A O 1
ATOM 2921 N N . GLY A 1 369 ? 11.911 -13.065 -3.869 1.00 96.50 369 GLY A N 1
ATOM 2922 C CA . GLY A 1 369 ? 13.363 -13.171 -3.889 1.00 96.50 369 GLY A CA 1
ATOM 2923 C C . GLY A 1 369 ? 13.822 -14.617 -3.707 1.00 96.50 369 GLY A C 1
ATOM 2924 O O . GLY A 1 369 ? 13.114 -15.573 -3.999 1.00 96.50 369 GLY A O 1
ATOM 2925 N N . THR A 1 370 ? 15.033 -14.772 -3.191 1.00 95.94 370 THR A N 1
ATOM 2926 C CA . THR A 1 370 ? 15.568 -16.052 -2.703 1.00 95.94 370 THR A CA 1
ATOM 2927 C C . THR A 1 370 ? 16.274 -15.810 -1.376 1.00 95.94 370 THR A C 1
ATOM 2929 O O . THR A 1 370 ? 16.620 -14.667 -1.071 1.00 95.94 370 THR A O 1
ATOM 2932 N N . ASP A 1 371 ? 16.611 -16.858 -0.626 1.00 91.81 371 ASP A N 1
ATOM 2933 C CA . ASP A 1 371 ? 17.359 -16.718 0.632 1.00 91.81 371 ASP A CA 1
ATOM 2934 C C . ASP A 1 371 ? 18.634 -15.883 0.516 1.00 91.81 371 ASP A C 1
ATOM 2936 O O . ASP A 1 371 ? 18.977 -15.115 1.415 1.00 91.81 371 ASP A O 1
ATOM 2940 N N . LYS A 1 372 ? 19.328 -15.997 -0.620 1.00 91.44 372 LYS A N 1
ATOM 2941 C CA . LYS A 1 372 ? 20.581 -15.280 -0.878 1.00 91.44 372 LYS A CA 1
ATOM 2942 C C . LYS A 1 372 ? 20.370 -13.921 -1.545 1.00 91.44 372 LYS A C 1
ATOM 2944 O O . LYS A 1 372 ? 21.316 -13.128 -1.583 1.00 91.44 372 LYS A O 1
ATOM 2949 N N . HIS A 1 373 ? 19.172 -13.649 -2.062 1.00 94.88 373 HIS A N 1
ATOM 2950 C CA . HIS A 1 373 ? 18.850 -12.467 -2.854 1.00 94.88 373 HIS A CA 1
ATOM 2951 C C . HIS A 1 373 ? 17.443 -11.949 -2.518 1.00 94.88 373 HIS A C 1
ATOM 2953 O O . HIS A 1 373 ? 16.475 -12.230 -3.222 1.00 94.88 373 HIS A O 1
ATOM 2959 N N . ARG A 1 374 ? 17.348 -11.208 -1.411 1.00 97.19 374 ARG A N 1
ATOM 2960 C CA . ARG A 1 374 ? 16.093 -10.709 -0.833 1.00 97.19 374 ARG A CA 1
ATOM 2961 C C . ARG A 1 374 ? 15.821 -9.249 -1.199 1.00 97.19 374 ARG A C 1
ATOM 2963 O O . ARG A 1 374 ? 16.766 -8.476 -1.405 1.00 97.19 374 ARG A O 1
ATOM 2970 N N . PHE A 1 375 ? 14.543 -8.881 -1.224 1.00 98.44 375 PHE A N 1
ATOM 2971 C CA . PHE A 1 375 ? 14.097 -7.485 -1.290 1.00 98.44 375 PHE A CA 1
ATOM 2972 C C . PHE A 1 375 ? 14.403 -6.742 0.019 1.00 98.44 375 PHE A C 1
ATOM 2974 O O . PHE A 1 375 ? 14.691 -7.385 1.033 1.00 98.44 375 PHE A O 1
ATOM 2981 N N . ASN A 1 376 ? 14.345 -5.403 0.027 1.00 96.94 376 ASN A N 1
ATOM 2982 C CA . ASN A 1 376 ? 14.175 -4.695 1.304 1.00 96.94 376 ASN A CA 1
ATOM 2983 C C . ASN A 1 376 ? 12.758 -4.983 1.792 1.00 96.94 376 ASN A C 1
ATOM 2985 O O . ASN A 1 376 ? 12.577 -5.819 2.671 1.00 96.94 376 ASN A O 1
ATOM 2989 N N . ASP A 1 377 ? 11.798 -4.429 1.070 1.00 98.06 377 ASP A N 1
ATOM 2990 C CA . ASP A 1 377 ? 10.373 -4.590 1.205 1.00 98.06 377 ASP A CA 1
ATOM 2991 C C . ASP A 1 377 ? 9.858 -5.080 -0.148 1.00 98.06 377 ASP A C 1
ATOM 2993 O O . ASP A 1 377 ? 10.417 -4.724 -1.191 1.00 98.06 377 ASP A O 1
ATOM 2997 N N . ILE A 1 378 ? 8.813 -5.903 -0.185 1.00 98.69 378 ILE A N 1
ATOM 2998 C CA . ILE A 1 378 ? 8.273 -6.336 -1.486 1.00 98.69 378 ILE A CA 1
ATOM 2999 C C . ILE A 1 378 ? 7.380 -5.232 -2.046 1.00 98.69 378 ILE A C 1
ATOM 3001 O O . ILE A 1 378 ? 7.593 -4.760 -3.167 1.00 98.69 378 ILE A O 1
ATOM 3005 N N . ILE A 1 379 ? 6.422 -4.783 -1.238 1.00 98.81 379 ILE A N 1
ATOM 3006 C CA . ILE A 1 379 ? 5.569 -3.629 -1.513 1.00 98.81 379 ILE A CA 1
ATOM 3007 C C . ILE A 1 379 ? 5.928 -2.540 -0.502 1.00 98.81 379 ILE A C 1
ATOM 3009 O O . ILE A 1 379 ? 5.542 -2.622 0.658 1.00 98.81 379 ILE A O 1
ATOM 3013 N N . GLU A 1 380 ? 6.659 -1.524 -0.953 1.00 97.94 380 GLU A N 1
ATOM 3014 C CA . GLU A 1 380 ? 7.169 -0.432 -0.123 1.00 97.94 380 GLU A CA 1
ATOM 3015 C C . GLU A 1 380 ? 6.338 0.841 -0.311 1.00 97.94 380 GLU A C 1
ATOM 3017 O O . GLU A 1 380 ? 5.994 1.228 -1.436 1.00 97.94 380 GLU A O 1
ATOM 3022 N N . SER A 1 381 ? 6.060 1.551 0.780 1.00 94.81 381 SER A N 1
ATOM 3023 C CA . SER A 1 381 ? 5.311 2.799 0.749 1.00 94.81 381 SER A CA 1
ATOM 3024 C C . SER A 1 381 ? 6.242 4.015 0.877 1.00 94.81 381 SER A C 1
ATOM 3026 O O . SER A 1 381 ? 7.390 3.958 1.324 1.00 94.81 381 SER A O 1
ATOM 3028 N N . ARG A 1 382 ? 5.781 5.179 0.413 1.00 94.56 382 ARG A N 1
ATOM 3029 C CA . ARG A 1 382 ? 6.477 6.455 0.625 1.00 94.56 382 ARG A CA 1
ATOM 3030 C C . ARG A 1 382 ? 5.736 7.304 1.635 1.00 94.56 382 ARG A C 1
ATOM 3032 O O . ARG A 1 382 ? 4.518 7.412 1.608 1.00 94.56 382 ARG A O 1
ATOM 3039 N N . ARG A 1 383 ? 6.496 8.072 2.423 1.00 91.19 383 ARG A N 1
ATOM 3040 C CA . ARG A 1 383 ? 5.961 9.071 3.368 1.00 91.19 383 ARG A CA 1
ATOM 3041 C C . ARG A 1 383 ? 5.116 8.422 4.478 1.00 91.19 383 ARG A C 1
ATOM 3043 O O . ARG A 1 383 ? 4.071 8.957 4.830 1.00 91.19 383 ARG A O 1
ATOM 3050 N N . ASN A 1 384 ? 5.618 7.348 5.082 1.00 91.56 384 ASN A N 1
ATOM 3051 C CA . ASN A 1 384 ? 4.989 6.524 6.130 1.00 91.56 384 ASN A CA 1
ATOM 3052 C C . ASN A 1 384 ? 4.379 7.370 7.264 1.00 91.56 384 ASN A C 1
ATOM 3054 O O . ASN A 1 384 ? 3.293 7.117 7.762 1.00 91.56 384 ASN A O 1
ATOM 3058 N N . GLY A 1 385 ? 5.030 8.473 7.643 1.00 90.50 385 GLY A N 1
ATOM 3059 C CA . GLY A 1 385 ? 4.525 9.388 8.670 1.00 90.50 385 GLY A CA 1
ATOM 3060 C C . GLY A 1 385 ? 3.475 10.406 8.210 1.00 90.50 385 GLY A C 1
ATOM 3061 O O . GLY A 1 385 ? 3.218 11.337 8.970 1.00 90.50 385 GLY A O 1
ATOM 3062 N N . SER A 1 386 ? 2.919 10.319 6.999 1.00 89.44 386 SER A N 1
ATOM 3063 C CA . SER A 1 386 ? 2.075 11.350 6.368 1.00 89.44 386 SER A CA 1
ATOM 3064 C C . SER A 1 386 ? 0.617 10.900 6.190 1.00 89.44 386 SER A C 1
ATOM 3066 O O . SER A 1 386 ? 0.386 9.753 5.814 1.00 89.44 386 SER A O 1
ATOM 3068 N N . PRO A 1 387 ? -0.381 11.797 6.327 1.00 87.19 387 PRO A N 1
ATOM 3069 C CA . PRO A 1 387 ? -1.770 11.516 5.936 1.00 87.19 387 PRO A CA 1
ATOM 3070 C C . PRO A 1 387 ? -1.972 11.378 4.414 1.00 87.19 387 PRO A C 1
ATOM 3072 O O . PRO A 1 387 ? -3.087 11.178 3.953 1.00 87.19 387 PRO A O 1
ATOM 3075 N N . TYR A 1 388 ? -0.898 11.488 3.630 1.00 87.31 388 TYR A N 1
ATOM 3076 C CA . TYR A 1 388 ? -0.849 11.166 2.201 1.00 87.31 388 TYR A CA 1
ATOM 3077 C C . TYR A 1 388 ? 0.183 10.067 1.906 1.00 87.31 388 TYR A C 1
ATOM 3079 O O . TYR A 1 388 ? 0.717 10.012 0.802 1.00 87.31 388 TYR A O 1
ATOM 3087 N N . GLY A 1 389 ? 0.562 9.282 2.919 1.00 89.88 389 GLY A N 1
ATOM 3088 C CA . GLY A 1 389 ? 1.557 8.223 2.778 1.00 89.88 389 GLY A CA 1
ATOM 3089 C C . GLY A 1 389 ? 1.036 7.019 1.998 1.00 89.88 389 GLY A C 1
ATOM 3090 O O . GLY A 1 389 ? -0.161 6.710 2.054 1.00 89.88 389 GLY A O 1
ATOM 3091 N N . GLY A 1 390 ? 1.954 6.380 1.276 1.00 90.88 390 GLY A N 1
ATOM 3092 C CA . GLY A 1 390 ? 1.779 5.108 0.597 1.00 90.88 390 GLY A CA 1
ATOM 3093 C C . GLY A 1 390 ? 0.622 5.108 -0.385 1.00 90.88 390 GLY A C 1
ATOM 3094 O O . GLY A 1 390 ? 0.608 5.838 -1.375 1.00 90.88 390 GLY A O 1
ATOM 3095 N N . PHE A 1 391 ? -0.371 4.287 -0.064 1.00 96.81 391 PHE A N 1
ATOM 3096 C CA . PHE A 1 391 ? -1.542 4.020 -0.888 1.00 96.81 391 PHE A CA 1
ATOM 3097 C C . PHE A 1 391 ? -2.604 5.118 -0.852 1.00 96.81 391 PHE A C 1
ATOM 3099 O O . PHE A 1 391 ? -3.503 5.109 -1.683 1.00 96.81 391 PHE A O 1
ATOM 3106 N N . VAL A 1 392 ? -2.515 6.080 0.072 1.00 94.88 392 VAL A N 1
ATOM 3107 C CA . VAL A 1 392 ? -3.510 7.144 0.283 1.00 94.88 392 VAL A CA 1
ATOM 3108 C C . VAL A 1 392 ? -4.903 6.604 0.629 1.00 94.88 392 VAL A C 1
ATOM 3110 O O . VAL A 1 392 ? -5.309 6.698 1.792 1.00 94.88 392 VAL A O 1
ATOM 3113 N N . ARG A 1 393 ? -5.640 6.073 -0.352 1.00 94.69 393 ARG A N 1
ATOM 3114 C CA . ARG A 1 393 ? -7.008 5.597 -0.171 1.00 94.69 393 ARG A CA 1
ATOM 3115 C C . ARG A 1 393 ? -7.472 4.528 -1.163 1.00 94.69 393 ARG A C 1
ATOM 3117 O O . ARG A 1 393 ? -6.849 4.344 -2.209 1.00 94.69 393 ARG A O 1
ATOM 3124 N N . ASP A 1 394 ? -8.598 3.896 -0.844 1.00 97.06 394 ASP A N 1
ATOM 3125 C CA . ASP A 1 394 ? -9.436 3.079 -1.731 1.00 97.06 394 ASP A CA 1
ATOM 3126 C C . ASP A 1 394 ? -8.616 2.090 -2.579 1.00 97.06 394 ASP A C 1
ATOM 3128 O O . ASP A 1 394 ? -8.734 2.052 -3.799 1.00 97.06 394 ASP A O 1
ATOM 3132 N N . SER A 1 395 ? -7.696 1.359 -1.950 1.00 98.25 395 SER A N 1
ATOM 3133 C CA . SER A 1 395 ? -6.739 0.471 -2.630 1.00 98.25 395 SER A CA 1
ATOM 3134 C C . SER A 1 395 ? -6.854 -0.953 -2.099 1.00 98.25 395 SER A C 1
ATOM 3136 O O . SER A 1 395 ? -7.315 -1.156 -0.975 1.00 98.25 395 SER A O 1
ATOM 3138 N N . ALA A 1 396 ? -6.418 -1.938 -2.883 1.00 98.69 396 ALA A N 1
ATOM 3139 C CA . ALA A 1 396 ? -6.515 -3.347 -2.514 1.00 98.69 396 ALA A CA 1
ATOM 3140 C C . ALA A 1 396 ? -5.270 -4.151 -2.915 1.00 98.69 396 ALA A C 1
ATOM 3142 O O . ALA A 1 396 ? -4.779 -4.029 -4.035 1.00 98.69 396 ALA A O 1
ATOM 3143 N N . ILE A 1 397 ? -4.799 -5.012 -2.016 1.00 98.94 397 ILE A N 1
ATOM 3144 C CA . ILE A 1 397 ? -3.683 -5.939 -2.231 1.00 98.94 397 ILE A CA 1
ATOM 3145 C C . ILE A 1 397 ? -4.192 -7.348 -1.922 1.00 98.94 397 ILE A C 1
ATOM 3147 O O . ILE A 1 397 ? -4.475 -7.638 -0.757 1.00 98.94 397 ILE A O 1
ATOM 3151 N N . TYR A 1 398 ? -4.375 -8.205 -2.931 1.00 98.88 398 TYR A N 1
ATOM 3152 C CA . TYR A 1 398 ? -4.998 -9.512 -2.700 1.00 98.88 398 TYR A CA 1
ATOM 3153 C C . TYR A 1 398 ? -4.623 -10.645 -3.648 1.00 98.88 398 TYR A C 1
ATOM 3155 O O . TYR A 1 398 ? -4.213 -10.404 -4.774 1.00 98.88 398 TYR A O 1
ATOM 3163 N N . ASN A 1 399 ? -4.806 -11.895 -3.214 1.00 98.69 399 ASN A N 1
ATOM 3164 C CA . ASN A 1 399 ? -4.493 -13.096 -4.004 1.00 98.69 399 ASN A CA 1
ATOM 3165 C C . ASN A 1 399 ? -3.036 -13.131 -4.514 1.00 98.69 399 ASN A C 1
ATOM 3167 O O . ASN A 1 399 ? -2.764 -13.723 -5.555 1.00 98.69 399 ASN A O 1
ATOM 3171 N N . ASN A 1 400 ? -2.095 -12.463 -3.840 1.00 98.94 400 ASN A N 1
ATOM 3172 C CA . ASN A 1 400 ? -0.688 -12.478 -4.238 1.00 98.94 400 ASN A CA 1
ATOM 3173 C C . ASN A 1 400 ? 0.088 -13.545 -3.460 1.00 98.94 400 ASN A C 1
ATOM 3175 O O . ASN A 1 400 ? -0.216 -13.809 -2.299 1.00 98.94 400 ASN A O 1
ATOM 3179 N N . TYR A 1 401 ? 1.143 -14.070 -4.078 1.00 98.88 401 TYR A N 1
ATOM 3180 C CA . TYR A 1 401 ? 2.225 -14.774 -3.395 1.00 98.88 401 TYR A CA 1
ATOM 3181 C C . TYR A 1 401 ? 3.422 -13.833 -3.244 1.00 98.88 401 TYR A C 1
ATOM 3183 O O . TYR A 1 401 ? 3.969 -13.362 -4.250 1.00 98.88 401 TYR A O 1
ATOM 3191 N N . LEU A 1 402 ? 3.818 -13.554 -2.001 1.00 98.94 402 LEU A N 1
ATOM 3192 C CA . LEU A 1 402 ? 4.851 -12.575 -1.669 1.00 98.94 402 LEU A CA 1
ATOM 3193 C C . LEU A 1 402 ? 5.875 -13.181 -0.702 1.00 98.94 402 LEU A C 1
ATOM 3195 O O . LEU A 1 402 ? 5.522 -13.544 0.421 1.00 98.94 402 LEU A O 1
ATOM 3199 N N . ALA A 1 403 ? 7.145 -13.255 -1.117 1.00 98.50 403 ALA A N 1
ATOM 3200 C CA . ALA A 1 403 ? 8.181 -13.894 -0.306 1.00 98.50 403 ALA A CA 1
ATOM 3201 C C . ALA A 1 403 ? 9.585 -13.271 -0.401 1.00 98.50 403 ALA A C 1
ATOM 3203 O O . ALA A 1 403 ? 9.971 -12.693 -1.420 1.00 98.50 403 ALA A O 1
ATOM 3204 N N . PHE A 1 404 ? 10.389 -13.473 0.650 1.00 98.25 404 PHE A N 1
ATOM 3205 C CA . PHE A 1 404 ? 11.813 -13.107 0.733 1.00 98.25 404 PHE A CA 1
ATOM 3206 C C . PHE A 1 404 ? 12.100 -11.597 0.819 1.00 98.25 404 PHE A C 1
ATOM 3208 O O . PHE A 1 404 ? 12.792 -11.023 -0.033 1.00 98.25 404 PHE A O 1
ATOM 3215 N N . SER A 1 405 ? 11.639 -10.961 1.900 1.00 97.88 405 SER A N 1
ATOM 3216 C CA . SER A 1 405 ? 12.035 -9.599 2.295 1.00 97.88 405 SER A CA 1
ATOM 3217 C C . SER A 1 405 ? 13.059 -9.620 3.442 1.00 97.88 405 SER A C 1
ATOM 3219 O O . SER A 1 405 ? 13.175 -10.590 4.196 1.00 97.88 405 SER A O 1
ATOM 3221 N N . ASN A 1 406 ? 13.843 -8.550 3.566 1.00 98.12 406 ASN A N 1
ATOM 3222 C CA . ASN A 1 406 ? 14.685 -8.294 4.740 1.00 98.12 406 ASN A CA 1
ATOM 3223 C C . ASN A 1 406 ? 14.041 -7.297 5.722 1.00 98.12 406 ASN A C 1
ATOM 3225 O O . ASN A 1 406 ? 14.538 -7.157 6.840 1.00 98.12 406 ASN A O 1
ATOM 3229 N N . ASP A 1 407 ? 12.969 -6.624 5.305 1.00 97.69 407 ASP A N 1
ATOM 3230 C CA . ASP A 1 407 ? 12.109 -5.739 6.093 1.00 97.69 407 ASP A CA 1
ATOM 3231 C C . ASP A 1 407 ? 10.643 -6.209 5.982 1.00 97.69 407 ASP A C 1
ATOM 3233 O O . ASP A 1 407 ? 10.367 -7.390 6.227 1.00 97.69 407 ASP A O 1
ATOM 3237 N N . ASP A 1 408 ? 9.700 -5.356 5.581 1.00 98.19 408 ASP A N 1
ATOM 3238 C CA . ASP A 1 408 ? 8.284 -5.702 5.503 1.00 98.19 408 ASP A CA 1
ATOM 3239 C C . ASP A 1 408 ? 7.937 -6.356 4.157 1.00 98.19 408 ASP A C 1
ATOM 3241 O O . ASP A 1 408 ? 8.372 -5.923 3.095 1.00 98.19 408 ASP A O 1
ATOM 3245 N N . ILE A 1 409 ? 7.128 -7.416 4.148 1.00 98.75 409 ILE A N 1
ATOM 3246 C CA . ILE A 1 409 ? 6.623 -7.949 2.873 1.00 98.75 409 ILE A CA 1
ATOM 3247 C C . ILE A 1 409 ? 5.635 -6.948 2.260 1.00 98.75 409 ILE A C 1
ATOM 3249 O O . ILE A 1 409 ? 5.793 -6.547 1.105 1.00 98.75 409 ILE A O 1
ATOM 3253 N N . ILE A 1 410 ? 4.661 -6.485 3.044 1.00 98.88 410 ILE A N 1
ATOM 3254 C CA . ILE A 1 410 ? 3.724 -5.433 2.639 1.00 98.88 410 ILE A CA 1
ATOM 3255 C C . ILE A 1 410 ? 3.829 -4.247 3.592 1.00 98.88 410 ILE A C 1
ATOM 3257 O O . ILE A 1 410 ? 3.555 -4.391 4.780 1.00 98.88 410 ILE A O 1
ATOM 3261 N N . GLU A 1 411 ? 4.094 -3.057 3.060 1.00 98.00 411 GLU A N 1
ATOM 3262 C CA . GLU A 1 411 ? 4.002 -1.792 3.785 1.00 98.00 411 GLU A CA 1
ATOM 3263 C C . GLU A 1 411 ? 2.810 -0.962 3.276 1.00 98.00 411 GLU A C 1
ATOM 3265 O O . GLU A 1 411 ? 2.780 -0.511 2.128 1.00 98.00 411 GLU A O 1
ATOM 3270 N N . ILE A 1 412 ? 1.817 -0.722 4.141 1.00 97.75 412 ILE A N 1
ATOM 3271 C CA . ILE A 1 412 ? 0.699 0.206 3.877 1.00 97.75 412 ILE A CA 1
ATOM 3272 C C . ILE A 1 412 ? 0.774 1.470 4.743 1.00 97.75 412 ILE A C 1
ATOM 3274 O O . ILE A 1 412 ? -0.228 2.155 4.933 1.00 97.75 412 ILE A O 1
ATOM 3278 N N . ASP A 1 413 ? 1.944 1.790 5.286 1.00 96.69 413 ASP A N 1
ATOM 3279 C CA . ASP A 1 413 ? 2.146 2.875 6.242 1.00 96.69 413 ASP A CA 1
ATOM 3280 C C . ASP A 1 413 ? 1.644 4.249 5.745 1.00 96.69 413 ASP A C 1
ATOM 3282 O O . ASP A 1 413 ? 1.665 4.597 4.561 1.00 96.69 413 ASP A O 1
ATOM 3286 N N . GLY A 1 414 ? 1.202 5.091 6.681 1.00 94.38 414 GLY A N 1
ATOM 3287 C CA . GLY A 1 414 ? 0.671 6.415 6.377 1.00 94.38 414 GLY A CA 1
ATOM 3288 C C . GLY A 1 414 ? -0.846 6.428 6.282 1.00 94.38 414 GLY A C 1
ATOM 3289 O O . GLY A 1 414 ? -1.526 6.076 7.236 1.00 94.38 414 GLY A O 1
ATOM 3290 N N . SER A 1 415 ? -1.402 6.936 5.181 1.00 91.81 415 SER A N 1
ATOM 3291 C CA . SER A 1 415 ? -2.807 7.373 5.115 1.00 91.81 415 SER A CA 1
ATOM 3292 C C . SER A 1 415 ? -3.826 6.279 5.460 1.00 91.81 415 SER A C 1
ATOM 3294 O O . SER A 1 415 ? -4.667 6.473 6.332 1.00 91.81 415 SER A O 1
ATOM 3296 N N . GLN A 1 416 ? -3.735 5.120 4.805 1.00 94.00 416 GLN A N 1
ATOM 3297 C CA . GLN A 1 416 ? -4.553 3.942 5.106 1.00 94.00 416 GLN A CA 1
ATOM 3298 C C . GLN A 1 416 ? -6.089 4.120 5.041 1.00 94.00 416 GLN A C 1
ATOM 3300 O O . GLN A 1 416 ? -6.806 3.448 5.773 1.00 94.00 416 GLN A O 1
ATOM 3305 N N . SER A 1 417 ? -6.634 4.987 4.180 1.00 93.50 417 SER A N 1
ATOM 3306 C CA . SER A 1 417 ? -8.094 5.193 4.102 1.00 93.50 417 SER A CA 1
ATOM 3307 C C . SER A 1 417 ? -8.783 4.182 3.172 1.00 93.50 417 SER A C 1
ATOM 3309 O O . SER A 1 417 ? -8.612 4.245 1.966 1.00 93.50 417 SER A O 1
ATOM 3311 N N . ASN A 1 418 ? -9.546 3.229 3.704 1.00 95.75 418 ASN A N 1
ATOM 3312 C CA . ASN A 1 418 ? -10.103 2.090 2.956 1.00 95.75 418 ASN A CA 1
ATOM 3313 C C . ASN A 1 418 ? -9.041 1.284 2.187 1.00 95.75 418 ASN A C 1
ATOM 3315 O O . ASN A 1 418 ? -9.188 1.009 0.996 1.00 95.75 418 ASN A O 1
ATOM 3319 N N . ILE A 1 419 ? -7.944 0.928 2.856 1.00 98.00 419 ILE A N 1
ATOM 3320 C CA . ILE A 1 419 ? -6.939 0.030 2.268 1.00 98.00 419 ILE A CA 1
ATOM 3321 C C . ILE A 1 419 ? -7.261 -1.404 2.661 1.00 98.00 419 ILE A C 1
ATOM 3323 O O . ILE A 1 419 ? -7.395 -1.695 3.850 1.00 98.00 419 ILE A O 1
ATOM 3327 N N . LEU A 1 420 ? -7.387 -2.277 1.666 1.00 98.69 420 LEU A N 1
ATOM 3328 C CA . LEU A 1 420 ? -7.728 -3.688 1.824 1.00 98.69 420 LEU A CA 1
ATOM 3329 C C . LEU A 1 420 ? -6.493 -4.552 1.568 1.00 98.69 420 LEU A C 1
ATOM 3331 O O . LEU A 1 420 ? -5.845 -4.399 0.536 1.00 98.69 420 LEU A O 1
ATOM 3335 N N . VAL A 1 421 ? -6.191 -5.483 2.467 1.00 98.88 421 VAL A N 1
ATOM 3336 C CA . VAL A 1 421 ? -5.121 -6.474 2.294 1.00 98.88 421 VAL A CA 1
ATOM 3337 C C . VAL A 1 421 ? -5.691 -7.847 2.616 1.00 98.88 421 VAL A C 1
ATOM 3339 O O . VAL A 1 421 ? -5.989 -8.115 3.782 1.00 98.88 421 VAL A O 1
ATOM 3342 N N . TYR A 1 422 ? -5.903 -8.696 1.607 1.00 98.75 422 TYR A N 1
ATOM 3343 C CA . TYR A 1 422 ? -6.602 -9.961 1.829 1.00 98.75 422 TYR A CA 1
ATOM 3344 C C . TYR A 1 422 ? -6.223 -11.120 0.923 1.00 98.75 422 TYR A C 1
ATOM 3346 O O . TYR A 1 422 ? -5.765 -10.908 -0.187 1.00 98.75 422 TYR A O 1
ATOM 3354 N N . ASN A 1 423 ? -6.446 -12.356 1.377 1.00 98.44 423 ASN A N 1
ATOM 3355 C CA . ASN A 1 423 ? -6.170 -13.575 0.604 1.00 98.44 423 ASN A CA 1
ATOM 3356 C C . ASN A 1 423 ? -4.733 -13.651 0.044 1.00 98.44 423 ASN A C 1
ATOM 3358 O O . ASN A 1 423 ? -4.516 -14.236 -1.013 1.00 98.44 423 ASN A O 1
ATOM 3362 N N . ASN A 1 424 ? -3.752 -13.009 0.683 1.00 98.88 424 ASN A N 1
ATOM 3363 C CA . ASN A 1 424 ? -2.357 -13.122 0.260 1.00 98.88 424 ASN A CA 1
ATOM 3364 C C . ASN A 1 424 ? -1.679 -14.290 0.982 1.00 98.88 424 ASN A C 1
ATOM 3366 O O . ASN A 1 424 ? -1.936 -14.508 2.169 1.00 98.88 424 ASN A O 1
ATOM 3370 N N . GLU A 1 425 ? -0.779 -14.958 0.268 1.00 98.81 425 GLU A N 1
ATOM 3371 C CA . GLU A 1 425 ? 0.210 -15.884 0.818 1.00 98.81 425 GLU A CA 1
ATOM 3372 C C . GLU A 1 425 ? 1.503 -15.105 1.088 1.00 98.81 425 GLU A C 1
ATOM 3374 O O . GLU A 1 425 ? 2.064 -14.482 0.177 1.00 98.81 425 GLU A O 1
ATOM 3379 N N . ILE A 1 426 ? 1.942 -15.084 2.348 1.00 98.88 426 ILE A N 1
ATOM 3380 C CA . ILE A 1 426 ? 3.023 -14.220 2.834 1.00 98.88 426 ILE A CA 1
ATOM 3381 C C . ILE A 1 426 ? 4.017 -15.048 3.652 1.00 98.88 426 ILE A C 1
ATOM 3383 O O . ILE A 1 426 ? 3.677 -15.527 4.735 1.00 98.88 426 ILE A O 1
ATOM 3387 N N . GLU A 1 427 ? 5.267 -15.132 3.188 1.00 97.94 427 GLU A N 1
ATOM 3388 C CA . GLU A 1 427 ? 6.319 -15.881 3.886 1.00 97.94 427 GLU A CA 1
ATOM 3389 C C . GLU A 1 427 ? 7.731 -15.297 3.739 1.00 97.94 427 GLU A C 1
ATOM 3391 O O . GLU A 1 427 ? 8.002 -14.455 2.886 1.00 97.94 427 GLU A O 1
ATOM 3396 N N . GLN A 1 428 ? 8.676 -15.760 4.563 1.00 97.12 428 GLN A N 1
ATOM 3397 C CA . GLN A 1 428 ? 10.107 -15.452 4.415 1.00 97.12 428 GLN A CA 1
ATOM 3398 C C . GLN A 1 428 ? 10.454 -13.951 4.507 1.00 97.12 428 GLN A C 1
ATOM 3400 O O . GLN A 1 428 ? 11.335 -13.455 3.802 1.00 97.12 428 GLN A O 1
ATOM 3405 N N . GLY A 1 429 ? 9.766 -13.204 5.374 1.00 97.00 429 GLY A N 1
ATOM 3406 C CA . GLY A 1 429 ? 10.039 -11.785 5.635 1.00 97.00 429 GLY A CA 1
ATOM 3407 C C . GLY A 1 429 ? 10.353 -11.492 7.097 1.00 97.00 429 GLY A C 1
ATOM 3408 O O . GLY A 1 429 ? 9.959 -12.248 7.986 1.00 97.00 429 GLY A O 1
ATOM 3409 N N . PHE A 1 430 ? 11.023 -10.366 7.370 1.00 97.31 430 PHE A N 1
ATOM 3410 C CA . PHE A 1 430 ? 11.218 -9.903 8.751 1.00 97.31 430 PHE A CA 1
ATOM 3411 C C . PHE A 1 430 ? 9.871 -9.537 9.399 1.00 97.31 430 PHE A C 1
ATOM 3413 O O . PHE A 1 430 ? 9.650 -9.790 10.586 1.00 97.31 430 PHE A O 1
ATOM 3420 N N . VAL A 1 431 ? 8.955 -8.978 8.608 1.00 98.25 431 VAL A N 1
ATOM 3421 C CA . VAL A 1 431 ? 7.565 -8.684 8.973 1.00 98.25 431 VAL A CA 1
ATOM 3422 C C . VAL A 1 431 ? 6.651 -9.087 7.819 1.00 98.25 431 VAL A C 1
ATOM 3424 O O . VAL A 1 431 ? 6.996 -8.885 6.657 1.00 98.25 431 VAL A O 1
ATOM 3427 N N . GLY A 1 432 ? 5.466 -9.612 8.136 1.00 98.62 432 GLY A N 1
ATOM 3428 C CA . GLY A 1 432 ? 4.438 -9.886 7.128 1.00 98.62 432 GLY A CA 1
ATOM 3429 C C . GLY A 1 432 ? 3.816 -8.594 6.586 1.00 98.62 432 GLY A C 1
ATOM 3430 O O . GLY A 1 432 ? 4.087 -8.175 5.464 1.00 98.62 432 GLY A O 1
ATOM 3431 N N . ILE A 1 433 ? 2.987 -7.938 7.398 1.00 98.88 433 ILE A N 1
ATOM 3432 C CA . ILE A 1 433 ? 2.264 -6.719 7.015 1.00 98.88 433 ILE A CA 1
ATOM 3433 C C . ILE A 1 433 ? 2.565 -5.593 8.006 1.00 98.88 433 ILE A C 1
ATOM 3435 O O . ILE A 1 433 ? 2.331 -5.720 9.210 1.00 98.88 433 ILE A O 1
ATOM 3439 N N . SER A 1 434 ? 3.033 -4.462 7.493 1.00 98.50 434 SER A N 1
ATOM 3440 C CA . SER A 1 434 ? 3.228 -3.220 8.229 1.00 98.50 434 SER A CA 1
ATOM 3441 C C . SER A 1 434 ? 2.104 -2.228 7.957 1.00 98.50 434 SER A C 1
ATOM 3443 O O . SER A 1 434 ? 1.777 -1.926 6.810 1.00 98.50 434 SER A O 1
ATOM 3445 N N . ALA A 1 435 ? 1.515 -1.718 9.038 1.00 97.62 435 ALA A N 1
ATOM 3446 C CA . ALA A 1 435 ? 0.489 -0.682 9.009 1.00 97.62 435 ALA A CA 1
ATOM 3447 C C . ALA A 1 435 ? 0.801 0.444 10.017 1.00 97.62 435 ALA A C 1
ATOM 3449 O O . ALA A 1 435 ? -0.099 0.953 10.693 1.00 97.62 435 ALA A O 1
ATOM 3450 N N . ILE A 1 436 ? 2.073 0.847 10.132 1.00 95.06 436 ILE A N 1
ATOM 3451 C CA . ILE A 1 436 ? 2.583 1.778 11.150 1.00 95.06 436 ILE A CA 1
ATOM 3452 C C . ILE A 1 436 ? 3.181 3.074 10.559 1.00 95.06 436 ILE A C 1
ATOM 3454 O O . ILE A 1 436 ? 4.189 3.048 9.873 1.00 95.06 436 ILE A O 1
ATOM 3458 N N . PRO A 1 437 ? 2.713 4.271 10.943 1.00 93.94 437 PRO A N 1
ATOM 3459 C CA . PRO A 1 437 ? 1.467 4.571 11.624 1.00 93.94 437 PRO A CA 1
ATOM 3460 C C . PRO A 1 437 ? 0.296 4.505 10.643 1.00 93.94 437 PRO A C 1
ATOM 3462 O O . PRO A 1 437 ? 0.456 4.742 9.444 1.00 93.94 437 PRO A O 1
ATOM 3465 N N . ASN A 1 438 ? -0.902 4.297 11.174 1.00 93.69 438 ASN A N 1
ATOM 3466 C CA . ASN A 1 438 ? -2.121 4.652 10.465 1.00 93.69 438 ASN A CA 1
ATOM 3467 C C . ASN A 1 438 ? -2.374 6.155 10.670 1.00 93.69 438 ASN A C 1
ATOM 3469 O O . ASN A 1 438 ? -2.289 6.662 11.782 1.00 93.69 438 ASN A O 1
ATOM 3473 N N . ARG A 1 439 ? -2.592 6.907 9.593 1.00 91.25 439 ARG A N 1
ATOM 3474 C CA . ARG A 1 439 ? -2.746 8.369 9.621 1.00 91.25 439 ARG A CA 1
ATOM 3475 C C . ARG A 1 439 ? -4.145 8.832 9.253 1.00 91.25 439 ARG A C 1
ATOM 3477 O O . ARG A 1 439 ? -4.364 10.036 9.349 1.00 91.25 439 ARG A O 1
ATOM 3484 N N . ARG A 1 440 ? -5.055 7.948 8.823 1.00 89.31 440 ARG A N 1
ATOM 3485 C CA . ARG A 1 440 ? -6.471 8.272 8.540 1.00 89.31 440 ARG A CA 1
ATOM 3486 C C . ARG A 1 440 ? -7.396 7.109 8.856 1.00 89.31 440 ARG A C 1
ATOM 3488 O O . ARG A 1 440 ? -8.310 7.274 9.659 1.00 89.31 440 ARG A O 1
ATOM 3495 N N . GLY A 1 441 ? -7.133 5.942 8.271 1.00 89.50 441 GLY A N 1
ATOM 3496 C CA . GLY A 1 441 ? -7.986 4.768 8.408 1.00 89.50 441 GLY A CA 1
ATOM 3497 C C . GLY A 1 441 ? -9.335 4.906 7.683 1.00 89.50 441 GLY A C 1
ATOM 3498 O O . GLY A 1 441 ? -9.642 5.956 7.108 1.00 89.50 441 GLY A O 1
ATOM 3499 N N . PRO A 1 442 ? -10.150 3.845 7.696 1.00 94.00 442 PRO A N 1
ATOM 3500 C CA . PRO A 1 442 ? -9.829 2.528 8.230 1.00 94.00 442 PRO A CA 1
ATOM 3501 C C . PRO A 1 442 ? -9.023 1.694 7.225 1.00 94.00 442 PRO A C 1
ATOM 3503 O O . PRO A 1 442 ? -9.228 1.813 6.020 1.00 94.00 442 PRO A O 1
ATOM 3506 N N . SER A 1 443 ? -8.153 0.812 7.708 1.00 97.12 443 SER A N 1
ATOM 3507 C CA . SER A 1 443 ? -7.578 -0.273 6.896 1.00 97.12 443 SER A CA 1
ATOM 3508 C C . SER A 1 443 ? -8.132 -1.624 7.342 1.00 97.12 443 SER A C 1
ATOM 3510 O O . SER A 1 443 ? -8.536 -1.781 8.495 1.00 97.12 443 SER A O 1
ATOM 3512 N N . PHE A 1 444 ? -8.181 -2.585 6.422 1.00 98.25 444 PHE A N 1
ATOM 3513 C CA . PHE A 1 444 ? -8.759 -3.910 6.629 1.00 98.25 444 PHE A CA 1
ATOM 3514 C C . PHE A 1 444 ? -7.757 -4.975 6.178 1.00 98.25 444 PHE A C 1
ATOM 3516 O O . PHE A 1 444 ? -7.403 -5.032 5.002 1.00 98.25 444 PHE A O 1
ATOM 3523 N N . ILE A 1 445 ? -7.306 -5.809 7.112 1.00 98.81 445 ILE A N 1
ATOM 3524 C CA . ILE A 1 445 ? -6.353 -6.899 6.879 1.00 98.81 445 ILE A CA 1
ATOM 3525 C C . ILE A 1 445 ? -7.066 -8.211 7.202 1.00 98.81 445 ILE A C 1
ATOM 3527 O O . ILE A 1 445 ? -7.342 -8.484 8.373 1.00 98.81 445 ILE A O 1
ATOM 3531 N N . PHE A 1 446 ? -7.401 -9.013 6.194 1.00 98.44 446 PHE A N 1
ATOM 3532 C CA . PHE A 1 446 ? -8.221 -10.202 6.423 1.00 98.44 446 PHE A CA 1
ATOM 3533 C C . PHE A 1 446 ? -7.937 -11.377 5.506 1.00 98.44 446 PHE A C 1
ATOM 3535 O O . PHE A 1 446 ? -7.482 -11.186 4.393 1.00 98.44 446 PHE A O 1
ATOM 3542 N N . ASN A 1 447 ? -8.227 -12.600 5.949 1.00 97.38 447 ASN A N 1
ATOM 3543 C CA . ASN A 1 447 ? -8.035 -13.820 5.153 1.00 97.38 447 ASN A CA 1
ATOM 3544 C C . ASN A 1 447 ? -6.613 -14.007 4.580 1.00 97.38 447 ASN A C 1
ATOM 3546 O O . ASN A 1 447 ? -6.439 -14.723 3.600 1.00 97.38 447 ASN A O 1
ATOM 3550 N N . ASN A 1 448 ? -5.587 -13.354 5.127 1.00 98.75 448 ASN A N 1
ATOM 3551 C CA . ASN A 1 448 ? -4.213 -13.614 4.703 1.00 98.75 448 ASN A CA 1
ATOM 3552 C C . ASN A 1 448 ? -3.694 -14.860 5.417 1.00 98.75 448 ASN A C 1
ATOM 3554 O O . ASN A 1 448 ? -4.036 -15.097 6.581 1.00 98.75 448 ASN A O 1
ATOM 3558 N N . HIS A 1 449 ? -2.837 -15.604 4.729 1.00 98.50 449 HIS A N 1
ATOM 3559 C CA . HIS A 1 449 ? -2.045 -16.667 5.316 1.00 98.50 449 HIS A CA 1
ATOM 3560 C C . HIS A 1 449 ? -0.607 -16.164 5.461 1.00 98.50 449 HIS A C 1
ATOM 3562 O O . HIS A 1 449 ? 0.073 -15.860 4.482 1.00 98.50 449 HIS A O 1
ATOM 3568 N N . ILE A 1 450 ? -0.183 -15.978 6.710 1.00 98.69 450 ILE A N 1
ATOM 3569 C CA . ILE A 1 450 ? 1.139 -15.448 7.048 1.00 98.69 450 ILE A CA 1
ATOM 3570 C C . ILE A 1 450 ? 1.893 -16.531 7.799 1.00 98.69 450 ILE A C 1
ATOM 3572 O O . ILE A 1 450 ? 1.539 -16.844 8.939 1.00 98.69 450 ILE A O 1
ATOM 3576 N N . HIS A 1 451 ? 2.932 -17.079 7.182 1.00 97.12 451 HIS A N 1
ATOM 3577 C CA . HIS A 1 451 ? 3.675 -18.202 7.739 1.00 97.12 451 HIS A CA 1
ATOM 3578 C C . HIS A 1 451 ? 5.181 -18.094 7.481 1.00 97.12 451 HIS A C 1
ATOM 3580 O O . HIS A 1 451 ? 5.629 -17.243 6.720 1.00 97.12 451 HIS A O 1
ATOM 3586 N N . ASN A 1 452 ? 5.986 -18.916 8.164 1.00 94.19 452 ASN A N 1
ATOM 3587 C CA . ASN A 1 452 ? 7.430 -19.059 7.911 1.00 94.19 452 ASN A CA 1
ATOM 3588 C C . ASN A 1 452 ? 8.194 -17.719 7.815 1.00 94.19 452 ASN A C 1
ATOM 3590 O O . ASN A 1 452 ? 8.977 -17.487 6.893 1.00 94.19 452 ASN A O 1
ATOM 3594 N N . LEU A 1 453 ? 7.926 -16.789 8.738 1.00 96.25 453 LEU A N 1
ATOM 3595 C CA . LEU A 1 453 ? 8.582 -15.480 8.747 1.00 96.25 453 LEU A CA 1
ATOM 3596 C C . LEU A 1 453 ? 10.020 -15.567 9.264 1.00 96.25 453 LEU A C 1
ATOM 3598 O O . LEU A 1 453 ? 10.259 -16.013 10.385 1.00 96.25 453 LEU A O 1
ATOM 3602 N N . GLY A 1 454 ? 10.947 -14.989 8.508 1.00 94.19 454 GLY A N 1
ATOM 3603 C CA . GLY A 1 454 ? 12.350 -14.829 8.868 1.00 94.19 454 GLY A CA 1
ATOM 3604 C C . GLY A 1 454 ? 13.078 -14.001 7.813 1.00 94.19 454 GLY A C 1
ATOM 3605 O O . GLY A 1 454 ? 12.799 -14.144 6.627 1.00 94.19 454 GLY A O 1
ATOM 3606 N N . ASP A 1 455 ? 13.998 -13.127 8.229 1.00 94.25 455 ASP A N 1
ATOM 3607 C CA . ASP A 1 455 ? 14.941 -12.396 7.371 1.00 94.25 455 ASP A CA 1
ATOM 3608 C C . ASP A 1 455 ? 16.093 -13.309 6.901 1.00 94.25 455 ASP A C 1
ATOM 3610 O O . ASP A 1 455 ? 16.085 -14.513 7.150 1.00 94.25 455 ASP A O 1
ATOM 3614 N N . GLN A 1 456 ? 17.118 -12.768 6.227 1.00 93.88 456 GLN A N 1
ATOM 3615 C CA . GLN A 1 456 ? 18.255 -13.584 5.752 1.00 93.88 456 GLN A CA 1
ATOM 3616 C C . GLN A 1 456 ? 19.015 -14.347 6.861 1.00 93.88 456 GLN A C 1
ATOM 3618 O O . GLN A 1 456 ? 19.873 -15.173 6.559 1.00 93.88 456 GLN A O 1
ATOM 3623 N N . TYR A 1 457 ? 18.779 -14.015 8.133 1.00 93.69 457 TYR A N 1
ATOM 3624 C CA . TYR A 1 457 ? 19.349 -14.668 9.310 1.00 93.69 457 TYR A CA 1
ATOM 3625 C C . TYR A 1 457 ? 18.278 -15.377 10.148 1.00 93.69 457 TYR A C 1
ATOM 3627 O O . TYR A 1 457 ? 18.527 -15.685 11.314 1.00 93.69 457 TYR A O 1
ATOM 3635 N N . ASN A 1 458 ? 17.101 -15.607 9.567 1.00 92.00 458 ASN A N 1
ATOM 3636 C CA . ASN A 1 458 ? 15.941 -16.206 10.207 1.00 92.00 458 ASN A CA 1
ATOM 3637 C C . ASN A 1 458 ? 15.415 -15.421 11.428 1.00 92.00 458 ASN A C 1
ATOM 3639 O O . ASN A 1 458 ? 14.872 -16.001 12.363 1.00 92.00 458 ASN A O 1
ATOM 3643 N N . ASN A 1 459 ? 15.593 -14.093 11.457 1.00 92.19 459 ASN A N 1
ATOM 3644 C CA . ASN A 1 459 ? 14.962 -13.237 12.465 1.00 92.19 459 ASN A CA 1
ATOM 3645 C C . ASN A 1 459 ? 13.649 -12.671 11.931 1.00 92.19 459 ASN A C 1
ATOM 3647 O O . ASN A 1 459 ? 13.584 -12.247 10.784 1.00 92.19 459 ASN A O 1
ATOM 3651 N N . SER A 1 460 ? 12.634 -12.551 12.777 1.00 94.50 460 SER A N 1
ATOM 3652 C CA . SER A 1 460 ? 11.386 -11.868 12.429 1.00 94.50 460 SER A CA 1
ATOM 3653 C C . SER A 1 460 ? 10.833 -11.084 13.618 1.00 94.50 460 SER A C 1
ATOM 3655 O O . SER A 1 460 ? 11.094 -11.406 14.782 1.00 94.50 460 SER A O 1
ATOM 3657 N N . TRP A 1 461 ? 10.087 -10.013 13.342 1.00 95.50 461 TRP A N 1
ATOM 3658 C CA . TRP A 1 461 ? 9.456 -9.173 14.361 1.00 95.50 461 TRP A CA 1
ATOM 3659 C C . TRP A 1 461 ? 8.001 -9.564 14.627 1.00 95.50 461 TRP A C 1
ATOM 3661 O O . TRP A 1 461 ? 7.639 -9.802 15.783 1.00 95.50 461 TRP A O 1
ATOM 3671 N N . ALA A 1 462 ? 7.161 -9.567 13.589 1.00 96.75 462 ALA A N 1
ATOM 3672 C CA . ALA A 1 462 ? 5.731 -9.832 13.717 1.00 96.75 462 ALA A CA 1
ATOM 3673 C C . ALA A 1 462 ? 5.074 -10.180 12.378 1.00 96.75 462 ALA A C 1
ATOM 3675 O O . ALA A 1 462 ? 5.484 -9.666 11.337 1.00 96.75 462 ALA A O 1
ATOM 3676 N N . ALA A 1 463 ? 3.991 -10.953 12.418 1.00 98.31 463 ALA A N 1
ATOM 3677 C CA . ALA A 1 463 ? 3.118 -11.135 11.263 1.00 98.31 463 ALA A CA 1
ATOM 3678 C C . ALA A 1 463 ? 2.399 -9.840 10.878 1.00 98.31 463 ALA A C 1
ATOM 3680 O O . ALA A 1 463 ? 2.363 -9.494 9.700 1.00 98.31 463 ALA A O 1
ATOM 3681 N N . ILE A 1 464 ? 1.893 -9.087 11.860 1.00 98.75 464 ILE A N 1
ATOM 3682 C CA . ILE A 1 464 ? 1.293 -7.767 11.643 1.00 98.75 464 ILE A CA 1
ATOM 3683 C C . ILE A 1 464 ? 1.910 -6.747 12.607 1.00 98.75 464 ILE A C 1
ATOM 3685 O O . ILE A 1 464 ? 1.838 -6.894 13.831 1.00 98.75 464 ILE A O 1
ATOM 3689 N N . LYS A 1 465 ? 2.513 -5.692 12.050 1.00 97.88 465 LYS A N 1
ATOM 3690 C CA . LYS A 1 465 ? 3.238 -4.636 12.770 1.00 97.88 465 LYS A CA 1
ATOM 3691 C C . LYS A 1 465 ? 2.408 -3.350 12.843 1.00 97.88 465 LYS A C 1
ATOM 3693 O O . LYS A 1 465 ? 2.046 -2.781 11.816 1.00 97.88 465 LYS A O 1
ATOM 3698 N N . LEU A 1 466 ? 2.155 -2.861 14.062 1.00 97.19 466 LEU A N 1
ATOM 3699 C CA . LEU A 1 466 ? 1.325 -1.676 14.343 1.00 97.19 466 LEU A CA 1
ATOM 3700 C C . LEU A 1 466 ? 2.018 -0.694 15.302 1.00 97.19 466 LEU A C 1
ATOM 3702 O O . LEU A 1 466 ? 2.854 -1.104 16.106 1.00 97.19 466 LEU A O 1
ATOM 3706 N N . GLY A 1 467 ? 1.647 0.592 15.283 1.00 95.44 467 GLY A N 1
ATOM 3707 C CA . GLY A 1 467 ? 2.120 1.576 16.270 1.00 95.44 467 GLY A CA 1
ATOM 3708 C C . GLY A 1 467 ? 1.879 3.043 15.887 1.00 95.44 467 GLY A C 1
ATOM 3709 O O . GLY A 1 467 ? 1.267 3.339 14.862 1.00 95.44 467 GLY A O 1
ATOM 3710 N N . GLY A 1 468 ? 2.410 3.966 16.694 1.00 94.31 468 GLY A N 1
ATOM 3711 C CA . GLY A 1 468 ? 2.450 5.403 16.406 1.00 94.31 468 GLY A CA 1
ATOM 3712 C C . GLY A 1 468 ? 1.152 6.204 16.578 1.00 94.31 468 GLY A C 1
ATOM 3713 O O . GLY A 1 468 ? 1.106 7.327 16.086 1.00 94.31 468 GLY A O 1
ATOM 3714 N N . LEU A 1 469 ? 0.105 5.693 17.233 1.00 91.62 469 LEU A N 1
ATOM 3715 C CA . LEU A 1 469 ? -1.187 6.391 17.345 1.00 91.62 469 LEU A CA 1
ATOM 3716 C C . LEU A 1 469 ? -1.103 7.762 18.045 1.00 91.62 469 LEU A C 1
ATOM 3718 O O . LEU A 1 469 ? -1.691 8.729 17.572 1.00 91.62 469 LEU A O 1
ATOM 3722 N N . VAL A 1 470 ? -0.394 7.871 19.165 1.00 89.69 470 VAL A N 1
ATOM 3723 C CA . VAL A 1 470 ? -0.223 9.124 19.919 1.00 89.69 470 VAL A CA 1
ATOM 3724 C C . VAL A 1 470 ? 0.731 10.085 19.205 1.00 89.69 470 VAL A C 1
ATOM 3726 O O . VAL A 1 470 ? 0.493 11.294 19.171 1.00 89.69 470 VAL A O 1
ATOM 3729 N N . SER A 1 471 ? 1.820 9.582 18.614 1.00 90.50 471 SER A N 1
ATOM 3730 C CA . SER A 1 471 ? 2.801 10.435 17.920 1.00 90.50 471 SER A CA 1
ATOM 3731 C C . SER A 1 471 ? 2.319 10.900 16.542 1.00 90.50 471 SER A C 1
ATOM 3733 O O . SER A 1 471 ? 2.776 11.928 16.021 1.00 90.50 471 SER A O 1
ATOM 3735 N N . ARG A 1 472 ? 1.422 10.121 15.934 1.00 90.00 472 ARG A N 1
ATOM 3736 C CA . ARG A 1 472 ? 0.910 10.279 14.577 1.00 90.00 472 ARG A CA 1
ATOM 3737 C C . ARG A 1 472 ? -0.577 9.904 14.511 1.00 90.00 472 ARG A C 1
ATOM 3739 O O . ARG A 1 472 ? -0.929 9.004 13.752 1.00 90.00 472 ARG A O 1
ATOM 3746 N N . PRO A 1 473 ? -1.466 10.624 15.217 1.00 83.69 473 PRO A N 1
ATOM 3747 C CA . PRO A 1 473 ? -2.889 10.311 15.197 1.00 83.69 473 PRO A CA 1
ATOM 3748 C C . PRO A 1 473 ? -3.435 10.409 13.770 1.00 83.69 473 PRO A C 1
ATOM 3750 O O . PRO A 1 473 ? -3.268 11.421 13.070 1.00 83.69 473 PRO A O 1
ATOM 3753 N N . ALA A 1 474 ? -3.985 9.301 13.291 1.00 81.62 474 ALA A N 1
ATOM 3754 C CA . ALA A 1 474 ? -5.403 8.963 13.407 1.00 81.62 474 ALA A CA 1
ATOM 3755 C C . ALA A 1 474 ? -5.525 7.444 13.160 1.00 81.62 474 ALA A C 1
ATOM 3757 O O . ALA A 1 474 ? -4.541 6.730 13.306 1.00 81.62 474 ALA A O 1
ATOM 3758 N N . GLY A 1 475 ? -6.686 6.954 12.734 1.00 87.94 475 GLY A N 1
ATOM 3759 C CA . GLY A 1 475 ? -6.745 5.702 11.987 1.00 87.94 475 GLY A CA 1
ATOM 3760 C C . GLY A 1 475 ? -6.881 4.433 12.812 1.00 87.94 475 GLY A C 1
ATOM 3761 O O . GLY A 1 475 ? -6.085 4.142 13.701 1.00 87.94 475 GLY A O 1
ATOM 3762 N N . LYS A 1 476 ? -7.891 3.643 12.455 1.00 92.50 476 LYS A N 1
ATOM 3763 C CA . LYS A 1 476 ? -8.134 2.311 13.002 1.00 92.50 476 LYS A CA 1
ATOM 3764 C C . LYS A 1 476 ? -7.766 1.231 11.993 1.00 92.50 476 LYS A C 1
ATOM 3766 O O . LYS A 1 476 ? -8.060 1.372 10.805 1.00 92.50 476 LYS A O 1
ATOM 3771 N N . VAL A 1 477 ? -7.182 0.141 12.481 1.00 96.69 477 VAL A N 1
ATOM 3772 C CA . VAL A 1 477 ? -6.913 -1.070 11.693 1.00 96.69 477 VAL A CA 1
ATOM 3773 C C . VAL A 1 477 ? -7.896 -2.170 12.100 1.00 96.69 477 VAL A C 1
ATOM 3775 O O . VAL A 1 477 ? -8.028 -2.483 13.282 1.00 96.69 477 VAL A O 1
ATOM 3778 N N . PHE A 1 478 ? -8.596 -2.756 11.134 1.00 96.81 478 PHE A N 1
ATOM 3779 C CA . PHE A 1 478 ? -9.441 -3.932 11.331 1.00 96.81 478 PHE A CA 1
ATOM 3780 C C . PHE A 1 478 ? -8.678 -5.181 10.875 1.00 96.81 478 PHE A C 1
ATOM 3782 O O . PHE A 1 478 ? -8.184 -5.209 9.749 1.00 96.81 478 PHE A O 1
ATOM 3789 N N . ILE A 1 479 ? -8.569 -6.198 11.734 1.00 98.12 479 ILE A N 1
ATOM 3790 C CA . ILE A 1 479 ? -7.796 -7.423 11.456 1.00 98.12 479 ILE A CA 1
ATOM 3791 C C . ILE A 1 479 ? -8.668 -8.649 11.702 1.00 98.12 479 ILE A C 1
ATOM 3793 O O . ILE A 1 479 ? -9.004 -8.930 12.850 1.00 98.12 479 ILE A O 1
ATOM 3797 N N . PHE A 1 480 ? -9.025 -9.412 10.673 1.00 95.88 480 PHE A N 1
ATOM 3798 C CA . PHE A 1 480 ? -9.940 -10.533 10.882 1.00 95.88 480 PHE A CA 1
ATOM 3799 C C . PHE A 1 480 ? -9.738 -11.727 9.971 1.00 95.88 480 PHE A C 1
ATOM 3801 O O . PHE A 1 480 ? -9.268 -11.580 8.855 1.00 95.88 480 PHE A O 1
ATOM 3808 N N . ASN A 1 481 ? -10.117 -12.917 10.432 1.00 94.81 481 ASN A N 1
ATOM 3809 C CA . ASN A 1 481 ? -10.092 -14.144 9.629 1.00 94.81 481 ASN A CA 1
ATOM 3810 C C . ASN A 1 481 ? -8.718 -14.496 9.020 1.00 94.81 481 ASN A C 1
ATOM 3812 O O . ASN A 1 481 ? -8.655 -15.222 8.034 1.00 94.81 481 ASN A O 1
ATOM 3816 N N . ASN A 1 482 ? -7.609 -13.975 9.553 1.00 97.31 482 ASN A N 1
ATOM 3817 C CA . ASN A 1 482 ? -6.275 -14.343 9.077 1.00 97.31 482 ASN A CA 1
ATOM 3818 C C . ASN A 1 482 ? -5.827 -15.661 9.722 1.00 97.31 482 ASN A C 1
ATOM 3820 O O . ASN A 1 482 ? -6.129 -15.908 10.895 1.00 97.31 482 ASN A O 1
ATOM 3824 N N . LEU A 1 483 ? -5.056 -16.454 8.977 1.00 96.56 483 LEU A N 1
ATOM 3825 C CA . LEU A 1 483 ? -4.287 -17.579 9.501 1.00 96.56 483 LEU A CA 1
ATOM 3826 C C . LEU A 1 483 ? -2.830 -17.138 9.643 1.00 96.56 483 LEU A C 1
ATOM 3828 O O . LEU A 1 483 ? -2.168 -16.803 8.663 1.00 96.56 483 LEU A O 1
ATOM 3832 N N . ILE A 1 484 ? -2.337 -17.109 10.874 1.00 97.94 484 ILE A N 1
ATOM 3833 C CA . ILE A 1 484 ? -0.988 -16.664 11.206 1.00 97.94 484 ILE A CA 1
ATOM 3834 C C . ILE A 1 484 ? -0.261 -17.810 11.900 1.00 97.94 484 ILE A C 1
ATOM 3836 O O . ILE A 1 484 ? -0.694 -18.255 12.961 1.00 97.94 484 ILE A O 1
ATOM 3840 N N . ILE A 1 485 ? 0.859 -18.242 11.327 1.00 93.44 485 ILE A N 1
ATOM 3841 C CA . ILE A 1 485 ? 1.750 -19.261 11.886 1.00 93.44 485 ILE A CA 1
ATOM 3842 C C . ILE A 1 485 ? 3.158 -18.666 11.946 1.00 93.44 485 ILE A C 1
ATOM 3844 O O . ILE A 1 485 ? 3.843 -18.555 10.938 1.00 93.44 485 ILE A O 1
ATOM 3848 N N . SER A 1 486 ? 3.607 -18.215 13.114 1.00 89.75 486 SER A N 1
ATOM 3849 C CA . SER A 1 486 ? 4.859 -17.450 13.215 1.00 89.75 486 SER A CA 1
ATOM 3850 C C . SER A 1 486 ? 5.806 -17.997 14.274 1.00 89.75 486 SER A C 1
ATOM 3852 O O . SER A 1 486 ? 5.392 -18.331 15.376 1.00 89.75 486 SER A O 1
ATOM 3854 N N . ASP A 1 487 ? 7.108 -17.972 14.004 1.00 89.12 487 ASP A N 1
ATOM 3855 C CA . ASP A 1 487 ? 8.131 -18.262 15.019 1.00 89.12 487 ASP A CA 1
ATOM 3856 C C . ASP A 1 487 ? 8.399 -17.060 15.952 1.00 89.12 487 ASP A C 1
ATOM 3858 O O . ASP A 1 487 ? 9.189 -17.148 16.893 1.00 89.12 487 ASP A O 1
ATOM 3862 N N . SER A 1 488 ? 7.738 -15.919 15.712 1.00 90.75 488 SER A N 1
ATOM 3863 C CA . SER A 1 488 ? 7.952 -14.656 16.425 1.00 90.75 488 SER A CA 1
ATOM 3864 C C . SER A 1 488 ? 6.668 -14.140 17.087 1.00 90.75 488 SER A C 1
ATOM 3866 O O . SER A 1 488 ? 6.161 -14.781 18.005 1.00 90.75 488 SER A O 1
ATOM 3868 N N . ASN A 1 489 ? 6.155 -12.962 16.722 1.00 96.19 489 ASN A N 1
ATOM 3869 C CA . ASN A 1 489 ? 4.885 -12.446 17.235 1.00 96.19 489 ASN A CA 1
ATOM 3870 C C . ASN A 1 489 ? 3.789 -12.504 16.161 1.00 96.19 489 ASN A C 1
ATOM 3872 O O . ASN A 1 489 ? 4.064 -12.327 14.977 1.00 96.19 489 ASN A O 1
ATOM 3876 N N . GLY A 1 490 ? 2.534 -12.668 16.579 1.00 96.69 490 GLY A N 1
ATOM 3877 C CA . GLY A 1 490 ? 1.378 -12.514 15.693 1.00 96.69 490 GLY A CA 1
ATOM 3878 C C . GLY A 1 490 ? 1.142 -11.040 15.355 1.00 96.69 490 GLY A C 1
ATOM 3879 O O . GLY A 1 490 ? 1.699 -10.503 14.399 1.00 96.69 490 GLY A O 1
ATOM 3880 N N . ILE A 1 491 ? 0.344 -10.358 16.176 1.00 96.75 491 ILE A N 1
ATOM 3881 C CA . ILE A 1 491 ? 0.102 -8.910 16.077 1.00 96.75 491 ILE A CA 1
ATOM 3882 C C . ILE A 1 491 ? 0.974 -8.199 17.116 1.00 96.75 491 ILE A C 1
ATOM 3884 O O . ILE A 1 491 ? 0.875 -8.506 18.304 1.00 96.75 491 ILE A O 1
ATOM 3888 N N . ALA A 1 492 ? 1.819 -7.241 16.722 1.00 95.75 492 ALA A N 1
ATOM 3889 C CA . ALA A 1 492 ? 2.745 -6.617 17.673 1.00 95.75 492 ALA A CA 1
ATOM 3890 C C . ALA A 1 492 ? 3.018 -5.121 17.472 1.00 95.75 492 ALA A C 1
ATOM 3892 O O . ALA A 1 492 ? 3.159 -4.611 16.359 1.00 95.75 492 ALA A O 1
ATOM 3893 N N . SER A 1 493 ? 3.226 -4.445 18.607 1.00 94.31 493 SER A N 1
ATOM 3894 C CA . SER A 1 493 ? 3.699 -3.063 18.715 1.00 94.31 493 SER A CA 1
ATOM 3895 C C . SER A 1 493 ? 5.122 -2.863 18.170 1.00 94.31 493 SER A C 1
ATOM 3897 O O . SER A 1 493 ? 6.098 -3.341 18.759 1.00 94.31 493 SER A O 1
ATOM 3899 N N . ALA A 1 494 ? 5.273 -2.007 17.166 1.00 94.56 494 ALA A N 1
ATOM 3900 C CA . ALA A 1 494 ? 6.526 -1.341 16.812 1.00 94.56 494 ALA A CA 1
ATOM 3901 C C . ALA A 1 494 ? 6.482 0.151 17.182 1.00 94.56 494 ALA A C 1
ATOM 3903 O O . ALA A 1 494 ? 5.436 0.690 17.534 1.00 94.56 494 ALA A O 1
ATOM 3904 N N . LYS A 1 495 ? 7.642 0.819 17.171 1.00 94.38 495 LYS A N 1
ATOM 3905 C CA . LYS A 1 495 ? 7.749 2.242 17.522 1.00 94.38 495 LYS A CA 1
ATOM 3906 C C . LYS A 1 495 ? 7.747 3.111 16.271 1.00 94.38 495 LYS A C 1
ATOM 3908 O O . LYS A 1 495 ? 8.602 2.933 15.411 1.00 94.38 495 LYS A O 1
ATOM 3913 N N . PHE A 1 496 ? 6.901 4.135 16.257 1.00 93.62 496 PHE A N 1
ATOM 3914 C CA . PHE A 1 496 ? 7.003 5.259 15.332 1.00 93.62 496 PHE A CA 1
ATOM 3915 C C . PHE A 1 496 ? 7.002 6.564 16.122 1.00 93.62 496 PHE A C 1
ATOM 3917 O O . PHE A 1 496 ? 6.124 6.797 16.948 1.00 93.62 496 PHE A O 1
ATOM 3924 N N . GLY A 1 497 ? 8.016 7.413 15.926 1.00 89.94 497 GLY A N 1
ATOM 3925 C CA . GLY A 1 497 ? 8.168 8.633 16.731 1.00 89.94 497 GLY A CA 1
ATOM 3926 C C . GLY A 1 497 ? 8.229 8.356 18.242 1.00 89.94 497 GLY A C 1
ATOM 3927 O O . GLY A 1 497 ? 7.608 9.079 19.011 1.00 89.94 497 GLY A O 1
ATOM 3928 N N . ASN A 1 498 ? 8.934 7.289 18.648 1.00 90.38 498 ASN A N 1
ATOM 3929 C CA . ASN A 1 498 ? 9.014 6.762 20.023 1.00 90.38 498 ASN A CA 1
ATOM 3930 C C . ASN A 1 498 ? 7.704 6.244 20.639 1.00 90.38 498 ASN A C 1
ATOM 3932 O O . ASN A 1 498 ? 7.696 5.871 21.810 1.00 90.38 498 ASN A O 1
ATOM 3936 N N . ASP A 1 499 ? 6.639 6.132 19.855 1.00 92.75 499 ASP A N 1
ATOM 3937 C CA . ASP A 1 499 ? 5.331 5.685 20.313 1.00 92.75 499 ASP A CA 1
ATOM 3938 C C . ASP A 1 499 ? 4.965 4.322 19.716 1.00 92.75 499 ASP A C 1
ATOM 3940 O O . ASP A 1 499 ? 5.129 4.087 18.519 1.00 92.75 499 ASP A O 1
ATOM 3944 N N . SER A 1 500 ? 4.480 3.423 20.571 1.00 93.50 500 SER A N 1
ATOM 3945 C CA . SER A 1 500 ? 4.096 2.055 20.212 1.00 93.50 500 SER A CA 1
ATOM 3946 C C . SER A 1 500 ? 2.618 1.731 20.446 1.00 93.50 500 SER A C 1
ATOM 3948 O O . SER A 1 500 ? 2.213 0.573 20.325 1.00 93.50 500 SER A O 1
ATOM 3950 N N . THR A 1 501 ? 1.823 2.753 20.777 1.00 92.62 501 THR A N 1
ATOM 3951 C CA . THR A 1 501 ? 0.362 2.672 20.851 1.00 92.62 501 THR A CA 1
ATOM 3952 C C . THR A 1 501 ? -0.235 2.537 19.452 1.00 92.62 501 THR A C 1
ATOM 3954 O O . THR A 1 501 ? 0.308 3.052 18.477 1.00 92.62 501 THR A O 1
ATOM 3957 N N . PHE A 1 502 ? -1.359 1.842 19.339 1.00 93.44 502 PHE A N 1
ATOM 3958 C CA . PHE A 1 502 ? -2.109 1.680 18.096 1.00 93.44 502 PHE A CA 1
ATOM 3959 C C . PHE A 1 502 ? -3.602 1.576 18.405 1.00 93.44 502 PHE A C 1
ATOM 3961 O O . PHE A 1 502 ? -3.974 1.370 19.561 1.00 93.44 502 PHE A O 1
ATOM 3968 N N . TRP A 1 503 ? -4.438 1.719 17.374 1.00 92.50 503 TRP A N 1
ATOM 3969 C CA . TRP A 1 503 ? -5.882 1.534 17.463 1.00 92.50 503 TRP A CA 1
ATOM 3970 C C . TRP A 1 503 ? -6.330 0.422 16.520 1.00 92.50 503 TRP A C 1
ATOM 3972 O O . TRP A 1 503 ? -6.213 0.550 15.298 1.00 92.50 503 TRP A O 1
ATOM 3982 N N . LEU A 1 504 ? -6.860 -0.661 17.085 1.00 92.44 504 LEU A N 1
ATOM 3983 C CA . LEU A 1 504 ? -7.340 -1.792 16.303 1.00 92.44 504 LEU A CA 1
ATOM 3984 C C . LEU A 1 504 ? -8.671 -2.365 16.786 1.00 92.44 504 LEU A C 1
ATOM 3986 O O . LEU A 1 504 ? -9.089 -2.177 17.931 1.00 92.44 504 LEU A O 1
ATOM 3990 N N . GLU A 1 505 ? -9.314 -3.108 15.893 1.00 91.25 505 GLU A N 1
ATOM 3991 C CA . GLU A 1 505 ? -10.320 -4.114 16.230 1.00 91.25 505 GLU A CA 1
ATOM 3992 C C . GLU A 1 505 ? -9.975 -5.410 15.498 1.00 91.25 505 GLU A C 1
ATOM 3994 O O . GLU A 1 505 ? -9.837 -5.402 14.276 1.00 91.25 505 GLU A O 1
ATOM 3999 N N . ALA A 1 506 ? -9.791 -6.503 16.241 1.00 89.88 506 ALA A N 1
ATOM 4000 C CA . ALA A 1 506 ? -9.389 -7.787 15.684 1.00 89.88 506 ALA A CA 1
ATOM 4001 C C . ALA A 1 506 ? -10.346 -8.916 16.062 1.00 89.88 506 ALA A C 1
ATOM 4003 O O . ALA A 1 506 ? -10.672 -9.075 17.243 1.00 89.88 506 ALA A O 1
ATOM 4004 N N . TRP A 1 507 ? -10.762 -9.734 15.094 1.00 89.88 507 TRP A N 1
ATOM 4005 C CA . TRP A 1 507 ? -11.644 -10.865 15.376 1.00 89.88 507 TRP A CA 1
ATOM 4006 C C . TRP A 1 507 ? -11.451 -12.080 14.487 1.00 89.88 507 TRP A C 1
ATOM 4008 O O . TRP A 1 507 ? -11.019 -11.960 13.349 1.00 89.88 507 TRP A O 1
ATOM 4018 N N . SER A 1 508 ? -11.805 -13.258 15.001 1.00 87.94 508 SER A N 1
ATOM 4019 C CA . SER A 1 508 ? -11.854 -14.496 14.210 1.00 87.94 508 SER A CA 1
ATOM 4020 C C . SER A 1 508 ? -10.533 -14.865 13.520 1.00 87.94 508 SER A C 1
ATOM 4022 O O . SER A 1 508 ? -10.534 -15.588 12.531 1.00 87.94 508 SER A O 1
ATOM 4024 N N . ASN A 1 509 ? -9.394 -14.379 14.020 1.00 89.94 509 ASN A N 1
ATOM 4025 C CA . ASN A 1 509 ? -8.078 -14.787 13.529 1.00 89.94 509 ASN A CA 1
ATOM 4026 C C . ASN A 1 509 ? -7.636 -16.084 14.209 1.00 89.94 509 ASN A C 1
ATOM 4028 O O . ASN A 1 509 ? -7.940 -16.294 15.385 1.00 89.94 509 ASN A O 1
ATOM 4032 N N . ILE A 1 510 ? -6.855 -16.894 13.499 1.00 90.81 510 ILE A N 1
ATOM 4033 C CA . ILE A 1 510 ? -6.117 -18.031 14.052 1.00 90.81 510 ILE A CA 1
ATOM 4034 C C . ILE A 1 510 ? -4.644 -17.641 14.112 1.00 90.81 510 ILE A C 1
ATOM 4036 O O . ILE A 1 510 ? -4.043 -17.340 13.086 1.00 90.81 510 ILE A O 1
ATOM 4040 N N . ILE A 1 511 ? -4.071 -17.607 15.314 1.00 93.75 511 ILE A N 1
ATOM 4041 C CA . ILE A 1 511 ? -2.696 -17.166 15.557 1.00 93.75 511 ILE A CA 1
ATOM 4042 C C . ILE A 1 511 ? -1.948 -18.240 16.339 1.00 93.75 511 ILE A C 1
ATOM 4044 O O . ILE A 1 511 ? -2.055 -18.334 17.565 1.00 93.75 511 ILE A O 1
ATOM 4048 N N . ILE A 1 512 ? -1.156 -19.012 15.610 1.00 88.31 512 ILE A N 1
ATOM 4049 C CA . ILE A 1 512 ? -0.274 -20.049 16.126 1.00 88.31 512 ILE A CA 1
ATOM 4050 C C . ILE A 1 512 ? 1.147 -19.491 16.154 1.00 88.31 512 ILE A C 1
ATOM 4052 O O . ILE A 1 512 ? 1.628 -18.905 15.183 1.00 88.31 512 ILE A O 1
ATOM 4056 N N . VAL A 1 513 ? 1.816 -19.638 17.293 1.00 89.06 513 VAL A N 1
ATOM 4057 C CA . VAL A 1 513 ? 3.175 -19.145 17.496 1.00 89.06 513 VAL A CA 1
ATOM 4058 C C . VAL A 1 513 ? 4.089 -20.272 17.959 1.00 89.06 513 VAL A C 1
ATOM 4060 O O . VAL A 1 513 ? 3.813 -20.904 18.972 1.00 89.06 513 VAL A O 1
ATOM 4063 N N . ASN A 1 514 ? 5.200 -20.503 17.265 1.00 87.19 514 ASN A N 1
ATOM 4064 C CA . ASN A 1 514 ? 6.079 -21.651 17.531 1.00 87.19 514 ASN A CA 1
ATOM 4065 C C . ASN A 1 514 ? 7.340 -21.304 18.334 1.00 87.19 514 ASN A C 1
ATOM 4067 O O . ASN A 1 514 ? 8.044 -22.201 18.789 1.00 87.19 514 ASN A O 1
ATOM 4071 N N . GLY A 1 515 ? 7.631 -20.017 18.536 1.00 83.56 515 GLY A N 1
ATOM 4072 C CA . GLY A 1 515 ? 8.806 -19.559 19.275 1.00 83.56 515 GLY A CA 1
ATOM 4073 C C . GLY A 1 515 ? 8.466 -18.871 20.594 1.00 83.56 515 GLY A C 1
ATOM 4074 O O . GLY A 1 515 ? 7.340 -18.434 20.837 1.00 83.56 515 GLY A O 1
ATOM 4075 N N . TYR A 1 516 ? 9.469 -18.724 21.460 1.00 82.56 516 TYR A N 1
ATOM 4076 C CA . TYR A 1 516 ? 9.366 -17.859 22.630 1.00 82.56 516 TYR A CA 1
ATOM 4077 C C . TYR A 1 516 ? 10.720 -17.290 23.048 1.00 82.56 516 TYR A C 1
ATOM 4079 O O . TYR A 1 516 ? 11.704 -18.004 23.232 1.00 82.56 516 TYR A O 1
ATOM 4087 N N . LYS A 1 517 ? 10.742 -15.978 23.292 1.00 80.56 517 LYS A N 1
ATOM 4088 C CA . LYS A 1 517 ? 11.833 -15.301 23.991 1.00 80.56 517 LYS A CA 1
ATOM 4089 C C . LYS A 1 517 ? 11.236 -14.245 24.901 1.00 80.56 517 LYS A C 1
ATOM 4091 O O . LYS A 1 517 ? 10.658 -13.257 24.436 1.00 80.56 517 LYS A O 1
ATOM 4096 N N . LYS A 1 518 ? 11.421 -14.447 26.207 1.00 74.81 518 LYS A N 1
ATOM 4097 C CA . LYS A 1 518 ? 10.860 -13.602 27.266 1.00 74.81 518 LYS A CA 1
ATOM 4098 C C . LYS A 1 518 ? 10.969 -12.112 26.920 1.00 74.81 518 LYS A C 1
ATOM 4100 O O . LYS A 1 518 ? 12.048 -11.623 26.590 1.00 74.81 518 LYS A O 1
ATOM 4105 N N . ASN A 1 519 ? 9.844 -11.405 27.039 1.00 68.81 519 ASN A N 1
ATOM 4106 C CA . ASN A 1 519 ? 9.659 -9.964 26.812 1.00 68.81 519 ASN A CA 1
ATOM 4107 C C . ASN A 1 519 ? 9.704 -9.452 25.361 1.00 68.81 519 ASN A C 1
ATOM 4109 O O . ASN A 1 519 ? 9.380 -8.278 25.161 1.00 68.81 519 ASN A O 1
ATOM 4113 N N . PHE A 1 520 ? 10.073 -10.266 24.365 1.00 73.81 520 PHE A N 1
ATOM 4114 C CA . PHE A 1 520 ? 10.276 -9.769 22.996 1.00 73.81 520 PHE A CA 1
ATOM 4115 C C . PHE A 1 520 ? 9.572 -10.580 21.905 1.00 73.81 520 PHE A C 1
ATOM 4117 O O . PHE A 1 520 ? 9.090 -9.968 20.952 1.00 73.81 520 PHE A O 1
ATOM 4124 N N . PHE A 1 521 ? 9.490 -11.906 22.044 1.00 85.94 521 PHE A N 1
ATOM 4125 C CA . PHE A 1 521 ? 8.987 -12.806 21.000 1.00 85.94 521 PHE A CA 1
ATOM 4126 C C . PHE A 1 521 ? 8.125 -13.923 21.590 1.00 85.94 521 PHE A C 1
ATOM 4128 O O . PHE A 1 521 ? 8.322 -14.314 22.745 1.00 85.94 521 PHE A O 1
ATOM 4135 N N . GLY A 1 522 ? 7.204 -14.453 20.789 1.00 86.69 522 GLY A N 1
ATOM 4136 C CA . GLY A 1 522 ? 6.327 -15.559 21.162 1.00 86.69 522 GLY A CA 1
ATOM 4137 C C . GLY A 1 522 ? 4.892 -15.156 21.502 1.00 86.69 522 GLY A C 1
ATOM 4138 O O . GLY A 1 522 ? 4.095 -15.999 21.902 1.00 86.69 522 GLY A O 1
ATOM 4139 N N . TYR A 1 523 ? 4.535 -13.878 21.388 1.00 90.38 523 TYR A N 1
ATOM 4140 C CA . TYR A 1 523 ? 3.194 -13.413 21.734 1.00 90.38 523 TYR A CA 1
ATOM 4141 C C . TYR A 1 523 ? 2.278 -13.458 20.512 1.00 90.38 523 TYR A C 1
ATOM 4143 O O . TYR A 1 523 ? 2.585 -12.861 19.480 1.00 90.38 523 TYR A O 1
ATOM 4151 N N . SER A 1 524 ? 1.099 -14.064 20.646 1.00 88.88 524 SER A N 1
ATOM 4152 C CA . SER A 1 524 ? 0.054 -13.970 19.620 1.00 88.88 524 SER A CA 1
ATOM 4153 C C . SER A 1 524 ? -0.418 -12.519 19.458 1.00 88.88 524 SER A C 1
ATOM 4155 O O . SER A 1 524 ? -0.669 -12.065 18.343 1.00 88.88 524 SER A O 1
ATOM 4157 N N . VAL A 1 525 ? -0.462 -11.767 20.567 1.00 90.44 525 VAL A N 1
ATOM 4158 C CA . VAL A 1 525 ? -0.687 -10.314 20.585 1.00 90.44 525 VAL A CA 1
ATOM 4159 C C . VAL A 1 525 ? 0.263 -9.644 21.580 1.00 90.44 525 VAL A C 1
ATOM 4161 O O . VAL A 1 525 ? 0.275 -10.004 22.758 1.00 90.44 525 VAL A O 1
ATOM 4164 N N . LEU A 1 526 ? 1.033 -8.650 21.128 1.00 91.38 526 LEU A N 1
ATOM 4165 C CA . LEU A 1 526 ? 1.987 -7.890 21.942 1.00 91.38 526 LEU A CA 1
ATOM 4166 C C . LEU A 1 526 ? 1.725 -6.378 21.892 1.00 91.38 526 LEU A C 1
ATOM 4168 O O . LEU A 1 526 ? 2.187 -5.687 20.984 1.00 91.38 526 LEU A O 1
ATOM 4172 N N . GLU A 1 527 ? 1.096 -5.844 22.938 1.00 89.38 527 GLU A N 1
ATOM 4173 C CA . GLU A 1 527 ? 0.987 -4.409 23.212 1.00 89.38 527 GLU A CA 1
ATOM 4174 C C . GLU A 1 527 ? 2.103 -3.956 24.166 1.00 89.38 527 GLU A C 1
ATOM 4176 O O . GLU A 1 527 ? 2.095 -4.243 25.368 1.00 89.38 527 GLU A O 1
ATOM 4181 N N . LYS A 1 528 ? 3.094 -3.220 23.649 1.00 84.75 528 LYS A N 1
ATOM 4182 C CA . LYS A 1 528 ? 4.182 -2.666 24.483 1.00 84.75 528 LYS A CA 1
ATOM 4183 C C . LYS A 1 528 ? 3.731 -1.461 25.309 1.00 84.75 528 LYS A C 1
ATOM 4185 O O . LYS A 1 528 ? 4.196 -1.292 26.434 1.00 84.75 528 LYS A O 1
ATOM 4190 N N . SER A 1 529 ? 2.827 -0.655 24.758 1.00 81.88 529 SER A N 1
ATOM 4191 C CA . SER A 1 529 ? 2.193 0.493 25.412 1.00 81.88 529 SER A CA 1
ATOM 4192 C C . SER A 1 529 ? 0.678 0.296 25.351 1.00 81.88 529 SER A C 1
ATOM 4194 O O . SER A 1 529 ? 0.044 0.785 24.417 1.00 81.88 529 SER A O 1
ATOM 4196 N N . PRO A 1 530 ? 0.102 -0.474 26.289 1.00 66.62 530 PRO A N 1
ATOM 4197 C CA . PRO A 1 530 ? -1.277 -0.921 26.181 1.00 66.62 530 PRO A CA 1
ATOM 4198 C C . PRO A 1 530 ? -2.258 0.260 26.217 1.00 66.62 530 PRO A C 1
ATOM 4200 O O . PRO A 1 530 ? -2.125 1.151 27.064 1.00 66.62 530 PRO A O 1
ATOM 4203 N N . PHE A 1 531 ? -3.254 0.265 25.327 1.00 70.12 531 PHE A N 1
ATOM 4204 C CA . PHE A 1 531 ? -4.264 1.327 25.225 1.00 70.12 531 PHE A CA 1
ATOM 4205 C C . PHE A 1 531 ? -5.666 0.703 25.215 1.00 70.12 531 PHE A C 1
ATOM 4207 O O . PHE A 1 531 ? -5.941 -0.216 24.454 1.00 70.12 531 PHE A O 1
ATOM 4214 N N . PHE A 1 532 ? -6.573 1.188 26.069 1.00 70.88 532 PHE A N 1
ATOM 4215 C CA . PHE A 1 532 ? -7.851 0.517 26.382 1.00 70.88 532 PHE A CA 1
ATOM 4216 C C . PHE A 1 532 ? -8.888 0.514 25.241 1.00 70.88 532 PHE A C 1
ATOM 4218 O O . PHE A 1 532 ? -9.987 -0.015 25.411 1.00 70.88 532 PHE A O 1
ATOM 4225 N N . ILE A 1 533 ? -8.571 1.161 24.117 1.00 77.88 533 ILE A N 1
ATOM 4226 C CA . ILE A 1 533 ? -9.464 1.325 22.960 1.00 77.88 533 ILE A CA 1
ATOM 4227 C C . ILE A 1 533 ? -9.426 0.129 22.008 1.00 77.88 533 ILE A C 1
ATOM 4229 O O . ILE A 1 533 ? -10.311 0.011 21.159 1.00 77.88 533 ILE A O 1
ATOM 4233 N N . ASN A 1 534 ? -8.392 -0.713 22.107 1.00 85.12 534 ASN A N 1
ATOM 4234 C CA . ASN A 1 534 ? -8.250 -1.883 21.254 1.00 85.12 534 ASN A CA 1
ATOM 4235 C C . ASN A 1 534 ? -9.312 -2.920 21.605 1.00 85.12 534 ASN A C 1
ATOM 4237 O O . ASN A 1 534 ? -9.624 -3.144 22.776 1.00 85.12 534 ASN A O 1
ATOM 4241 N N . LYS A 1 535 ? -9.866 -3.550 20.573 1.00 85.75 535 LYS A N 1
ATOM 4242 C CA . LYS A 1 535 ? -10.926 -4.548 20.703 1.00 85.75 535 LYS A CA 1
ATOM 4243 C C . LYS A 1 535 ? -10.474 -5.878 20.113 1.00 85.75 535 LYS A C 1
ATOM 4245 O O . LYS A 1 535 ? -9.946 -5.906 19.007 1.00 85.75 535 LYS A O 1
ATOM 4250 N N . TYR A 1 536 ? -10.709 -6.966 20.840 1.00 83.19 536 TYR A N 1
ATOM 4251 C CA . TYR A 1 536 ? -10.373 -8.325 20.422 1.00 83.19 536 TYR A CA 1
ATOM 4252 C C . TYR A 1 536 ? -11.581 -9.235 20.662 1.00 83.19 536 TYR A C 1
ATOM 4254 O O . TYR A 1 536 ? -12.097 -9.272 21.778 1.00 83.19 536 TYR A O 1
ATOM 4262 N N . HIS A 1 537 ? -12.027 -9.965 19.638 1.00 81.94 537 HIS A N 1
ATOM 4263 C CA . HIS A 1 537 ? -13.216 -10.821 19.706 1.00 81.94 537 HIS A CA 1
ATOM 4264 C C . HIS A 1 537 ? -12.953 -12.174 19.042 1.00 81.94 537 HIS A C 1
ATOM 4266 O O . HIS A 1 537 ? -12.517 -12.214 17.903 1.00 81.94 537 HIS A O 1
ATOM 4272 N N . ASN A 1 538 ? -13.233 -13.292 19.710 1.00 81.38 538 ASN A N 1
ATOM 4273 C CA . ASN A 1 538 ? -13.233 -14.624 19.082 1.00 81.38 538 ASN A CA 1
ATOM 4274 C C . ASN A 1 538 ? -11.944 -14.973 18.302 1.00 81.38 538 ASN A C 1
ATOM 4276 O O . ASN A 1 538 ? -12.011 -15.607 17.255 1.00 81.38 538 ASN A O 1
ATOM 4280 N N . ASN A 1 539 ? -10.773 -14.523 18.763 1.00 80.38 539 ASN A N 1
ATOM 4281 C CA . ASN A 1 539 ? -9.496 -14.907 18.156 1.00 80.38 539 ASN A CA 1
ATOM 4282 C C . ASN A 1 539 ? -8.999 -16.202 18.799 1.00 80.38 539 ASN A C 1
ATOM 4284 O O . ASN A 1 539 ? -8.962 -16.309 20.025 1.00 80.38 539 ASN A O 1
ATOM 4288 N N . LEU A 1 540 ? -8.574 -17.146 17.969 1.00 83.69 540 LEU A N 1
ATOM 4289 C CA . LEU A 1 540 ? -7.915 -18.371 18.384 1.00 83.69 540 LEU A CA 1
ATOM 4290 C C . LEU A 1 540 ? -6.414 -18.101 18.507 1.00 83.69 540 LEU A C 1
ATOM 4292 O O . LEU A 1 540 ? -5.772 -17.733 17.526 1.00 83.69 540 LEU A O 1
ATOM 4296 N N . VAL A 1 541 ? -5.851 -18.254 19.706 1.00 85.69 541 VAL A N 1
ATOM 4297 C CA . VAL A 1 541 ? -4.435 -17.958 19.967 1.00 85.69 541 VAL A CA 1
ATOM 4298 C C . VAL A 1 541 ? -3.756 -19.113 20.684 1.00 85.69 541 VAL A C 1
ATOM 4300 O O . VAL A 1 541 ? -4.276 -19.622 21.676 1.00 85.69 541 VAL A O 1
ATOM 4303 N N . PHE A 1 542 ? -2.577 -19.503 20.209 1.00 83.12 542 PHE A N 1
ATOM 4304 C CA . PHE A 1 542 ? -1.809 -20.579 20.820 1.00 83.12 542 PHE A CA 1
ATOM 4305 C C . PHE A 1 542 ? -0.307 -20.385 20.611 1.00 83.12 542 PHE A C 1
ATOM 4307 O O . PHE A 1 542 ? 0.132 -20.043 19.516 1.00 83.12 542 PHE A O 1
ATOM 4314 N N . ASN A 1 543 ? 0.482 -20.601 21.662 1.00 85.00 543 ASN A N 1
ATOM 4315 C CA . ASN A 1 543 ? 1.932 -20.703 21.587 1.00 85.00 543 ASN A CA 1
ATOM 4316 C C . ASN A 1 543 ? 2.340 -22.169 21.800 1.00 85.00 543 ASN A C 1
ATOM 4318 O O . ASN A 1 543 ? 2.181 -22.696 22.901 1.00 85.00 543 ASN A O 1
ATOM 4322 N N . CYS A 1 544 ? 2.889 -22.802 20.763 1.00 81.94 544 CYS A N 1
ATOM 4323 C CA . CYS A 1 544 ? 3.301 -24.205 20.760 1.00 81.94 544 CYS A CA 1
ATOM 4324 C C . CYS A 1 544 ? 4.515 -24.463 21.661 1.00 81.94 544 CYS A C 1
ATOM 4326 O O . CYS A 1 544 ? 4.577 -25.499 22.313 1.00 81.94 544 CYS A O 1
ATOM 4328 N N . TYR A 1 545 ? 5.457 -23.516 21.749 1.00 84.19 545 TYR A N 1
ATOM 4329 C CA . TYR A 1 545 ? 6.655 -23.655 22.587 1.00 84.19 545 TYR A CA 1
ATOM 4330 C C . TYR A 1 545 ? 6.314 -23.703 24.083 1.00 84.19 545 TYR A C 1
ATOM 4332 O O . TYR A 1 545 ? 6.919 -24.449 24.848 1.00 84.19 545 TYR A O 1
ATOM 4340 N N . LEU A 1 546 ? 5.353 -22.882 24.515 1.00 81.31 546 LEU A N 1
ATOM 4341 C CA . LEU A 1 546 ? 4.909 -22.799 25.909 1.00 81.31 546 LEU A CA 1
ATOM 4342 C C . LEU A 1 546 ? 3.677 -23.658 26.212 1.00 81.31 546 LEU A C 1
ATOM 4344 O O . LEU A 1 546 ? 3.304 -23.763 27.379 1.00 81.31 546 LEU A O 1
ATOM 4348 N N . ASN A 1 547 ? 3.045 -24.229 25.185 1.00 80.75 547 ASN A N 1
ATOM 4349 C CA . ASN A 1 547 ? 1.793 -24.976 25.280 1.00 80.75 547 ASN A CA 1
ATOM 4350 C C . ASN A 1 547 ? 0.661 -24.176 25.970 1.00 80.75 547 ASN A C 1
ATOM 4352 O O . ASN A 1 547 ? -0.031 -24.682 26.852 1.00 80.75 547 ASN A O 1
ATOM 4356 N N . LEU A 1 548 ? 0.508 -22.888 25.625 1.00 79.31 548 LEU A N 1
ATOM 4357 C CA . LEU A 1 548 ? -0.514 -21.993 26.195 1.00 79.31 548 LEU A CA 1
ATOM 4358 C C . LEU A 1 548 ? -0.853 -20.823 25.262 1.00 79.31 548 LEU A C 1
ATOM 4360 O O . LEU A 1 548 ? -0.058 -20.448 24.405 1.00 79.31 548 LEU A O 1
ATOM 4364 N N . GLY A 1 549 ? -2.004 -20.176 25.459 1.00 78.44 549 GLY A N 1
ATOM 4365 C CA . GLY A 1 549 ? -2.319 -18.904 24.799 1.00 78.44 549 GLY A CA 1
ATOM 4366 C C . GLY A 1 549 ? -1.535 -17.743 25.420 1.00 78.44 549 GLY A C 1
ATOM 4367 O O . GLY A 1 549 ? -1.748 -17.415 26.587 1.00 78.44 549 GLY A O 1
ATOM 4368 N N . LEU A 1 550 ? -0.629 -17.107 24.663 1.00 82.38 550 LEU A N 1
ATOM 4369 C CA . LEU A 1 550 ? 0.222 -16.024 25.172 1.00 82.38 550 LEU A CA 1
ATOM 4370 C C . LEU A 1 550 ? -0.122 -14.671 24.532 1.00 82.38 550 LEU A C 1
ATOM 4372 O O . LEU A 1 550 ? 0.189 -14.413 23.368 1.00 82.38 550 LEU A O 1
ATOM 4376 N N . ILE A 1 551 ? -0.692 -13.764 25.329 1.00 85.44 551 ILE A N 1
ATOM 4377 C CA . ILE A 1 551 ? -1.008 -12.385 24.931 1.00 85.44 551 ILE A CA 1
ATOM 4378 C C . ILE A 1 551 ? -0.517 -11.373 25.971 1.00 85.44 551 ILE A C 1
ATOM 4380 O O . ILE A 1 551 ? -0.407 -11.672 27.160 1.00 85.44 551 ILE A O 1
ATOM 4384 N N . LYS A 1 552 ? -0.246 -10.146 25.527 1.00 85.94 552 LYS A N 1
ATOM 4385 C CA . LYS A 1 552 ? 0.056 -8.994 26.380 1.00 85.94 552 LYS A CA 1
ATOM 4386 C C . LYS A 1 552 ? -0.747 -7.789 25.893 1.00 85.94 552 LYS A C 1
ATOM 4388 O O . LYS A 1 552 ? -0.374 -7.185 24.895 1.00 85.94 552 LYS A O 1
ATOM 4393 N N . VAL A 1 553 ? -1.831 -7.449 26.591 1.00 80.62 553 VAL A N 1
ATOM 4394 C CA . VAL A 1 553 ? -2.798 -6.390 26.220 1.00 80.62 553 VAL A CA 1
ATOM 4395 C C . VAL A 1 553 ? -3.261 -5.592 27.449 1.00 80.62 553 VAL A C 1
ATOM 4397 O O . VAL A 1 553 ? -3.073 -6.051 28.579 1.00 80.62 553 VAL A O 1
ATOM 4400 N N . LYS A 1 554 ? -3.875 -4.407 27.262 1.00 68.19 554 LYS A N 1
ATOM 4401 C CA . LYS A 1 554 ? -4.595 -3.704 28.350 1.00 68.19 554 LYS A CA 1
ATOM 4402 C C . LYS A 1 554 ? -6.037 -4.178 28.415 1.00 68.19 554 LYS A C 1
ATOM 4404 O O . LYS A 1 554 ? -6.769 -4.044 27.440 1.00 68.19 554 LYS A O 1
ATOM 4409 N N . TYR A 1 555 ? -6.477 -4.611 29.588 1.00 57.19 555 TYR A N 1
ATOM 4410 C CA . TYR A 1 555 ? -7.882 -4.926 29.821 1.00 57.19 555 TYR A CA 1
ATOM 4411 C C . TYR A 1 555 ? -8.692 -3.649 30.088 1.00 57.19 555 TYR A C 1
ATOM 4413 O O . TYR A 1 555 ? -8.278 -2.788 30.866 1.00 57.19 555 TYR A O 1
ATOM 4421 N N . ASN A 1 556 ? -9.857 -3.532 29.452 1.00 45.56 556 ASN A N 1
ATOM 4422 C CA . ASN A 1 556 ? -10.948 -2.681 29.928 1.00 45.56 556 ASN A CA 1
ATOM 4423 C C . ASN A 1 556 ? -11.856 -3.574 30.795 1.00 45.56 556 ASN A C 1
ATOM 4425 O O . ASN A 1 556 ? -11.998 -4.755 30.483 1.00 45.56 556 ASN A O 1
ATOM 4429 N N . HIS A 1 557 ? -12.449 -3.051 31.872 1.00 36.06 557 HIS A N 1
ATOM 4430 C CA . HIS A 1 557 ? -13.150 -3.817 32.927 1.00 36.06 557 HIS A CA 1
ATOM 4431 C C . HIS A 1 557 ? -14.314 -4.739 32.475 1.00 36.06 557 HIS A C 1
ATOM 4433 O O . HIS A 1 557 ? -14.910 -5.413 33.306 1.00 36.06 557 HIS A O 1
ATOM 4439 N N . THR A 1 558 ? -14.640 -4.805 31.184 1.00 36.81 558 THR A N 1
ATOM 4440 C CA . THR A 1 558 ? -15.556 -5.792 30.586 1.00 36.81 558 THR A CA 1
ATOM 4441 C C . THR A 1 558 ? -14.914 -7.147 30.279 1.00 36.81 558 THR A C 1
ATOM 4443 O O . THR A 1 558 ? -15.628 -8.080 29.930 1.00 36.81 558 THR A O 1
ATOM 4446 N N . PHE A 1 559 ? -13.597 -7.294 30.436 1.00 39.00 559 PHE A N 1
ATOM 4447 C CA . PHE A 1 559 ? -12.970 -8.608 30.568 1.00 39.00 559 PHE A CA 1
ATOM 4448 C C . PHE A 1 559 ? -13.033 -8.995 32.048 1.00 39.00 559 PHE A C 1
ATOM 4450 O O . PHE A 1 559 ? -12.126 -8.689 32.825 1.00 39.00 559 PHE A O 1
ATOM 4457 N N . THR A 1 560 ? -14.141 -9.599 32.482 1.00 29.86 560 THR A N 1
ATOM 4458 C CA . THR A 1 560 ? -14.157 -10.256 33.787 1.00 29.86 560 THR A CA 1
ATOM 4459 C C . THR A 1 560 ? -13.107 -11.351 33.764 1.00 29.86 560 THR A C 1
ATOM 4461 O O . THR A 1 560 ? -13.155 -12.282 32.968 1.00 29.86 560 THR A O 1
ATOM 4464 N N . GLN A 1 561 ? -12.170 -11.232 34.692 1.00 31.75 561 GLN A N 1
ATOM 4465 C CA . GLN A 1 561 ? -11.123 -12.191 35.028 1.00 31.75 561 GLN A CA 1
ATOM 4466 C C . GLN A 1 561 ? -11.684 -13.495 35.646 1.00 31.75 561 GLN A C 1
ATOM 4468 O O . GLN A 1 561 ? -10.951 -14.245 36.277 1.00 31.75 561 GLN A O 1
ATOM 4473 N N . ASN A 1 562 ? -12.976 -13.768 35.439 1.00 25.80 562 ASN A N 1
ATOM 4474 C CA . ASN A 1 562 ? -13.690 -14.979 35.815 1.00 25.80 562 ASN A CA 1
ATOM 4475 C C . ASN A 1 562 ? -14.301 -15.557 34.537 1.00 25.80 562 ASN A C 1
ATOM 4477 O O . ASN A 1 562 ? -15.314 -15.048 34.064 1.00 25.80 562 ASN A O 1
ATOM 4481 N N . ASN A 1 563 ? -13.587 -16.519 33.953 1.00 29.27 563 ASN A N 1
ATOM 4482 C CA . ASN A 1 563 ? -14.074 -17.686 33.211 1.00 29.27 563 ASN A CA 1
ATOM 4483 C C . ASN A 1 563 ? -12.823 -18.396 32.641 1.00 29.27 563 ASN A C 1
ATOM 4485 O O . ASN A 1 563 ? -12.409 -18.180 31.509 1.00 29.27 563 ASN A O 1
ATOM 4489 N N . HIS A 1 564 ? -12.085 -19.158 33.451 1.00 32.16 564 HIS A N 1
ATOM 4490 C CA . HIS A 1 564 ? -12.215 -20.610 33.321 1.00 32.16 564 HIS A CA 1
ATOM 4491 C C . HIS A 1 564 ? -13.676 -21.036 33.099 1.00 32.16 564 HIS A C 1
ATOM 4493 O O . HIS A 1 564 ? -14.526 -20.674 33.903 1.00 32.16 564 HIS A O 1
ATOM 4499 N N . ILE A 1 565 ? -13.911 -21.842 32.051 1.00 27.28 565 ILE A N 1
ATOM 4500 C CA . ILE A 1 565 ? -15.195 -22.401 31.560 1.00 27.28 565 ILE A CA 1
ATOM 4501 C C . ILE A 1 565 ? -15.851 -21.494 30.490 1.00 27.28 565 ILE A C 1
ATOM 4503 O O . ILE A 1 565 ? -16.203 -20.362 30.783 1.00 27.28 565 ILE A O 1
ATOM 4507 N N . SER A 1 566 ? -16.053 -21.871 29.224 1.00 25.73 566 SER A N 1
ATOM 4508 C CA . SER A 1 566 ? -15.836 -23.113 28.476 1.00 25.73 566 SER A CA 1
ATOM 4509 C C . SER A 1 566 ? -15.487 -22.763 27.017 1.00 25.73 566 SER A C 1
ATOM 4511 O O . SER A 1 566 ? -16.240 -22.086 26.325 1.00 25.73 566 SER A O 1
ATOM 4513 N N . LEU A 1 567 ? -14.320 -23.189 26.551 1.00 28.94 567 LEU A N 1
ATOM 4514 C CA . LEU A 1 567 ? -14.207 -24.201 25.499 1.00 28.94 567 LEU A CA 1
ATOM 4515 C C . LEU A 1 567 ? -15.409 -24.336 24.517 1.00 28.94 567 LEU A C 1
ATOM 4517 O O . LEU A 1 567 ? -16.529 -24.601 24.948 1.00 28.94 567 LEU A O 1
ATOM 4521 N N . PRO A 1 568 ? -15.143 -24.273 23.198 1.00 26.03 568 PRO A N 1
ATOM 4522 C CA . PRO A 1 568 ? -14.947 -25.508 22.442 1.00 26.03 568 PRO A CA 1
ATOM 4523 C C . PRO A 1 568 ? -13.482 -25.615 22.038 1.00 26.03 568 PRO A C 1
ATOM 4525 O O . PRO A 1 568 ? -13.102 -25.624 20.876 1.00 26.03 568 PRO A O 1
ATOM 4528 N N . PHE A 1 569 ? -12.636 -25.674 23.044 1.00 32.12 569 PHE A N 1
ATOM 4529 C CA . PHE A 1 569 ? -11.611 -26.685 23.013 1.00 32.12 569 PHE A CA 1
ATOM 4530 C C . PHE A 1 569 ? -12.132 -27.734 23.967 1.00 32.12 569 PHE A C 1
ATOM 4532 O O . PHE A 1 569 ? -12.206 -27.450 25.142 1.00 32.12 569 PHE A O 1
ATOM 4539 N N . GLU A 1 570 ? -12.372 -28.979 23.593 1.00 23.84 570 GLU A N 1
ATOM 4540 C CA . GLU A 1 570 ? -11.829 -29.931 24.555 1.00 23.84 570 GLU A CA 1
ATOM 4541 C C . GLU A 1 570 ? -10.368 -29.483 24.736 1.00 23.84 570 GLU A C 1
ATOM 4543 O O . GLU A 1 570 ? -9.649 -29.274 23.752 1.00 23.84 570 GLU A O 1
ATOM 4548 N N . ILE A 1 571 ? -9.901 -29.318 25.975 1.00 30.94 571 ILE A N 1
ATOM 4549 C CA . ILE A 1 571 ? -8.588 -29.897 26.201 1.00 30.94 571 ILE A CA 1
ATOM 4550 C C . ILE A 1 571 ? -8.843 -31.351 25.813 1.00 30.94 571 ILE A C 1
ATOM 4552 O O . ILE A 1 571 ? -9.303 -32.142 26.630 1.00 30.94 571 ILE A O 1
ATOM 4556 N N . LEU A 1 572 ? -8.660 -31.668 24.526 1.00 28.66 572 LEU A N 1
ATOM 4557 C CA . LEU A 1 572 ? -8.199 -32.965 24.132 1.00 28.66 572 LEU A CA 1
ATOM 4558 C C . LEU A 1 572 ? -6.878 -32.974 24.864 1.00 28.66 572 LEU A C 1
ATOM 4560 O O . LEU A 1 572 ? -5.866 -32.429 24.424 1.00 28.66 572 LEU A O 1
ATOM 4564 N N . ASP A 1 573 ? -6.960 -33.474 26.093 1.00 29.84 573 ASP A N 1
ATOM 4565 C CA . ASP A 1 573 ? -5.878 -34.191 26.689 1.00 29.84 573 ASP A CA 1
ATOM 4566 C C . ASP A 1 573 ? -5.469 -35.101 25.539 1.00 29.84 573 ASP A C 1
ATOM 4568 O O . ASP A 1 573 ? -6.211 -36.009 25.152 1.00 29.84 573 ASP A O 1
ATOM 4572 N N . LEU A 1 574 ? -4.372 -34.744 24.867 1.00 33.22 574 LEU A N 1
ATOM 4573 C CA . LEU A 1 574 ? -3.753 -35.513 23.791 1.00 33.22 574 LEU A CA 1
ATOM 4574 C C . LEU A 1 574 ? -3.164 -36.793 24.414 1.00 33.22 574 LEU A C 1
ATOM 4576 O O . LEU A 1 574 ? -1.996 -37.130 24.252 1.00 33.22 574 LEU A O 1
ATOM 4580 N N . LYS A 1 575 ? -3.987 -37.479 25.206 1.00 27.42 575 LYS A N 1
ATOM 4581 C CA . LYS A 1 575 ? -3.760 -38.706 25.946 1.00 27.42 575 LYS A CA 1
ATOM 4582 C C . LYS A 1 575 ? -4.867 -39.725 25.722 1.00 27.42 575 LYS A C 1
ATOM 4584 O O . LYS A 1 575 ? -4.611 -40.895 25.987 1.00 27.42 575 LYS A O 1
ATOM 4589 N N . SER A 1 576 ? -6.038 -39.377 25.185 1.00 26.38 576 SER A N 1
ATOM 4590 C CA . SER A 1 576 ? -7.058 -40.390 24.881 1.00 26.38 576 SER A CA 1
ATOM 4591 C C . SER A 1 576 ? -7.477 -40.386 23.417 1.00 26.38 576 SER A C 1
ATOM 4593 O O . SER A 1 576 ? -8.103 -39.458 22.917 1.00 26.38 576 SER A O 1
ATOM 4595 N N . LYS A 1 577 ? -7.116 -41.488 22.755 1.00 31.28 577 LYS A N 1
ATOM 4596 C CA . LYS A 1 577 ? -7.601 -41.934 21.449 1.00 31.28 577 LYS A CA 1
ATOM 4597 C C . LYS A 1 577 ? -9.133 -41.851 21.359 1.00 31.28 577 LYS A C 1
ATOM 4599 O O . LYS A 1 577 ? -9.817 -42.235 22.302 1.00 31.28 577 LYS A O 1
ATOM 4604 N N . ASN A 1 578 ? -9.607 -41.517 20.158 1.00 34.75 578 ASN A N 1
ATOM 4605 C CA . ASN A 1 578 ? -10.979 -41.651 19.651 1.00 34.75 578 ASN A CA 1
ATOM 4606 C C . ASN A 1 578 ? -12.029 -40.686 20.233 1.00 34.75 578 ASN A C 1
ATOM 4608 O O . ASN A 1 578 ? -12.717 -41.021 21.190 1.00 34.75 578 ASN A O 1
ATOM 4612 N N . ALA A 1 579 ? -12.271 -39.571 19.541 1.00 25.75 579 ALA A N 1
ATOM 4613 C CA . ALA A 1 579 ? -13.572 -38.903 19.564 1.00 25.75 579 ALA A CA 1
ATOM 4614 C C . ALA A 1 579 ? -13.903 -38.355 18.164 1.00 25.75 579 ALA A C 1
ATOM 4616 O O . ALA A 1 579 ? -13.068 -37.745 17.499 1.00 25.75 579 ALA A O 1
ATOM 4617 N N . ILE A 1 580 ? -15.111 -38.675 17.701 1.00 26.22 580 ILE A N 1
ATOM 4618 C CA . ILE A 1 580 ? -15.709 -38.307 16.413 1.00 26.22 580 ILE A CA 1
ATOM 4619 C C . ILE A 1 580 ? -16.435 -36.965 16.610 1.00 26.22 580 ILE A C 1
ATOM 4621 O O . ILE A 1 580 ? -17.085 -36.774 17.634 1.00 26.22 580 ILE A O 1
ATOM 4625 N N . PHE A 1 581 ? -16.309 -36.036 15.656 1.00 26.33 581 PHE A N 1
ATOM 4626 C CA . PHE A 1 581 ? -16.933 -34.707 15.705 1.00 26.33 581 PHE A CA 1
ATOM 4627 C C . PHE A 1 581 ? -18.435 -34.770 15.395 1.00 26.33 581 PHE A C 1
ATOM 4629 O O . PHE A 1 581 ? -18.791 -35.200 14.301 1.00 26.33 581 PHE A O 1
ATOM 4636 N N . ASP A 1 582 ? -19.276 -34.222 16.279 1.00 23.95 582 ASP A N 1
ATOM 4637 C CA . ASP A 1 582 ? -20.651 -33.822 15.958 1.00 23.95 582 ASP A CA 1
ATOM 4638 C C . ASP A 1 582 ? -20.872 -32.324 16.258 1.00 23.95 582 ASP A C 1
ATOM 4640 O O . ASP A 1 582 ? -20.538 -31.817 17.327 1.00 23.95 582 ASP A O 1
ATOM 4644 N N . SER A 1 583 ? -21.386 -31.640 15.231 1.00 26.55 583 SER A N 1
ATOM 4645 C CA . SER A 1 583 ? -22.003 -30.303 15.128 1.00 26.55 583 SER A CA 1
ATOM 4646 C C . SER A 1 583 ? -21.820 -29.261 16.250 1.00 26.55 583 SER A C 1
ATOM 4648 O O . SER A 1 583 ? -22.367 -29.398 17.342 1.00 26.55 583 SER A O 1
ATOM 4650 N N . VAL A 1 584 ? -21.246 -28.102 15.892 1.00 24.97 584 VAL A N 1
ATOM 4651 C CA . VAL A 1 584 ? -21.476 -26.815 16.579 1.00 24.97 584 VAL A CA 1
ATOM 4652 C C . VAL A 1 584 ? -22.241 -25.891 15.629 1.00 24.97 584 VAL A C 1
ATOM 4654 O O . VAL A 1 584 ? -21.760 -25.588 14.536 1.00 24.97 584 VAL A O 1
ATOM 4657 N N . GLU A 1 585 ? -23.437 -25.457 16.035 1.00 22.59 585 GLU A N 1
ATOM 4658 C CA . GLU A 1 585 ? -24.232 -24.446 15.329 1.00 22.59 585 GLU A CA 1
ATOM 4659 C C . GLU A 1 585 ? -23.478 -23.106 15.293 1.00 22.59 585 GLU A C 1
ATOM 4661 O O . GLU A 1 585 ? -23.258 -22.456 16.316 1.00 22.59 585 GLU A O 1
ATOM 4666 N N . MET A 1 586 ? -23.065 -22.693 14.092 1.00 25.41 586 MET A N 1
ATOM 4667 C CA . MET A 1 586 ? -22.592 -21.339 13.808 1.00 25.41 586 MET A CA 1
ATOM 4668 C C . MET A 1 586 ? -23.796 -20.465 13.465 1.00 25.41 586 MET A C 1
ATOM 4670 O O . MET A 1 586 ? -24.386 -20.617 12.394 1.00 25.41 586 MET A O 1
ATOM 4674 N N . ASP A 1 587 ? -24.126 -19.521 14.344 1.00 23.59 587 ASP A N 1
ATOM 4675 C CA . ASP A 1 587 ? -25.120 -18.501 14.033 1.00 23.59 587 ASP A CA 1
ATOM 4676 C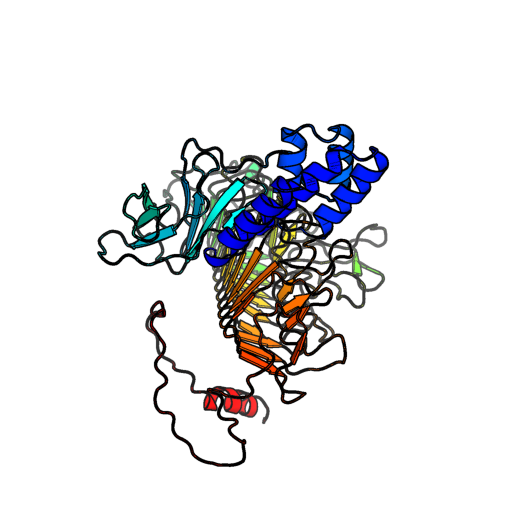 C . ASP A 1 587 ? -24.681 -17.680 12.808 1.00 23.59 587 ASP A C 1
ATOM 4678 O O . ASP A 1 587 ? -23.535 -17.245 12.652 1.00 23.59 587 ASP A O 1
ATOM 4682 N N . SER A 1 588 ? -25.625 -17.538 11.889 1.00 28.06 588 SER A N 1
ATOM 4683 C CA . SER A 1 588 ? -25.444 -17.209 10.481 1.00 28.06 588 SER A CA 1
ATOM 4684 C C . SER A 1 588 ? -24.797 -15.843 10.213 1.00 28.06 588 SER A C 1
ATOM 4686 O O . SER A 1 588 ? -25.454 -14.806 10.304 1.00 28.06 588 SER A O 1
ATOM 4688 N N . ALA A 1 589 ? -23.544 -15.845 9.750 1.00 22.91 589 ALA A N 1
ATOM 4689 C CA . ALA A 1 589 ? -22.972 -14.787 8.906 1.00 22.91 589 ALA A CA 1
ATOM 4690 C C . ALA A 1 589 ? -21.782 -15.309 8.075 1.00 22.91 589 ALA A C 1
ATOM 4692 O O . ALA A 1 589 ? -20.721 -14.691 8.022 1.00 22.91 589 ALA A O 1
ATOM 4693 N N . ILE A 1 590 ? -21.944 -16.460 7.415 1.00 27.17 590 ILE A N 1
ATOM 4694 C CA . ILE A 1 590 ? -20.983 -16.937 6.414 1.00 27.17 590 ILE A CA 1
ATOM 4695 C C . ILE A 1 590 ? -21.461 -16.476 5.037 1.00 27.17 590 ILE A C 1
ATOM 4697 O O . ILE A 1 590 ? -22.471 -16.936 4.504 1.00 27.17 590 ILE A O 1
ATOM 4701 N N . ILE A 1 591 ? -20.707 -15.544 4.456 1.00 25.61 591 ILE A N 1
ATOM 4702 C CA . ILE A 1 591 ? -20.687 -15.320 3.012 1.00 25.61 591 ILE A CA 1
ATOM 4703 C C . ILE A 1 591 ? -20.209 -16.640 2.396 1.00 25.61 591 ILE A C 1
ATOM 4705 O O . ILE A 1 591 ? -19.092 -17.073 2.664 1.00 25.61 591 ILE A O 1
ATOM 4709 N N . LYS A 1 592 ? -21.093 -17.302 1.638 1.00 22.66 592 LYS A N 1
ATOM 4710 C CA . LYS A 1 592 ? -20.819 -18.557 0.926 1.00 22.66 592 LYS A CA 1
ATOM 4711 C C . LYS A 1 592 ? -19.505 -18.441 0.146 1.00 22.66 592 LYS A C 1
ATOM 4713 O O . LYS A 1 592 ? -19.415 -17.641 -0.784 1.00 22.66 592 LYS A O 1
ATOM 4718 N N . PHE A 1 593 ? -18.516 -19.240 0.534 1.00 29.33 593 PHE A N 1
ATOM 4719 C CA . PHE A 1 593 ? -17.318 -19.475 -0.260 1.00 29.33 593 PHE A CA 1
ATOM 4720 C C . PHE A 1 593 ? -17.706 -20.254 -1.519 1.00 29.33 593 PHE A C 1
ATOM 4722 O O . PHE A 1 593 ? -18.500 -21.191 -1.459 1.00 29.33 593 PHE A O 1
ATOM 4729 N N . SER A 1 594 ? -17.195 -19.803 -2.661 1.00 25.69 594 SER A N 1
ATOM 4730 C CA . SER A 1 594 ? -17.450 -20.381 -3.976 1.00 25.69 594 SER A CA 1
ATOM 4731 C C . SER A 1 594 ? -16.904 -21.801 -4.081 1.00 25.69 594 SER A C 1
ATOM 4733 O O . SER A 1 594 ? -15.776 -22.073 -3.671 1.00 25.69 594 SER A O 1
ATOM 4735 N N . ASP A 1 595 ? -17.712 -22.659 -4.695 1.00 29.09 595 ASP A N 1
ATOM 4736 C CA . ASP A 1 595 ? -17.438 -24.046 -5.044 1.00 29.09 595 ASP A CA 1
ATOM 4737 C C . ASP A 1 595 ? -16.050 -24.261 -5.664 1.00 29.09 595 ASP A C 1
ATOM 4739 O O . ASP A 1 595 ? -15.789 -23.852 -6.796 1.00 29.09 595 ASP A O 1
ATOM 4743 N N . LYS A 1 596 ? -15.186 -24.954 -4.915 1.00 25.83 596 LYS A N 1
ATOM 4744 C CA . LYS A 1 596 ? -14.260 -26.003 -5.378 1.00 25.83 596 LYS A CA 1
ATOM 4745 C C . LYS A 1 596 ? -13.600 -26.658 -4.157 1.00 25.83 596 LYS A C 1
ATOM 4747 O O . LYS A 1 596 ? -12.581 -26.207 -3.659 1.00 25.83 596 LYS A O 1
ATOM 4752 N N . SER A 1 597 ? -14.277 -27.700 -3.672 1.00 29.42 597 SER A N 1
ATOM 4753 C CA . SER A 1 597 ? -13.743 -28.920 -3.042 1.00 29.42 597 SER A CA 1
ATOM 4754 C C . SER A 1 597 ? -12.450 -28.832 -2.214 1.00 29.42 597 SER A C 1
ATOM 4756 O O . SER A 1 597 ? -11.356 -28.767 -2.772 1.00 29.42 597 SER A O 1
ATOM 4758 N N . GLY A 1 598 ? -12.585 -29.039 -0.899 1.00 27.25 598 GLY A N 1
ATOM 4759 C CA . GLY A 1 598 ? -11.489 -29.483 -0.033 1.00 27.25 598 GLY A CA 1
ATOM 4760 C C . GLY A 1 598 ? -11.663 -29.046 1.417 1.00 27.25 598 GLY A C 1
ATOM 4761 O O . GLY A 1 598 ? -11.052 -28.074 1.842 1.00 27.25 598 GLY A O 1
ATOM 4762 N N . PHE A 1 599 ? -12.502 -29.745 2.185 1.00 28.98 599 PHE A N 1
ATOM 4763 C CA . PHE A 1 599 ? -12.509 -29.608 3.642 1.00 28.98 599 PHE A CA 1
ATOM 4764 C C . PHE A 1 599 ? -11.178 -30.145 4.178 1.00 28.98 599 PHE A C 1
ATOM 4766 O O . PHE A 1 599 ? -10.946 -31.350 4.119 1.00 28.98 599 PHE A O 1
ATOM 4773 N N . ILE A 1 600 ? -10.310 -29.264 4.674 1.00 30.72 600 ILE A N 1
ATOM 4774 C CA . ILE A 1 600 ? -9.101 -29.671 5.394 1.00 30.72 600 ILE A CA 1
ATOM 4775 C C . ILE A 1 600 ? -9.563 -30.223 6.745 1.00 30.72 600 ILE A C 1
ATOM 4777 O O . ILE A 1 600 ? -10.130 -29.484 7.554 1.00 30.72 600 ILE A O 1
ATOM 4781 N N . LYS A 1 601 ? -9.379 -31.526 6.988 1.00 31.06 601 LYS A N 1
ATOM 4782 C CA . LYS A 1 601 ? -9.614 -32.101 8.316 1.00 31.06 601 LYS A CA 1
ATOM 4783 C C . LYS A 1 601 ? -8.450 -31.677 9.209 1.00 31.06 601 LYS A C 1
ATOM 4785 O O . LYS A 1 601 ? -7.309 -31.654 8.769 1.00 31.06 601 LYS A O 1
ATOM 4790 N N . MET A 1 602 ? -8.705 -31.359 10.477 1.00 35.72 602 MET A N 1
ATOM 4791 C CA . MET A 1 602 ? -7.645 -30.914 11.398 1.00 35.72 602 MET A CA 1
ATOM 4792 C C . MET A 1 602 ? -6.548 -31.986 11.604 1.00 35.72 602 MET A C 1
ATOM 4794 O O . MET A 1 602 ? -5.396 -31.632 11.836 1.00 35.72 602 MET A O 1
ATOM 4798 N N . ASN A 1 603 ? -6.871 -33.278 11.427 1.00 33.50 603 ASN A N 1
ATOM 4799 C CA . ASN A 1 603 ? -5.874 -34.361 11.406 1.00 33.50 603 ASN A CA 1
ATOM 4800 C C . ASN A 1 603 ? -4.886 -34.237 10.230 1.00 33.50 603 ASN A C 1
ATOM 4802 O O . ASN A 1 603 ? -3.730 -34.616 10.379 1.00 33.50 603 ASN A O 1
ATOM 4806 N N . ASP A 1 604 ? -5.290 -33.613 9.120 1.00 33.97 604 ASP A N 1
ATOM 4807 C CA . ASP A 1 604 ? -4.424 -33.391 7.961 1.00 33.97 604 ASP A CA 1
ATOM 4808 C C . ASP A 1 604 ? -3.412 -32.258 8.217 1.00 33.97 604 ASP A C 1
ATOM 4810 O O . ASP A 1 604 ? -2.367 -32.226 7.584 1.00 33.97 604 ASP A O 1
ATOM 4814 N N . ILE A 1 605 ? -3.670 -31.331 9.154 1.00 38.25 605 ILE A N 1
ATOM 4815 C CA . ILE A 1 605 ? -2.789 -30.172 9.406 1.00 38.25 605 ILE A CA 1
ATOM 4816 C C . ILE A 1 605 ? -1.567 -30.567 10.241 1.00 38.25 605 ILE A C 1
ATOM 4818 O O . ILE A 1 605 ? -0.491 -30.022 10.020 1.00 38.25 605 ILE A O 1
ATOM 4822 N N . CYS A 1 606 ? -1.697 -31.532 11.155 1.00 34.88 606 CYS A N 1
ATOM 4823 C CA . CYS A 1 606 ? -0.555 -32.067 11.902 1.00 34.88 606 CYS A CA 1
ATOM 4824 C C . CYS A 1 606 ? 0.147 -33.216 11.156 1.00 34.88 606 CYS A C 1
ATOM 4826 O O . CYS A 1 606 ? 1.374 -33.253 11.167 1.00 34.88 606 CYS A O 1
ATOM 4828 N N . GLU A 1 607 ? -0.578 -34.077 10.426 1.00 33.25 607 GLU A N 1
ATOM 4829 C CA . GLU A 1 607 ? 0.050 -35.091 9.556 1.00 33.25 607 GLU A CA 1
ATOM 4830 C C . GLU A 1 607 ? 0.792 -34.464 8.357 1.00 33.25 607 GLU A C 1
ATOM 4832 O O . GLU A 1 607 ? 1.794 -35.024 7.907 1.00 33.25 607 GLU A O 1
ATOM 4837 N N . LEU A 1 608 ? 0.411 -33.260 7.894 1.00 33.25 608 LEU A N 1
ATOM 4838 C CA . LEU A 1 608 ? 1.211 -32.522 6.907 1.00 33.25 608 LEU A CA 1
ATOM 4839 C C . LEU A 1 608 ? 2.606 -32.149 7.435 1.00 33.25 608 LEU A C 1
ATOM 4841 O O . LEU A 1 608 ? 3.550 -32.124 6.652 1.00 33.25 608 LEU A O 1
ATOM 4845 N N . PHE A 1 609 ? 2.769 -31.870 8.733 1.00 36.44 609 PHE A N 1
ATOM 4846 C CA . PHE A 1 609 ? 4.078 -31.496 9.287 1.00 36.44 609 PHE A CA 1
ATOM 4847 C C . PHE A 1 609 ? 5.000 -32.701 9.527 1.00 36.44 609 PHE A C 1
ATOM 4849 O O . PHE A 1 609 ? 6.218 -32.546 9.425 1.00 36.44 609 PHE A O 1
ATOM 4856 N N . ASP A 1 610 ? 4.444 -33.898 9.741 1.00 30.62 610 ASP A N 1
ATOM 4857 C CA . ASP A 1 610 ? 5.227 -35.136 9.856 1.00 30.62 610 ASP A CA 1
ATOM 4858 C C . ASP A 1 610 ? 5.594 -35.741 8.486 1.00 30.62 610 ASP A C 1
ATOM 4860 O O . ASP A 1 610 ? 6.626 -36.402 8.362 1.00 30.62 610 ASP A O 1
ATOM 4864 N N . PHE A 1 611 ? 4.836 -35.453 7.418 1.00 29.70 611 PHE A N 1
ATOM 4865 C CA . PHE A 1 611 ? 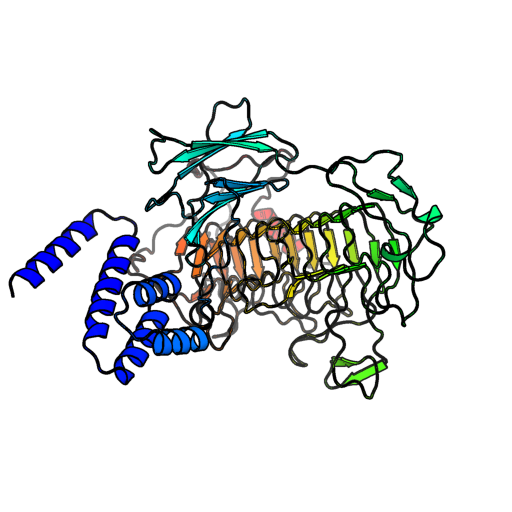5.180 -35.908 6.062 1.00 29.70 611 PHE A CA 1
ATOM 4866 C C . PHE A 1 611 ? 6.337 -35.115 5.420 1.00 29.70 611 PHE A C 1
ATOM 4868 O O . PHE A 1 611 ? 7.051 -35.646 4.573 1.00 29.70 611 PHE A O 1
ATOM 4875 N N . PHE A 1 612 ? 6.584 -33.869 5.842 1.00 30.53 612 PHE A N 1
ATOM 4876 C CA . PHE A 1 612 ? 7.699 -33.053 5.331 1.00 30.53 612 PHE A CA 1
ATOM 4877 C C . PHE A 1 612 ? 9.016 -33.202 6.116 1.00 30.53 612 PHE A C 1
ATOM 4879 O O . PHE A 1 612 ? 9.973 -32.491 5.814 1.00 30.53 612 PHE A O 1
ATOM 4886 N N . ASN A 1 613 ? 9.105 -34.129 7.081 1.00 30.38 613 ASN A N 1
ATOM 4887 C CA . ASN A 1 613 ? 10.301 -34.301 7.920 1.00 30.38 613 ASN A CA 1
ATOM 4888 C C . ASN A 1 613 ? 10.872 -35.729 8.018 1.00 30.38 613 ASN A C 1
ATOM 4890 O O . ASN A 1 613 ? 11.723 -35.966 8.873 1.00 30.38 613 ASN A O 1
ATOM 4894 N N . LEU A 1 614 ? 10.505 -36.662 7.130 1.00 27.62 614 LEU A N 1
ATOM 4895 C CA . LEU A 1 614 ? 11.188 -37.964 7.013 1.00 27.62 614 LEU A CA 1
ATOM 4896 C C . LEU A 1 614 ? 11.281 -38.469 5.555 1.00 27.62 614 LEU A C 1
ATOM 4898 O O . LEU A 1 614 ? 10.540 -39.363 5.150 1.00 27.62 614 LEU A O 1
ATOM 4902 N N . ASN A 1 615 ? 12.202 -37.877 4.781 1.00 28.95 615 ASN A N 1
ATOM 4903 C CA . ASN A 1 615 ? 13.231 -38.513 3.923 1.00 28.95 615 ASN A CA 1
ATOM 4904 C C . ASN A 1 615 ? 13.864 -37.492 2.972 1.00 28.95 615 ASN A C 1
ATOM 4906 O O . ASN A 1 615 ? 13.123 -36.914 2.146 1.00 28.95 615 ASN A O 1
#

Secondary structure (DSSP, 8-state):
-HHHHHHHHHHHHHTTT-SSSHHHHHHHHHHHHHHHTTS-HHHHHHHHHHHHHH-GGGHHHHHHHHHHH--S-HHHHHHHHHHTT---S-------SSSEEEEE-SS-EEEEE-TTS--S--EEEEEETT--PPEE-PPPEEETTTTEEEEEE-SPPTT-EEEEEEESSTT-SS-EEEEEE---PPPEEEEEEEEHHHH--SS-EETTTTT---BTTBEEEEE--SS-EE---TT-SEEEEEET--SEEEES-EEE--SSEEEEEES-EEEEEES-EEES-S---SEEETTEEESSTT-SS----EEEEEEES-E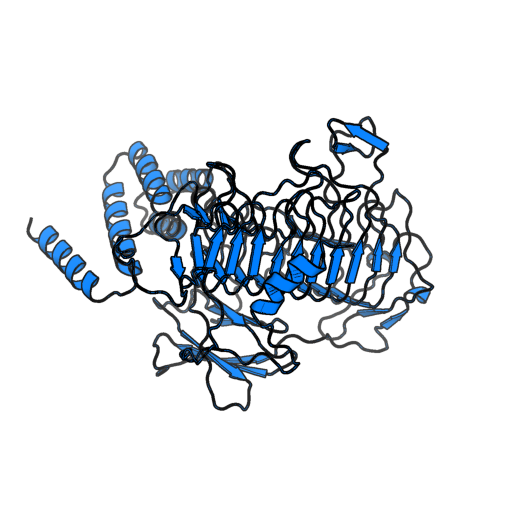EEEEES-EEE--SSPPPPGGGSS--SEEEEEE----SSGGGS--EEEES-EEE-BTTB-BS-SEEES-TTSTT-TT-EEEEEES-EEE-BSSEEEE--B--EEEEEES-EEESSSEEEE--SBSS--EEEES-EEE----TTS---EEEEE--TTTS----EEEES-EEEESS-SEEE--BTTB----EEEES-EEEE---BTTTB--SEE-SS--TT-EEES-EEEETTTTB--EE-PPPTTS-S------SS----TTS-----------S------S------HHHHHHHHHHTS--

pLDDT: mean 83.13, std 22.42, range [22.59, 98.94]

Foldseek 3Di:
DVVVVVVVVVLVVVVVPDPDCVVSVVVVLVVLLVVLLPDDLVVSLVSLLVSCLQCLACNLVSLVCCVVVVSHPPVSSVVSCVQLVNDPPQPADPPDVDQWDWAAAFFKIKIKGAQVDDAPFKWKWKDFPPDDDTDTFDTWDQFSRRRMTMDMDGRHHGQTKMKMWMDSDPVCPDTDIDIDTHDDDADADPVQEAECVVQDDAAAAECVVVVRAADRNHAREYEYDPVDEQEHDLPAQESYECEAGERYAYYQHHYAEHNQEHYAYALHEHYEYENYEYEAYHHAFPDDDLQFGDNDPPDPDGGAARENAHAHLYAHYEYANYEAEYYNAAWGACNSPQIGHYEHAEFQQNRPDPVGRANYEYAHYEHEYDLVGAAQEHHHWPPLLELRIGRNEDYEYEHYEFEGHSAEPEEPGHNAAAYEYEHYEAEAELEHYEHEEHQGDDHEHAHYEHEHYAHSVGHHQEPYEYWCSSSRDDYEYEAEHYEAEEQWEYYEFDDDPNIRDHHYEYEHYEFEYAHDDPPGTQAPEYRPPADARYHYYHYHAAYPNVGGHHYDHDHDPVPPPDDPDDDPPPVPPVPDDDDDDDDDDDDDDDPDDDDDDDDDDPVNVVVVVVVVPDD

Radius of gyration: 25.87 Å; chains: 1; bounding box: 70×74×78 Å